Protein AF-0000000083866832 (afdb_homodimer)

Structure (mmCIF, N/CA/C/O backbone):
data_AF-0000000083866832-model_v1
#
loop_
_entity.id
_entity.type
_entity.pdbx_description
1 polymer Keratocan
#
loop_
_atom_site.group_PDB
_atom_site.id
_atom_site.type_symbol
_atom_site.label_atom_id
_atom_site.label_alt_id
_atom_site.label_comp_id
_atom_site.label_asym_id
_atom_site.label_entity_id
_atom_site.label_seq_id
_atom_site.pdbx_PDB_ins_code
_atom_site.Cartn_x
_atom_site.Cartn_y
_atom_site.Cartn_z
_atom_site.occupancy
_atom_site.B_iso_or_equiv
_atom_site.auth_seq_id
_atom_site.auth_comp_id
_atom_site.auth_asym_id
_atom_site.auth_atom_id
_atom_site.pdbx_PDB_model_num
ATOM 1 N N . MET A 1 1 ? -13.203 5.438 -8.859 1 21.67 1 MET A N 1
ATOM 2 C CA . MET A 1 1 ? -13.336 6.793 -8.336 1 21.67 1 MET A CA 1
ATOM 3 C C . MET A 1 1 ? -12.367 7.02 -7.176 1 21.67 1 MET A C 1
ATOM 5 O O . MET A 1 1 ? -12.406 8.062 -6.52 1 21.67 1 MET A O 1
ATOM 9 N N . ALA A 1 2 ? -11.938 5.871 -6.566 1 31.19 2 ALA A N 1
ATOM 10 C CA . ALA A 1 2 ? -10.938 5.914 -5.504 1 31.19 2 ALA A CA 1
ATOM 11 C C . ALA A 1 2 ? -9.672 6.629 -5.969 1 31.19 2 ALA A C 1
ATOM 13 O O . ALA A 1 2 ? -9.039 7.348 -5.191 1 31.19 2 ALA A O 1
ATOM 14 N N . LEU A 1 3 ? -9.43 6.246 -7.191 1 29.94 3 LEU A N 1
ATOM 15 C CA . LEU A 1 3 ? -8.234 6.836 -7.773 1 29.94 3 LEU A CA 1
ATOM 16 C C . LEU A 1 3 ? -8.367 8.352 -7.887 1 29.94 3 LEU A C 1
ATOM 18 O O . LEU A 1 3 ? -7.41 9.039 -8.234 1 29.94 3 LEU A O 1
ATOM 22 N N . LEU A 1 4 ? -9.758 8.703 -7.727 1 28.14 4 LEU A N 1
ATOM 23 C CA . LEU A 1 4 ? -9.922 10.086 -8.172 1 28.14 4 LEU A CA 1
ATOM 24 C C . LEU A 1 4 ? -9.328 11.055 -7.152 1 28.14 4 LEU A C 1
ATOM 26 O O . LEU A 1 4 ? -8.727 12.062 -7.527 1 28.14 4 LEU A O 1
ATOM 30 N N . LEU A 1 5 ? -9.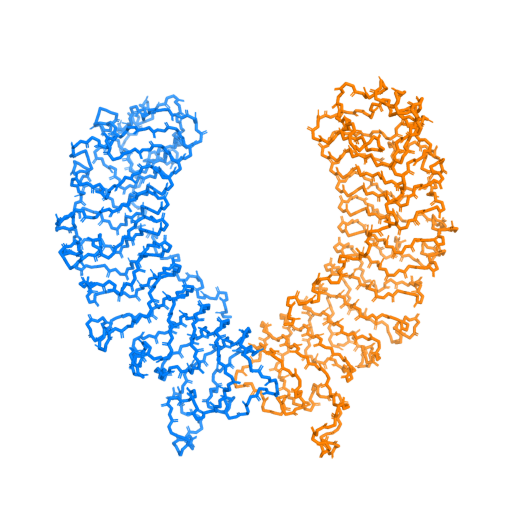703 10.695 -5.848 1 30.8 5 LEU A N 1
ATOM 31 C CA . LEU A 1 5 ? -9.57 11.883 -5.008 1 30.8 5 LEU A CA 1
ATOM 32 C C . LEU A 1 5 ? -8.102 12.211 -4.766 1 30.8 5 LEU A C 1
ATOM 34 O O . LEU A 1 5 ? -7.777 13.266 -4.223 1 30.8 5 LEU A O 1
ATOM 38 N N . SER A 1 6 ? -7.355 11.07 -4.719 1 33.66 6 SER A N 1
ATOM 39 C CA . SER A 1 6 ? -6.016 11.508 -4.348 1 33.66 6 SER A CA 1
ATOM 40 C C . SER A 1 6 ? -5.477 12.539 -5.34 1 33.66 6 SER A C 1
ATOM 42 O O . SER A 1 6 ? -4.328 12.977 -5.227 1 33.66 6 SER A O 1
ATOM 44 N N . PHE A 1 7 ? -6.348 12.57 -6.445 1 33.47 7 PHE A N 1
ATOM 45 C CA . PHE A 1 7 ? -5.852 13.43 -7.516 1 33.47 7 PHE A CA 1
ATOM 46 C C . PHE A 1 7 ? -5.852 14.891 -7.09 1 33.47 7 PHE A C 1
ATOM 48 O O . PHE A 1 7 ? -5.438 15.766 -7.852 1 33.47 7 PHE A O 1
ATOM 55 N N . LEU A 1 8 ? -6.648 15.141 -5.918 1 32.03 8 LEU A N 1
ATOM 56 C CA . LEU A 1 8 ? -6.875 16.578 -5.938 1 32.03 8 LEU A CA 1
ATOM 57 C C . LEU A 1 8 ? -5.559 17.344 -5.785 1 32.03 8 LEU A C 1
ATOM 59 O O . LEU A 1 8 ? -5.5 18.547 -6.027 1 32.03 8 LEU A O 1
ATOM 63 N N . TYR A 1 9 ? -4.699 16.766 -4.973 1 31.81 9 TYR A N 1
ATOM 64 C CA . TYR A 1 9 ? -3.801 17.844 -4.602 1 31.81 9 TYR A CA 1
ATOM 65 C C . TYR A 1 9 ? -3.012 18.344 -5.809 1 31.81 9 TYR A C 1
ATOM 67 O O . TYR A 1 9 ? -2.076 19.125 -5.668 1 31.81 9 TYR A O 1
ATOM 75 N N . ILE A 1 10 ? -2.961 17.422 -6.859 1 33.38 10 ILE A N 1
ATOM 76 C CA . ILE A 1 10 ? -1.991 18.031 -7.766 1 33.38 10 ILE A CA 1
ATOM 77 C C . ILE A 1 10 ? -2.533 19.359 -8.289 1 33.38 10 ILE A C 1
ATOM 79 O O . ILE A 1 10 ? -3.438 19.375 -9.125 1 33.38 10 ILE A O 1
ATOM 83 N N . LEU A 1 11 ? -3.045 20.266 -7.41 1 30.45 11 LEU A N 1
ATOM 84 C CA . LEU A 1 11 ? -3.328 21.625 -7.855 1 30.45 11 LEU A CA 1
ATOM 85 C C . LEU A 1 11 ? -2.439 22 -9.031 1 30.45 11 LEU A C 1
ATOM 87 O O . LEU A 1 11 ? -1.361 21.438 -9.219 1 30.45 11 LEU A O 1
ATOM 91 N N . SER A 1 12 ? -3.086 22.938 -9.898 1 34.59 12 SER A N 1
ATOM 92 C CA . SER A 1 12 ? -2.791 23.734 -11.086 1 34.59 12 SER A CA 1
ATOM 93 C C . SER A 1 12 ? -1.42 24.391 -10.984 1 34.59 12 SER A C 1
ATOM 95 O O . SER A 1 12 ? -1.322 25.594 -10.719 1 34.59 12 SER A O 1
ATOM 97 N N . LEU A 1 13 ? -0.603 23.875 -10.195 1 32.12 13 LEU A N 1
ATOM 98 C CA . LEU A 1 13 ? 0.519 24.812 -10.164 1 32.12 13 LEU A CA 1
ATOM 99 C C . LEU A 1 13 ? 1.026 25.094 -11.57 1 32.12 13 LEU A C 1
ATOM 101 O O . LEU A 1 13 ? 2.211 25.375 -11.766 1 32.12 13 LEU A O 1
ATOM 105 N N . VAL A 1 14 ? 0.228 24.578 -12.625 1 34.09 14 VAL A N 1
ATOM 106 C CA . VAL A 1 14 ? 0.884 25.109 -13.812 1 34.09 14 VAL A CA 1
ATOM 107 C C . VAL A 1 14 ? 0.804 26.641 -13.812 1 34.09 14 VAL A C 1
ATOM 109 O O . VAL A 1 14 ? -0.251 27.203 -14.094 1 34.09 14 VAL A O 1
ATOM 112 N N . GLY A 1 15 ? 1.207 27.328 -12.82 1 34.44 15 GLY A N 1
ATOM 113 C CA . GLY A 1 15 ? 1.363 28.766 -13 1 34.44 15 GLY A CA 1
ATOM 114 C C . GLY A 1 15 ? 1.803 29.141 -14.406 1 34.44 15 GLY A C 1
ATOM 115 O O . GLY A 1 15 ? 2.219 28.281 -15.18 1 34.44 15 GLY A O 1
ATOM 116 N N . PRO A 1 16 ? 1.277 30.281 -14.93 1 35.84 16 PRO A N 1
ATOM 117 C CA . PRO A 1 16 ? 1.791 30.734 -16.219 1 35.84 16 PRO A CA 1
ATOM 118 C C . PRO A 1 16 ? 3.236 30.312 -16.469 1 35.84 16 PRO A C 1
ATOM 120 O O . PRO A 1 16 ? 4.027 30.219 -15.523 1 35.84 16 PRO A O 1
ATOM 123 N N . VAL A 1 17 ? 3.443 29.422 -17.391 1 39.62 17 VAL A N 1
ATOM 124 C CA . VAL A 1 17 ? 4.805 29.359 -17.906 1 39.62 17 VAL A CA 1
ATOM 125 C C . VAL A 1 17 ? 5.418 30.75 -17.938 1 39.62 17 VAL A C 1
ATOM 127 O O . VAL A 1 17 ? 4.988 31.609 -18.703 1 39.62 17 VAL A O 1
ATOM 130 N N . LEU A 1 18 ? 5.641 31.375 -16.844 1 43.22 18 LEU A N 1
ATOM 131 C CA . LEU A 1 18 ? 6.473 32.562 -16.875 1 43.22 18 LEU A CA 1
ATOM 132 C C . LEU A 1 18 ? 7.391 32.562 -18.094 1 43.22 18 LEU A C 1
ATOM 134 O O . LEU A 1 18 ? 7.965 31.516 -18.438 1 43.22 18 LEU A O 1
ATOM 138 N N . ASN A 1 19 ? 6.965 33.219 -19.078 1 47.94 19 ASN A N 1
ATOM 139 C CA . ASN A 1 19 ? 7.824 33.5 -20.219 1 47.94 19 ASN A CA 1
ATOM 140 C C . ASN A 1 19 ? 9.297 33.344 -19.875 1 47.94 19 ASN A C 1
ATOM 142 O O . ASN A 1 19 ? 9.82 34.094 -19.047 1 47.94 19 ASN A O 1
ATOM 146 N N . GLN A 1 20 ? 9.797 32.125 -19.797 1 57.19 20 GLN A N 1
ATOM 147 C CA . GLN A 1 20 ? 11.195 31.719 -19.641 1 57.19 20 GLN A CA 1
ATOM 148 C C . GLN A 1 20 ? 12.125 32.594 -20.469 1 57.19 20 GLN A C 1
ATOM 150 O O . GLN A 1 20 ? 13.312 32.312 -20.594 1 57.19 20 GLN A O 1
ATOM 155 N N . ASP A 1 21 ? 11.508 33.562 -21.062 1 72 21 ASP A N 1
ATOM 156 C CA . ASP A 1 21 ? 12.43 34.219 -21.984 1 72 21 ASP A CA 1
ATOM 157 C C . ASP A 1 21 ? 13.406 35.125 -21.219 1 72 21 ASP A C 1
ATOM 159 O O . ASP A 1 21 ? 13.008 36.156 -20.688 1 72 21 ASP A O 1
ATOM 163 N N . MET A 1 22 ? 14.32 34.594 -20.734 1 82.56 22 MET A N 1
ATOM 164 C CA . MET A 1 22 ? 15.453 35.344 -20.172 1 82.56 22 MET A CA 1
ATOM 165 C C . MET A 1 22 ? 16.203 36.094 -21.25 1 82.56 22 MET A C 1
ATOM 167 O O . MET A 1 22 ? 16.562 35.531 -22.281 1 82.56 22 MET A O 1
ATOM 171 N N . PRO A 1 23 ? 16.219 37.438 -21.031 1 88.69 23 PRO A N 1
ATOM 172 C CA . PRO A 1 23 ? 17.062 38.188 -21.969 1 88.69 23 PRO A CA 1
ATOM 173 C C . PRO A 1 23 ? 18.438 37.562 -22.141 1 88.69 23 PRO A C 1
ATOM 175 O O . PRO A 1 23 ? 18.984 36.969 -21.203 1 88.69 23 PRO A O 1
ATOM 178 N N . TYR A 1 24 ? 18.969 37.781 -23.328 1 88.62 24 TYR A N 1
ATOM 179 C CA . TYR A 1 24 ? 20.219 37.125 -23.703 1 88.62 24 TYR A CA 1
ATOM 180 C C . TYR A 1 24 ? 21.328 37.469 -22.719 1 88.62 24 TYR A C 1
ATOM 182 O O . TYR A 1 24 ? 22.078 36.594 -22.297 1 88.62 24 TYR A O 1
ATOM 190 N N . GLU A 1 25 ? 21.422 38.625 -22.344 1 90.38 25 GLU A N 1
ATOM 191 C CA . GLU A 1 25 ? 22.484 39.062 -21.422 1 90.38 25 GLU A CA 1
ATOM 192 C C . GLU A 1 25 ? 22.344 38.375 -20.062 1 90.38 25 GLU A C 1
ATOM 194 O O . GLU A 1 25 ? 23.328 37.906 -19.5 1 90.38 25 GLU A O 1
ATOM 199 N N . GLU A 1 26 ? 21.156 38.344 -19.672 1 90.94 26 GLU A N 1
ATOM 200 C CA . GLU A 1 26 ? 20.891 37.688 -18.406 1 90.94 26 GLU A CA 1
ATOM 201 C C . GLU A 1 26 ? 21.141 36.188 -18.5 1 90.94 26 GLU A C 1
ATOM 203 O O . GLU A 1 26 ? 21.688 35.594 -17.562 1 90.94 26 GLU A O 1
ATOM 208 N N . TYR A 1 27 ? 20.703 35.688 -19.594 1 91.69 27 TYR A N 1
ATOM 209 C CA . TYR A 1 27 ? 20.891 34.25 -19.859 1 91.69 27 TYR A CA 1
ATOM 210 C C . TYR A 1 27 ? 22.359 33.875 -19.797 1 91.69 27 TYR A C 1
ATOM 212 O O . TYR A 1 27 ? 22.734 32.938 -19.094 1 91.69 27 TYR A O 1
ATOM 220 N N . MET A 1 28 ? 23.156 34.625 -20.469 1 91.62 28 MET A N 1
ATOM 221 C CA . MET A 1 28 ? 24.594 34.312 -20.484 1 91.62 28 MET A CA 1
ATOM 222 C C . MET A 1 28 ? 25.203 34.469 -19.094 1 91.62 28 MET A C 1
ATOM 224 O O . MET A 1 28 ? 26.016 33.656 -18.672 1 91.62 28 MET A O 1
ATOM 228 N N . ALA A 1 29 ? 24.75 35.406 -18.438 1 90.44 29 ALA A N 1
ATOM 229 C CA . ALA A 1 29 ? 25.234 35.625 -17.078 1 90.44 29 ALA A CA 1
ATOM 230 C C . ALA A 1 29 ? 24.859 34.469 -16.156 1 90.44 29 ALA A C 1
ATOM 232 O O . ALA A 1 29 ? 25.672 34.031 -15.336 1 90.44 29 ALA A O 1
ATOM 233 N N . GLN A 1 30 ? 23.656 34.031 -16.344 1 92.5 30 GLN A N 1
ATOM 234 C CA . GLN A 1 30 ? 23.125 32.938 -15.523 1 92.5 30 GLN A CA 1
ATOM 235 C C . GLN A 1 30 ? 23.922 31.672 -15.75 1 92.5 30 GLN A C 1
ATOM 237 O O . GLN A 1 30 ? 24.328 31.016 -14.789 1 92.5 30 GLN A O 1
ATOM 242 N N . ILE A 1 31 ? 24.203 31.406 -16.938 1 91.62 31 ILE A N 1
ATOM 243 C CA . ILE A 1 31 ? 24.906 30.172 -17.281 1 91.62 31 ILE A CA 1
ATOM 244 C C . ILE A 1 31 ? 26.359 30.25 -16.812 1 91.62 31 ILE A C 1
ATOM 246 O O . ILE A 1 31 ? 26.891 29.266 -16.297 1 91.62 31 ILE A O 1
ATOM 250 N N . GLN A 1 32 ? 26.875 31.344 -16.922 1 92.44 32 GLN A N 1
ATOM 251 C CA . GLN A 1 32 ? 28.281 31.531 -16.531 1 92.44 32 GLN A CA 1
ATOM 252 C C . GLN A 1 32 ? 28.438 31.484 -15.023 1 92.44 32 GLN A C 1
ATOM 254 O O . GLN A 1 32 ? 29.484 31.062 -14.516 1 92.44 32 GLN A O 1
ATOM 259 N N . ALA A 1 33 ? 27.422 31.797 -14.367 1 93.38 33 ALA A N 1
ATOM 260 C CA . ALA A 1 33 ? 27.5 31.922 -12.914 1 93.38 33 ALA A CA 1
ATOM 261 C C . ALA A 1 33 ? 27.109 30.625 -12.219 1 93.38 33 ALA A C 1
ATOM 263 O O . ALA A 1 33 ? 27.094 30.547 -10.992 1 93.38 33 ALA A O 1
ATOM 264 N N . CYS A 1 34 ? 26.812 29.641 -13.008 1 94.88 34 CYS A N 1
ATOM 265 C CA . CYS A 1 34 ? 26.391 28.375 -12.43 1 94.88 34 CYS A CA 1
ATOM 266 C C . CYS A 1 34 ? 27.516 27.781 -11.57 1 94.88 34 CYS A C 1
ATOM 268 O O . CYS A 1 34 ? 28.641 27.609 -12.039 1 94.88 34 CYS A O 1
ATOM 270 N N . PRO A 1 35 ? 27.094 27.484 -10.305 1 95.5 35 PRO A N 1
ATOM 271 C CA . PRO A 1 35 ? 28.141 26.891 -9.461 1 95.5 35 PRO A CA 1
ATOM 272 C C . PRO A 1 35 ? 28.625 25.547 -9.984 1 95.5 35 PRO A C 1
ATOM 274 O O . PRO A 1 35 ? 27.828 24.766 -10.531 1 95.5 35 PRO A O 1
ATOM 277 N N . GLN A 1 36 ? 29.875 25.203 -9.625 1 94.62 36 GLN A N 1
ATOM 278 C CA . GLN A 1 36 ? 30.5 24 -10.133 1 94.62 36 GLN A CA 1
ATOM 279 C C . GLN A 1 36 ? 29.844 22.75 -9.531 1 94.62 36 GLN A C 1
ATOM 281 O O . GLN A 1 36 ? 29.75 21.719 -10.195 1 94.62 36 GLN A O 1
ATOM 286 N N . GLU A 1 37 ? 29.328 22.938 -8.336 1 95.62 37 GLU A N 1
ATOM 287 C CA . GLU A 1 37 ? 28.75 21.797 -7.629 1 95.62 37 GLU A CA 1
ATOM 288 C C . GLU A 1 37 ? 27.344 21.5 -8.117 1 95.62 37 GLU A C 1
ATOM 290 O O . GLU A 1 37 ? 26.797 20.422 -7.863 1 95.62 37 GLU A O 1
ATOM 295 N N . CYS A 1 38 ? 26.797 22.391 -8.805 1 97.06 38 CYS A N 1
ATOM 296 C CA . CYS A 1 38 ? 25.391 22.297 -9.172 1 97.06 38 CYS A CA 1
ATOM 297 C C . CYS A 1 38 ? 25.234 22.062 -10.664 1 97.06 38 CYS A C 1
ATOM 299 O O . CYS A 1 38 ? 26.219 22.047 -11.406 1 97.06 38 CYS A O 1
ATOM 301 N N . ARG A 1 39 ? 23.984 21.766 -11.086 1 96.19 39 ARG A N 1
ATOM 302 C CA . ARG A 1 39 ? 23.594 21.609 -12.492 1 96.19 39 ARG A CA 1
ATOM 303 C C . ARG A 1 39 ? 22.625 22.703 -12.922 1 96.19 39 ARG A C 1
ATOM 305 O O . ARG A 1 39 ? 21.656 22.984 -12.227 1 96.19 39 ARG A O 1
ATOM 312 N N . CYS A 1 40 ? 23.016 23.359 -14.008 1 94.12 40 CYS A N 1
ATOM 313 C CA . CYS A 1 40 ? 22.156 24.359 -14.617 1 94.12 40 CYS A CA 1
ATOM 314 C C . CYS A 1 40 ? 21.797 23.984 -16.047 1 94.12 40 CYS A C 1
ATOM 316 O O . CYS A 1 40 ? 22.688 23.781 -16.875 1 94.12 40 CYS A O 1
ATOM 318 N N . LEU A 1 41 ? 20.578 23.812 -16.25 1 92.31 41 LEU A N 1
ATOM 319 C CA . LEU A 1 41 ? 20.141 23.375 -17.578 1 92.31 41 LEU A CA 1
ATOM 320 C C . LEU A 1 41 ? 19.859 24.578 -18.469 1 92.31 41 LEU A C 1
ATOM 322 O O . LEU A 1 41 ? 19.094 25.469 -18.094 1 92.31 41 LEU A O 1
ATOM 326 N N . PRO A 1 42 ? 20.469 24.578 -19.703 1 90.5 42 PRO A N 1
ATOM 327 C CA . PRO A 1 42 ? 20.266 25.703 -20.625 1 90.5 42 PRO A CA 1
ATOM 328 C C . PRO A 1 42 ? 18.797 25.922 -20.984 1 90.5 42 PRO A C 1
ATOM 330 O O . PRO A 1 42 ? 18.375 27.062 -21.203 1 90.5 42 PRO A O 1
ATOM 333 N N . ASN A 1 43 ? 18.062 24.812 -20.938 1 91.88 43 ASN A N 1
ATOM 334 C CA . ASN A 1 43 ? 16.672 24.906 -21.328 1 91.88 43 ASN A CA 1
ATOM 335 C C . ASN A 1 43 ? 15.797 25.375 -20.156 1 91.88 43 ASN A C 1
ATOM 337 O O . ASN A 1 43 ? 14.633 25.734 -20.359 1 91.88 43 ASN A O 1
ATOM 341 N N . PHE A 1 44 ? 16.297 25.406 -19.016 1 92.62 44 PHE A N 1
ATOM 342 C CA . PHE A 1 44 ? 15.625 25.891 -17.828 1 92.62 44 PHE A CA 1
ATOM 343 C C . PHE A 1 44 ? 16.547 26.781 -17 1 92.62 44 PHE A C 1
ATOM 345 O O . PHE A 1 44 ? 16.906 26.453 -15.875 1 92.62 44 PHE A O 1
ATOM 352 N N . PRO A 1 45 ? 16.844 27.953 -17.594 1 93.44 45 PRO A N 1
ATOM 353 C CA . PRO A 1 45 ? 17.938 28.75 -17.016 1 93.44 45 PRO A CA 1
ATOM 354 C C . PRO A 1 45 ? 17.578 29.328 -15.648 1 93.44 45 PRO A C 1
ATOM 356 O O . PRO A 1 45 ? 18.469 29.719 -14.898 1 93.44 45 PRO A O 1
ATOM 359 N N . HIS A 1 46 ? 16.297 29.312 -15.258 1 95.75 46 HIS A N 1
ATOM 360 C CA . HIS A 1 46 ? 15.898 29.875 -13.969 1 95.75 46 HIS A CA 1
ATOM 361 C C . HIS A 1 46 ? 16.047 28.844 -12.852 1 95.75 46 HIS A C 1
ATOM 363 O O . HIS A 1 46 ? 15.891 29.172 -11.672 1 95.75 46 HIS A O 1
ATOM 369 N N . ALA A 1 47 ? 16.375 27.656 -13.195 1 96.44 47 ALA A N 1
ATOM 370 C CA . ALA A 1 47 ? 16.484 26.594 -12.203 1 96.44 47 ALA A CA 1
ATOM 371 C C . ALA A 1 47 ? 17.938 26.234 -11.938 1 96.44 47 ALA A C 1
ATOM 373 O O . ALA A 1 47 ? 18.75 26.156 -12.867 1 96.44 47 ALA A O 1
ATOM 374 N N . VAL A 1 48 ? 18.312 26.109 -10.688 1 96.94 48 VAL A N 1
ATOM 375 C CA . VAL A 1 48 ? 19.625 25.656 -10.266 1 96.94 48 VAL A CA 1
ATOM 376 C C . VAL A 1 48 ? 19.5 24.391 -9.43 1 96.94 48 VAL A C 1
ATOM 378 O O . VAL A 1 48 ? 18.828 24.391 -8.391 1 96.94 48 VAL A O 1
ATOM 381 N N . TYR A 1 49 ? 20.062 23.297 -9.891 1 97.56 49 TYR A N 1
ATOM 382 C CA . TYR A 1 49 ? 19.969 21.984 -9.25 1 97.56 49 TYR A CA 1
ATOM 383 C C . TYR A 1 49 ? 21.234 21.672 -8.477 1 97.56 49 TYR A C 1
ATOM 385 O O . TYR A 1 49 ? 22.266 21.344 -9.07 1 97.56 49 TYR A O 1
ATOM 393 N N . CYS A 1 50 ? 21.141 21.703 -7.199 1 97.88 50 CYS A N 1
ATOM 394 C CA . CYS A 1 50 ? 22.266 21.406 -6.328 1 97.88 50 CYS A CA 1
ATOM 395 C C . CYS A 1 50 ? 21.953 20.219 -5.422 1 97.88 50 CYS A C 1
ATOM 397 O O . CYS A 1 50 ? 22.531 20.094 -4.34 1 97.88 50 CYS A O 1
ATOM 399 N N . ASP A 1 51 ? 21.016 19.406 -5.781 1 97.94 51 ASP A N 1
ATOM 400 C CA . ASP A 1 51 ? 20.547 18.328 -4.922 1 97.94 51 ASP A CA 1
ATOM 401 C C . ASP A 1 51 ? 21.484 17.125 -4.965 1 97.94 51 ASP A C 1
ATOM 403 O O . ASP A 1 51 ? 22.109 16.859 -5.996 1 97.94 51 ASP A O 1
ATOM 407 N N . ASN A 1 52 ? 21.641 16.438 -3.836 1 96.19 52 ASN A N 1
ATOM 408 C CA . ASN A 1 52 ? 22.359 15.164 -3.721 1 96.19 52 ASN A CA 1
ATOM 409 C C . ASN A 1 52 ? 23.828 15.32 -4.07 1 96.19 52 ASN A C 1
ATOM 411 O O . ASN A 1 52 ? 24.375 14.531 -4.84 1 96.19 52 ASN A O 1
ATOM 415 N N . LYS A 1 53 ? 24.5 16.328 -3.51 1 95.88 53 LYS A N 1
ATOM 416 C CA . LYS A 1 53 ? 25.891 16.625 -3.818 1 95.88 53 LYS A CA 1
ATOM 417 C C . LYS A 1 53 ? 26.766 16.531 -2.566 1 95.88 53 LYS A C 1
ATOM 419 O O . LYS A 1 53 ? 27.969 16.734 -2.633 1 95.88 53 LYS A O 1
ATOM 424 N N . GLY A 1 54 ? 26.078 16.219 -1.476 1 96.06 54 GLY A N 1
ATOM 425 C CA . GLY A 1 54 ? 26.812 16.172 -0.222 1 96.06 54 GLY A CA 1
ATOM 426 C C . GLY A 1 54 ? 27.312 17.531 0.231 1 96.06 54 GLY A C 1
ATOM 427 O O . GLY A 1 54 ? 28.312 17.625 0.941 1 96.06 54 GLY A O 1
ATOM 428 N N . LEU A 1 55 ? 26.656 18.594 -0.126 1 97.25 55 LEU A N 1
ATOM 429 C CA . LEU A 1 55 ? 27.078 19.969 0.171 1 97.25 55 LEU A CA 1
ATOM 430 C C . LEU A 1 55 ? 26.984 20.25 1.666 1 97.25 55 LEU A C 1
ATOM 432 O O . LEU A 1 55 ? 26.016 19.844 2.32 1 97.25 55 LEU A O 1
ATOM 436 N N . LYS A 1 56 ? 27.953 20.922 2.154 1 96.62 56 LYS A N 1
ATOM 437 C CA . LYS A 1 56 ? 27.938 21.344 3.553 1 96.62 56 LYS A CA 1
ATOM 438 C C . LYS A 1 56 ? 27.516 22.797 3.678 1 96.62 56 LYS A C 1
ATOM 440 O O . LYS A 1 56 ? 27.109 23.234 4.754 1 96.62 56 LYS A O 1
ATOM 445 N N . SER A 1 57 ? 27.719 23.469 2.555 1 96.06 57 SER A N 1
ATOM 446 C CA . SER A 1 57 ? 27.312 24.875 2.477 1 96.06 57 SER A CA 1
ATOM 447 C C . SER A 1 57 ? 26.672 25.188 1.134 1 96.06 57 SER A C 1
ATOM 449 O O . SER A 1 57 ? 26.859 24.453 0.159 1 96.06 57 SER A O 1
ATOM 451 N N . ILE A 1 58 ? 25.859 26.188 1.186 1 96.81 58 ILE A N 1
ATOM 452 C CA . ILE A 1 58 ? 25.203 26.625 -0.044 1 96.81 58 ILE A CA 1
ATOM 453 C C . ILE A 1 58 ? 26.203 27.359 -0.938 1 96.81 58 ILE A C 1
ATOM 455 O O . ILE A 1 58 ? 26.891 28.281 -0.491 1 96.81 58 ILE A O 1
ATOM 459 N N . PRO A 1 59 ? 26.312 26.953 -2.15 1 96.12 59 PRO A N 1
ATOM 460 C CA . PRO A 1 59 ? 27.188 27.688 -3.066 1 96.12 59 PRO A CA 1
ATOM 461 C C . PRO A 1 59 ? 26.609 29.031 -3.494 1 96.12 59 PRO A C 1
ATOM 463 O O . PRO A 1 59 ? 25.453 29.344 -3.16 1 96.12 59 PRO A O 1
ATOM 466 N N . LYS A 1 60 ? 27.469 29.859 -4.199 1 95 60 LYS A N 1
ATOM 467 C CA . LYS A 1 60 ? 26.984 31.141 -4.688 1 95 60 LYS A CA 1
ATOM 468 C C . LYS A 1 60 ? 25.938 30.953 -5.781 1 95 60 LYS A C 1
ATOM 470 O O . LYS A 1 60 ? 26.25 30.422 -6.855 1 95 60 LYS A O 1
ATOM 475 N N . ILE A 1 61 ? 24.75 31.344 -5.449 1 95.44 61 ILE A N 1
ATOM 476 C CA . ILE A 1 61 ? 23.625 31.094 -6.352 1 95.44 61 ILE A CA 1
ATOM 477 C C . ILE A 1 61 ? 23.516 32.25 -7.363 1 95.44 61 ILE A C 1
ATOM 479 O O . ILE A 1 61 ? 23.594 33.406 -6.996 1 95.44 61 ILE A O 1
ATOM 483 N N . PRO A 1 62 ? 23.281 31.938 -8.586 1 94 62 PRO A N 1
ATOM 484 C CA . PRO A 1 62 ? 23.172 32.969 -9.625 1 94 62 PRO A CA 1
ATOM 485 C C . PRO A 1 62 ? 21.984 33.906 -9.422 1 94 62 PRO A C 1
ATOM 487 O O . PRO A 1 62 ? 21 33.5 -8.797 1 94 62 PRO A O 1
ATOM 490 N N . PRO A 1 63 ? 22.031 35.125 -9.961 1 91.94 63 PRO A N 1
ATOM 491 C CA . PRO A 1 63 ? 21.062 36.188 -9.625 1 91.94 63 PRO A CA 1
ATOM 492 C C . PRO A 1 63 ? 19.688 35.938 -10.234 1 91.94 63 PRO A C 1
ATOM 494 O O . PRO A 1 63 ? 18.688 36.406 -9.695 1 91.94 63 PRO A O 1
ATOM 497 N N . TYR A 1 64 ? 19.578 35.219 -11.297 1 94.19 64 TYR A N 1
ATOM 498 C CA . TYR A 1 64 ? 18.297 35.094 -11.969 1 94.19 64 TYR A CA 1
ATOM 499 C C . TYR A 1 64 ? 17.656 33.75 -11.703 1 94.19 64 TYR A C 1
ATOM 501 O O . TYR A 1 64 ? 16.891 33.219 -12.531 1 94.19 64 TYR A O 1
ATOM 509 N N . THR A 1 65 ? 17.969 33.25 -10.5 1 95.62 65 THR A N 1
ATOM 510 C CA . THR A 1 65 ? 17.438 31.953 -10.094 1 95.62 65 THR A CA 1
ATOM 511 C C . THR A 1 65 ? 16.047 32.094 -9.5 1 95.62 65 THR A C 1
ATOM 513 O O . THR A 1 65 ? 15.828 32.906 -8.602 1 95.62 65 THR A O 1
ATOM 516 N N . TRP A 1 66 ? 15.109 31.281 -10.023 1 96.94 66 TRP A N 1
ATOM 517 C CA . TRP A 1 66 ? 13.758 31.203 -9.484 1 96.94 66 TRP A CA 1
ATOM 518 C C . TRP A 1 66 ? 13.57 29.938 -8.656 1 96.94 66 TRP A C 1
ATOM 520 O O . TRP A 1 66 ? 12.906 29.969 -7.613 1 96.94 66 TRP A O 1
ATOM 530 N N . TYR A 1 67 ? 14.094 28.891 -9.156 1 97.62 67 TYR A N 1
ATOM 531 C CA . TYR A 1 67 ? 13.953 27.562 -8.555 1 97.62 67 TYR A CA 1
ATOM 532 C C . TYR A 1 67 ? 15.297 27.031 -8.07 1 97.62 67 TYR A C 1
ATOM 534 O O . TYR A 1 67 ? 16.203 26.797 -8.875 1 97.62 67 TYR A O 1
ATOM 542 N N . LEU A 1 68 ? 15.438 26.875 -6.809 1 97.56 68 LEU A N 1
ATOM 543 C CA . LEU A 1 68 ? 16.688 26.406 -6.215 1 97.56 68 LEU A CA 1
ATOM 544 C C . LEU A 1 68 ? 16.484 25.062 -5.52 1 97.56 68 LEU A C 1
ATOM 546 O O . LEU A 1 68 ? 15.695 24.969 -4.574 1 97.56 68 LEU A O 1
ATOM 550 N N . TYR A 1 69 ? 17.141 24.031 -5.961 1 98.31 69 TYR A N 1
ATOM 551 C CA . TYR A 1 69 ? 17.031 22.688 -5.426 1 98.31 69 TYR A CA 1
ATOM 552 C C . TYR A 1 69 ? 18.266 22.328 -4.613 1 98.31 69 TYR A C 1
ATOM 554 O O . TYR A 1 69 ? 19.359 22.156 -5.172 1 98.31 69 TYR A O 1
ATOM 562 N N . LEU A 1 70 ? 18.078 22.219 -3.301 1 98.25 70 LEU A N 1
ATOM 563 C CA . LEU A 1 70 ? 19.203 21.969 -2.4 1 98.25 70 LEU A CA 1
ATOM 564 C C . LEU A 1 70 ? 18.953 20.719 -1.561 1 98.25 70 LEU A C 1
ATOM 566 O O . LEU A 1 70 ? 19.625 20.5 -0.559 1 98.25 70 LEU A O 1
ATOM 570 N N . GLN A 1 71 ? 17.969 19.922 -1.931 1 98.5 71 GLN A N 1
ATOM 571 C CA . GLN A 1 71 ? 17.562 18.812 -1.071 1 98.5 71 GLN A CA 1
ATOM 572 C C . GLN A 1 71 ? 18.625 17.719 -1.031 1 98.5 71 GLN A C 1
ATOM 574 O O . GLN A 1 71 ? 19.438 17.609 -1.95 1 98.5 71 GLN A O 1
ATOM 579 N N . ASN A 1 72 ? 18.641 16.938 0.026 1 97.88 72 ASN A N 1
ATOM 580 C CA . ASN A 1 72 ? 19.484 15.773 0.218 1 97.88 72 ASN A CA 1
ATOM 581 C C . ASN A 1 72 ? 20.969 16.156 0.227 1 97.88 72 ASN A C 1
ATOM 583 O O . ASN A 1 72 ? 21.766 15.562 -0.497 1 97.88 72 ASN A O 1
ATOM 587 N N . ASN A 1 73 ? 21.375 17.094 1.125 1 98.31 73 ASN A N 1
ATOM 588 C CA . ASN A 1 73 ? 22.75 17.5 1.391 1 98.31 73 ASN A CA 1
ATOM 589 C C . ASN A 1 73 ? 23.047 17.516 2.887 1 98.31 73 ASN A C 1
ATOM 591 O O . ASN A 1 73 ? 22.375 16.859 3.67 1 98.31 73 ASN A O 1
ATOM 595 N N . GLN A 1 74 ? 24.125 18.141 3.23 1 98.19 74 GLN A N 1
ATOM 596 C CA . GLN A 1 74 ? 24.531 18.25 4.625 1 98.19 74 GLN A CA 1
ATOM 597 C C . GLN A 1 74 ? 24.641 19.703 5.059 1 98.19 74 GLN A C 1
ATOM 599 O O . GLN A 1 74 ? 25.484 20.062 5.875 1 98.19 74 GLN A O 1
ATOM 604 N N . ILE A 1 75 ? 23.766 20.5 4.469 1 97.88 75 ILE A N 1
ATOM 605 C CA . ILE A 1 75 ? 23.812 21.938 4.703 1 97.88 75 ILE A CA 1
ATOM 606 C C . ILE A 1 75 ? 23.359 22.25 6.129 1 97.88 75 ILE A C 1
ATOM 608 O O . ILE A 1 75 ? 22.312 21.766 6.57 1 97.88 75 ILE A O 1
ATOM 612 N N . GLU A 1 76 ? 24.125 23.078 6.793 1 96.94 76 GLU A N 1
ATOM 613 C CA . GLU A 1 76 ? 23.812 23.375 8.188 1 96.94 76 GLU A CA 1
ATOM 614 C C . GLU A 1 76 ? 23.359 24.812 8.352 1 96.94 76 GLU A C 1
ATOM 616 O O . GLU A 1 76 ? 22.641 25.141 9.305 1 96.94 76 GLU A O 1
ATOM 621 N N . VAL A 1 77 ? 23.828 25.641 7.379 1 95.88 77 VAL A N 1
ATOM 622 C CA . VAL A 1 77 ? 23.609 27.062 7.555 1 95.88 77 VAL A CA 1
ATOM 623 C C . VAL A 1 77 ? 23 27.656 6.281 1 95.88 77 VAL A C 1
ATOM 625 O O . VAL A 1 77 ? 23.453 27.359 5.176 1 95.88 77 VAL A O 1
ATOM 628 N N . LEU A 1 78 ? 21.891 28.312 6.523 1 94.25 78 LEU A N 1
ATOM 629 C CA . LEU A 1 78 ? 21.359 29.172 5.469 1 94.25 78 LEU A CA 1
ATOM 630 C C . LEU A 1 78 ? 22.047 30.531 5.496 1 94.25 78 LEU A C 1
ATOM 632 O O . LEU A 1 78 ? 21.594 31.453 6.188 1 94.25 78 LEU A O 1
ATOM 636 N N . SER A 1 79 ? 23.047 30.672 4.68 1 89.62 79 SER A N 1
ATOM 637 C CA . SER A 1 79 ? 23.938 31.828 4.727 1 89.62 79 SER A CA 1
ATOM 638 C C . SER A 1 79 ? 23.438 32.938 3.828 1 89.62 79 SER A C 1
ATOM 640 O O . SER A 1 79 ? 23.062 32.719 2.68 1 89.62 79 SER A O 1
ATOM 642 N N . ALA A 1 80 ? 23.5 34.188 4.363 1 88.88 80 ALA A N 1
ATOM 643 C CA . ALA A 1 80 ? 23.109 35.375 3.592 1 88.88 80 ALA A CA 1
ATOM 644 C C . ALA A 1 80 ? 24.062 35.594 2.424 1 88.88 80 ALA A C 1
ATOM 646 O O . ALA A 1 80 ? 23.641 36 1.343 1 88.88 80 ALA A O 1
ATOM 647 N N . ASP A 1 81 ? 25.266 35.25 2.686 1 89.19 81 ASP A N 1
ATOM 648 C CA . ASP A 1 81 ? 26.281 35.469 1.671 1 89.19 81 ASP A CA 1
ATOM 649 C C . ASP A 1 81 ? 26.031 34.625 0.43 1 89.19 81 ASP A C 1
ATOM 651 O O . ASP A 1 81 ? 26.094 35.125 -0.696 1 89.19 81 ASP A O 1
ATOM 655 N N . ALA A 1 82 ? 25.688 33.469 0.618 1 88.06 82 ALA A N 1
ATOM 656 C CA . ALA A 1 82 ? 25.484 32.531 -0.49 1 88.06 82 ALA A CA 1
ATOM 657 C C . ALA A 1 82 ? 24.219 32.875 -1.277 1 88.06 82 ALA A C 1
ATOM 659 O O . ALA A 1 82 ? 24.156 32.625 -2.482 1 88.06 82 ALA A O 1
ATOM 660 N N . LEU A 1 83 ? 23.25 33.5 -0.589 1 89.94 83 LEU A N 1
ATOM 661 C CA . LEU A 1 83 ? 21.969 33.75 -1.225 1 89.94 83 LEU A CA 1
ATOM 662 C C . LEU A 1 83 ? 21.812 35.219 -1.553 1 89.94 83 LEU A C 1
ATOM 664 O O . LEU A 1 83 ? 20.734 35.688 -1.946 1 89.94 83 LEU A O 1
ATOM 668 N N . ARG A 1 84 ? 22.859 35.969 -1.507 1 88.38 84 ARG A N 1
ATOM 669 C CA . ARG A 1 84 ? 22.828 37.406 -1.651 1 88.38 84 ARG A CA 1
ATOM 670 C C . ARG A 1 84 ? 22.359 37.812 -3.045 1 88.38 84 ARG A C 1
ATOM 672 O O . ARG A 1 84 ? 21.594 38.781 -3.199 1 88.38 84 ARG A O 1
ATOM 679 N N . ASN A 1 85 ? 22.75 37.094 -4.023 1 86.69 85 ASN A N 1
ATOM 680 C CA . ASN A 1 85 ? 22.438 37.438 -5.406 1 86.69 85 ASN A CA 1
ATOM 681 C C . ASN A 1 85 ? 21.094 36.844 -5.832 1 86.69 85 ASN A C 1
ATOM 683 O O . ASN A 1 85 ? 20.516 37.281 -6.844 1 86.69 85 ASN A O 1
ATOM 687 N N . ALA A 1 86 ? 20.625 35.938 -5.066 1 88.19 86 ALA A N 1
ATOM 688 C CA . ALA A 1 86 ? 19.422 35.219 -5.469 1 88.19 86 ALA A CA 1
ATOM 689 C C . ALA A 1 86 ? 18.156 35.938 -5.012 1 88.19 86 ALA A C 1
ATOM 691 O O . ALA A 1 86 ? 17.344 35.375 -4.277 1 88.19 86 ALA A O 1
ATOM 692 N N . THR A 1 87 ? 17.938 37.062 -5.562 1 89.25 87 THR A N 1
ATOM 693 C CA . THR A 1 87 ? 16.875 37.938 -5.09 1 89.25 87 THR A CA 1
ATOM 694 C C . THR A 1 87 ? 15.547 37.625 -5.773 1 89.25 87 THR A C 1
ATOM 696 O O . THR A 1 87 ? 14.5 38.125 -5.375 1 89.25 87 THR A O 1
ATOM 699 N N . GLN A 1 88 ? 15.586 36.75 -6.691 1 93.56 88 GLN A N 1
ATOM 700 C CA . GLN A 1 88 ? 14.375 36.438 -7.457 1 93.56 88 GLN A CA 1
ATOM 701 C C . GLN A 1 88 ? 13.844 35.062 -7.121 1 93.56 88 GLN A C 1
ATOM 703 O O . GLN A 1 88 ? 12.969 34.531 -7.82 1 93.56 88 GLN A O 1
ATOM 708 N N . LEU A 1 89 ? 14.289 34.531 -6.047 1 96 89 LEU A N 1
ATOM 709 C CA . LEU A 1 89 ? 13.93 33.156 -5.672 1 96 89 LEU A CA 1
ATOM 710 C C . LEU A 1 89 ? 12.43 33.031 -5.418 1 96 89 LEU A C 1
ATOM 712 O O . LEU A 1 89 ? 11.852 33.875 -4.711 1 96 89 LEU A O 1
ATOM 716 N N . ARG A 1 90 ? 11.836 32.062 -6 1 97.94 90 ARG A N 1
ATOM 717 C CA . ARG A 1 90 ? 10.414 31.797 -5.832 1 97.94 90 ARG A CA 1
ATOM 718 C C . ARG A 1 90 ? 10.18 30.469 -5.121 1 97.94 90 ARG A C 1
ATOM 720 O O . ARG A 1 90 ? 9.195 30.312 -4.402 1 97.94 90 ARG A O 1
ATOM 727 N N . TRP A 1 91 ? 11.031 29.578 -5.414 1 98.06 91 TRP A N 1
ATOM 728 C CA . TRP A 1 91 ? 10.945 28.219 -4.871 1 98.06 91 TRP A CA 1
ATOM 729 C C . TRP A 1 91 ? 12.289 27.781 -4.309 1 98.06 91 TRP A C 1
ATOM 731 O O . TRP A 1 91 ? 13.312 27.859 -4.992 1 98.06 91 TRP A O 1
ATOM 741 N N . MET A 1 92 ? 12.305 27.344 -3.051 1 97.81 92 MET A N 1
ATOM 742 C CA . MET A 1 92 ? 13.523 26.844 -2.428 1 97.81 92 MET A CA 1
ATOM 743 C C . MET A 1 92 ? 13.266 25.531 -1.706 1 97.81 92 MET A C 1
ATOM 745 O O . MET A 1 92 ? 12.391 25.453 -0.842 1 97.81 92 MET A O 1
ATOM 749 N N . ASN A 1 93 ? 13.938 24.469 -2.092 1 98.56 93 ASN A N 1
ATOM 750 C CA . ASN A 1 93 ? 13.805 23.141 -1.494 1 98.56 93 ASN A CA 1
ATOM 751 C C . ASN A 1 93 ? 15.055 22.766 -0.71 1 98.56 93 ASN A C 1
ATOM 753 O O . ASN A 1 93 ? 16.109 22.484 -1.299 1 98.56 93 ASN A O 1
ATOM 757 N N . LEU A 1 94 ? 14.992 22.75 0.607 1 98.25 94 LEU A N 1
ATOM 758 C CA . LEU A 1 94 ? 16.094 22.422 1.5 1 98.25 94 LEU A CA 1
ATOM 759 C C . LEU A 1 94 ? 15.812 21.125 2.252 1 98.25 94 LEU A C 1
ATOM 761 O O . LEU A 1 94 ? 16.359 20.891 3.33 1 98.25 94 LEU A O 1
ATOM 765 N N . ASN A 1 95 ? 14.961 20.266 1.696 1 98.69 95 ASN A N 1
ATOM 766 C CA . ASN A 1 95 ? 14.594 19.031 2.375 1 98.69 95 ASN A CA 1
ATOM 767 C C . ASN A 1 95 ? 15.82 18.156 2.637 1 98.69 95 ASN A C 1
ATOM 769 O O . ASN A 1 95 ? 16.75 18.125 1.831 1 98.69 95 ASN A O 1
ATOM 773 N N . HIS A 1 96 ? 15.781 17.438 3.752 1 98.38 96 HIS A N 1
ATOM 774 C CA . HIS A 1 96 ? 16.797 16.438 4.098 1 98.38 96 HIS A CA 1
ATOM 775 C C . HIS A 1 96 ? 18.188 17.062 4.148 1 98.38 96 HIS A C 1
ATOM 777 O O . HIS A 1 96 ? 19.094 16.609 3.453 1 98.38 96 HIS A O 1
ATOM 783 N N . ASN A 1 97 ? 18.328 18.078 4.961 1 98.5 97 ASN A N 1
ATOM 784 C CA . ASN A 1 97 ? 19.609 18.688 5.324 1 98.5 97 ASN A CA 1
ATOM 785 C C . ASN A 1 97 ? 19.812 18.688 6.836 1 98.5 97 ASN A C 1
ATOM 787 O O . ASN A 1 97 ? 19.234 17.859 7.547 1 98.5 97 ASN A O 1
ATOM 791 N N . LYS A 1 98 ? 20.734 19.516 7.281 1 98.44 98 LYS A N 1
ATOM 792 C CA . LYS A 1 98 ? 21.031 19.594 8.711 1 98.44 98 LYS A CA 1
ATOM 793 C C . LYS A 1 98 ? 20.875 21.016 9.234 1 98.44 98 LYS A C 1
ATOM 795 O O . LYS A 1 98 ? 21.625 21.453 10.102 1 98.44 98 LYS A O 1
ATOM 800 N N . VAL A 1 99 ? 19.922 21.688 8.641 1 98 99 VAL A N 1
ATOM 801 C CA . VAL A 1 99 ? 19.75 23.094 8.992 1 98 99 VAL A CA 1
ATOM 802 C C . VAL A 1 99 ? 19.172 23.203 10.398 1 98 99 VAL A C 1
ATOM 804 O O . VAL A 1 99 ? 18.172 22.578 10.719 1 98 99 VAL A O 1
ATOM 807 N N . THR A 1 100 ? 19.828 23.969 11.25 1 97.12 100 THR A N 1
ATOM 808 C CA . THR A 1 100 ? 19.344 24.25 12.594 1 97.12 100 THR A CA 1
ATOM 809 C C . THR A 1 100 ? 18.719 25.656 12.648 1 97.12 100 THR A C 1
ATOM 811 O O . THR A 1 100 ? 18.875 26.438 11.719 1 97.12 100 THR A O 1
ATOM 814 N N . SER A 1 101 ? 17.938 25.922 13.742 1 96.19 101 SER A N 1
ATOM 815 C CA . SER A 1 101 ? 17.359 27.25 13.906 1 96.19 101 SER A CA 1
ATOM 816 C C . SER A 1 101 ? 18.453 28.312 13.992 1 96.19 101 SER A C 1
ATOM 818 O O . SER A 1 101 ? 18.281 29.422 13.477 1 96.19 101 SER A O 1
ATOM 820 N N . GLU A 1 102 ? 19.609 27.906 14.586 1 95 102 GLU A N 1
ATOM 821 C CA . GLU A 1 102 ? 20.75 28.812 14.68 1 95 102 GLU A CA 1
ATOM 822 C C . GLU A 1 102 ? 21.406 29 13.312 1 95 102 GLU A C 1
ATOM 824 O O . GLU A 1 102 ? 22.062 30.031 13.078 1 95 102 GLU A O 1
ATOM 829 N N . GLY A 1 103 ? 21.125 28.031 12.516 1 95 103 GLY A N 1
ATOM 830 C CA . GLY A 1 103 ? 21.75 28.062 11.203 1 95 103 GLY A CA 1
ATOM 831 C C . GLY A 1 103 ? 21.016 28.938 10.211 1 95 103 GLY A C 1
ATOM 832 O O . GLY A 1 103 ? 21.547 29.281 9.156 1 95 103 GLY A O 1
ATOM 833 N N . VAL A 1 104 ? 19.859 29.281 10.547 1 94.94 104 VAL A N 1
ATOM 834 C CA . VAL A 1 104 ? 19.125 30.25 9.719 1 94.94 104 VAL A CA 1
ATOM 835 C C . VAL A 1 104 ? 19.5 31.672 10.125 1 94.94 104 VAL A C 1
ATOM 837 O O . VAL A 1 104 ? 19.078 32.156 11.164 1 94.94 104 VAL A O 1
ATOM 840 N N . GLU A 1 105 ? 20.266 32.219 9.273 1 92.44 105 GLU A N 1
ATOM 841 C CA . GLU A 1 105 ? 20.734 33.562 9.594 1 92.44 105 GLU A CA 1
ATOM 842 C C . GLU A 1 105 ? 19.562 34.531 9.75 1 92.44 105 GLU A C 1
ATOM 844 O O . GLU A 1 105 ? 18.594 34.5 8.992 1 92.44 105 GLU A O 1
ATOM 849 N N . GLU A 1 106 ? 19.719 35.469 10.672 1 87.81 106 GLU A N 1
ATOM 850 C CA . GLU A 1 106 ? 18.625 36.375 11.039 1 87.81 106 GLU A CA 1
ATOM 851 C C . GLU A 1 106 ? 18.188 37.219 9.844 1 87.81 106 GLU A C 1
ATOM 853 O O . GLU A 1 106 ? 19.016 37.875 9.203 1 87.81 106 GLU A O 1
ATOM 858 N N . GLY A 1 107 ? 16.969 37.062 9.539 1 88.75 107 GLY A N 1
ATOM 859 C CA . GLY A 1 107 ? 16.375 37.969 8.562 1 88.75 107 GLY A CA 1
ATOM 860 C C . GLY A 1 107 ? 16.562 37.5 7.129 1 88.75 107 GLY A C 1
ATOM 861 O O . GLY A 1 107 ? 16.047 38.094 6.195 1 88.75 107 GLY A O 1
ATOM 862 N N . ILE A 1 108 ? 17.281 36.469 6.953 1 90.56 108 ILE A N 1
ATOM 863 C CA . ILE A 1 108 ? 17.641 36.062 5.602 1 90.56 108 ILE A CA 1
ATOM 864 C C . ILE A 1 108 ? 16.375 35.719 4.812 1 90.56 108 ILE A C 1
ATOM 866 O O . ILE A 1 108 ? 16.25 36.094 3.643 1 90.56 108 ILE A O 1
ATOM 870 N N . LEU A 1 109 ? 15.438 35.094 5.402 1 92.88 109 LEU A N 1
ATOM 871 C CA . LEU A 1 109 ? 14.227 34.656 4.707 1 92.88 109 LEU A CA 1
ATOM 872 C C . LEU A 1 109 ? 13.352 35.875 4.363 1 92.88 109 LEU A C 1
ATOM 874 O O . LEU A 1 109 ? 12.742 35.906 3.293 1 92.88 109 LEU A O 1
ATOM 878 N N . ASN A 1 110 ? 13.406 36.812 5.23 1 88.44 110 ASN A N 1
ATOM 879 C CA . ASN A 1 110 ? 12.602 38 5.023 1 88.44 110 ASN A CA 1
ATOM 880 C C . ASN A 1 110 ? 13.062 38.812 3.807 1 88.44 110 ASN A C 1
ATOM 882 O O . ASN A 1 110 ? 12.281 39.531 3.199 1 88.44 110 ASN A O 1
ATOM 886 N N . THR A 1 111 ? 14.328 38.656 3.473 1 89.25 111 THR A N 1
ATOM 887 C CA . THR A 1 111 ? 14.883 39.375 2.34 1 89.25 111 THR A CA 1
ATOM 888 C C . THR A 1 111 ? 14.453 38.75 1.021 1 89.25 111 THR A C 1
ATOM 890 O O . THR A 1 111 ? 14.578 39.344 -0.041 1 89.25 111 THR A O 1
ATOM 893 N N . MET A 1 112 ? 13.922 37.594 1.121 1 92.94 112 MET A N 1
ATOM 894 C CA . MET A 1 112 ? 13.492 36.906 -0.082 1 92.94 112 MET A CA 1
ATOM 895 C C . MET A 1 112 ? 12.047 37.25 -0.429 1 92.94 112 MET A C 1
ATOM 897 O O . MET A 1 112 ? 11.148 36.406 -0.277 1 92.94 112 MET A O 1
ATOM 901 N N . SER A 1 113 ? 11.898 38.344 -1.039 1 93.88 113 SER A N 1
ATOM 902 C CA . SER A 1 113 ? 10.602 39 -1.16 1 93.88 113 SER A CA 1
ATOM 903 C C . SER A 1 113 ? 9.727 38.312 -2.193 1 93.88 113 SER A C 1
ATOM 905 O O . SER A 1 113 ? 8.516 38.562 -2.256 1 93.88 113 SER A O 1
ATOM 907 N N . HIS A 1 114 ? 10.266 37.406 -2.936 1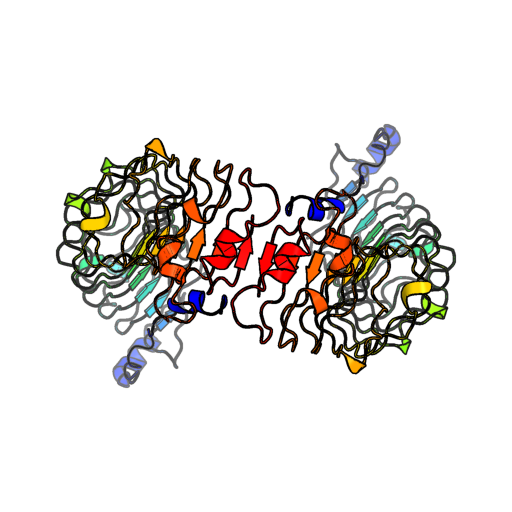 96.44 114 HIS A N 1
ATOM 908 C CA . HIS A 1 114 ? 9.484 36.719 -3.965 1 96.44 114 HIS A CA 1
ATOM 909 C C . HIS A 1 114 ? 9.305 35.25 -3.639 1 96.44 114 HIS A C 1
ATOM 911 O O . HIS A 1 114 ? 8.656 34.5 -4.391 1 96.44 114 HIS A O 1
ATOM 917 N N . LEU A 1 115 ? 9.781 34.875 -2.498 1 97.31 115 LEU A N 1
ATOM 918 C CA . LEU A 1 115 ? 9.766 33.438 -2.154 1 97.31 115 LEU A CA 1
ATOM 919 C C . LEU A 1 115 ? 8.344 32.969 -1.858 1 97.31 115 LEU A C 1
ATOM 921 O O . LEU A 1 115 ? 7.715 33.469 -0.91 1 97.31 115 LEU A O 1
ATOM 925 N N . ALA A 1 116 ? 7.883 32.062 -2.697 1 98.31 116 ALA A N 1
ATOM 926 C CA . ALA A 1 116 ? 6.508 31.578 -2.578 1 98.31 116 ALA A CA 1
ATOM 927 C C . ALA A 1 116 ? 6.465 30.203 -1.913 1 98.31 116 ALA A C 1
ATOM 929 O O . ALA A 1 116 ? 5.535 29.906 -1.162 1 98.31 116 ALA A O 1
ATOM 930 N N . HIS A 1 117 ? 7.406 29.375 -2.186 1 98.62 117 HIS A N 1
ATOM 931 C CA . HIS A 1 117 ? 7.449 28.016 -1.656 1 98.62 117 HIS A CA 1
ATOM 932 C C . HIS A 1 117 ? 8.766 27.75 -0.932 1 98.62 117 HIS A C 1
ATOM 934 O O . HIS A 1 117 ? 9.836 27.875 -1.522 1 98.62 117 HIS A O 1
ATOM 940 N N . LEU A 1 118 ? 8.664 27.453 0.331 1 98.44 118 LEU A N 1
ATOM 941 C CA . LEU A 1 118 ? 9.828 27.109 1.139 1 98.44 118 LEU A CA 1
ATOM 942 C C . LEU A 1 118 ? 9.664 25.719 1.754 1 98.44 118 LEU A C 1
ATOM 944 O O . LEU A 1 118 ? 8.766 25.5 2.572 1 98.44 118 LEU A O 1
ATOM 948 N N . TYR A 1 119 ? 10.492 24.719 1.372 1 98.75 119 TYR A N 1
ATOM 949 C CA . TYR A 1 119 ? 10.445 23.359 1.862 1 98.75 119 TYR A CA 1
ATOM 950 C C . TYR A 1 119 ? 11.68 23.031 2.689 1 98.75 119 TYR A C 1
ATOM 952 O O . TYR A 1 119 ? 12.805 23.062 2.176 1 98.75 119 TYR A O 1
ATOM 960 N N . MET A 1 120 ? 11.531 22.797 3.916 1 98.5 120 MET A N 1
ATOM 961 C CA . MET A 1 120 ? 12.625 22.469 4.824 1 98.5 120 MET A CA 1
ATOM 962 C C . MET A 1 120 ? 12.305 21.234 5.652 1 98.5 120 MET A C 1
ATOM 964 O O . MET A 1 120 ? 12.617 21.172 6.844 1 98.5 120 MET A O 1
ATOM 968 N N . ASP A 1 121 ? 11.656 20.25 5.066 1 98.69 121 ASP A N 1
ATOM 969 C CA . ASP A 1 121 ? 11.359 19 5.758 1 98.69 121 ASP A CA 1
ATOM 970 C C . ASP A 1 121 ? 12.641 18.266 6.125 1 98.69 121 ASP A C 1
ATOM 972 O O . ASP A 1 121 ? 13.648 18.375 5.43 1 98.69 121 ASP A O 1
ATOM 976 N N . ASP A 1 122 ? 12.602 17.5 7.168 1 98.62 122 ASP A N 1
ATOM 977 C CA . ASP A 1 122 ? 13.695 16.625 7.566 1 98.62 122 ASP A CA 1
ATOM 978 C C . ASP A 1 122 ? 14.977 17.422 7.793 1 98.62 122 ASP A C 1
ATOM 980 O O . ASP A 1 122 ? 16.016 17.109 7.195 1 98.62 122 ASP A O 1
ATOM 984 N N . ASN A 1 123 ? 14.922 18.391 8.633 1 98.69 123 ASN A N 1
ATOM 985 C CA . ASN A 1 123 ? 16.062 19.156 9.125 1 98.69 123 ASN A CA 1
ATOM 986 C C . ASN A 1 123 ? 16.141 19.125 10.648 1 98.69 123 ASN A C 1
ATOM 988 O O . ASN A 1 123 ? 15.695 18.156 11.273 1 98.69 123 ASN A O 1
ATOM 992 N N . LEU A 1 124 ? 16.891 20.141 11.203 1 98.44 124 LEU A N 1
ATOM 993 C CA . LEU A 1 124 ? 17.109 20.125 12.641 1 98.44 124 LEU A CA 1
ATOM 994 C C . LEU A 1 124 ? 16.594 21.422 13.273 1 98.44 124 LEU A C 1
ATOM 996 O O . LEU A 1 124 ? 17.188 21.922 14.234 1 98.44 124 LEU A O 1
ATOM 1000 N N . LEU A 1 125 ? 15.539 21.922 12.719 1 98.25 125 LEU A N 1
ATOM 1001 C CA . LEU A 1 125 ? 14.953 23.141 13.242 1 98.25 125 LEU A CA 1
ATOM 1002 C C . LEU A 1 125 ? 14.297 22.906 14.594 1 98.25 125 LEU A C 1
ATOM 1004 O O . LEU A 1 125 ? 13.641 21.875 14.789 1 98.25 125 LEU A O 1
ATOM 1008 N N . SER A 1 126 ? 14.469 23.828 15.539 1 97.75 126 SER A N 1
ATOM 1009 C CA . SER A 1 126 ? 13.844 23.719 16.859 1 97.75 126 SER A CA 1
ATOM 1010 C C . SER A 1 126 ? 12.672 24.703 16.984 1 97.75 126 SER A C 1
ATOM 1012 O O . SER A 1 126 ? 11.883 24.609 17.922 1 97.75 126 SER A O 1
ATOM 1014 N N . SER A 1 127 ? 12.586 25.609 16.047 1 96.81 127 SER A N 1
ATOM 1015 C CA . SER A 1 127 ? 11.508 26.594 16 1 96.81 127 SER A CA 1
ATOM 1016 C C . SER A 1 127 ? 11.172 26.984 14.562 1 96.81 127 SER A C 1
ATOM 1018 O O . SER A 1 127 ? 11.977 26.781 13.656 1 96.81 127 SER A O 1
ATOM 1020 N N . VAL A 1 128 ? 9.945 27.438 14.367 1 97.38 128 VAL A N 1
ATOM 1021 C CA . VAL A 1 128 ? 9.602 28 13.07 1 97.38 128 VAL A CA 1
ATOM 1022 C C . VAL A 1 128 ? 10.492 29.203 12.773 1 97.38 128 VAL A C 1
ATOM 1024 O O . VAL A 1 128 ? 10.656 30.094 13.625 1 97.38 128 VAL A O 1
ATOM 1027 N N . PRO A 1 129 ? 11.086 29.203 11.578 1 95.69 129 PRO A N 1
ATOM 1028 C CA . PRO A 1 129 ? 11.945 30.328 11.242 1 95.69 129 PRO A CA 1
ATOM 1029 C C . PRO A 1 129 ? 11.195 31.656 11.242 1 95.69 129 PRO A C 1
ATOM 1031 O O . PRO A 1 129 ? 10.031 31.719 10.852 1 95.69 129 PRO A O 1
ATOM 1034 N N . SER A 1 130 ? 11.875 32.719 11.711 1 92.94 130 SER A N 1
ATOM 1035 C CA . SER A 1 130 ? 11.305 34.062 11.812 1 92.94 130 SER A CA 1
ATOM 1036 C C . SER A 1 130 ? 12.367 35.125 11.57 1 92.94 130 SER A C 1
ATOM 1038 O O . SER A 1 130 ? 13.508 35 12.023 1 92.94 130 SER A O 1
ATOM 1040 N N . PRO A 1 131 ? 12.039 36.188 10.797 1 94.06 131 PRO A N 1
ATOM 1041 C CA . PRO A 1 131 ? 10.797 36.5 10.07 1 94.06 131 PRO A CA 1
ATOM 1042 C C . PRO A 1 131 ? 10.703 35.75 8.734 1 94.06 131 PRO A C 1
ATOM 1044 O O . PRO A 1 131 ? 11.734 35.344 8.18 1 94.06 131 PRO A O 1
ATOM 1047 N N . LEU A 1 132 ? 9.523 35.5 8.281 1 95.56 132 LEU A N 1
ATOM 1048 C CA . LEU A 1 132 ? 9.242 34.844 7 1 95.56 132 LEU A CA 1
ATOM 1049 C C . LEU A 1 132 ? 8.805 35.906 5.969 1 95.56 132 LEU A C 1
ATOM 1051 O O . LEU A 1 132 ? 8.289 36.938 6.324 1 95.56 132 LEU A O 1
ATOM 1055 N N . PRO A 1 133 ? 9.086 35.625 4.73 1 95.25 133 PRO A N 1
ATOM 1056 C CA . PRO A 1 133 ? 8.695 36.594 3.701 1 95.25 133 PRO A CA 1
ATOM 1057 C C . PRO A 1 133 ? 7.184 36.594 3.449 1 95.25 133 PRO A C 1
ATOM 1059 O O . PRO A 1 133 ? 6.543 35.562 3.484 1 95.25 133 PRO A O 1
ATOM 1062 N N . ALA A 1 134 ? 6.621 37.781 3.141 1 95.31 134 ALA A N 1
ATOM 1063 C CA . ALA A 1 134 ? 5.184 37.969 2.963 1 95.31 134 ALA A CA 1
ATOM 1064 C C . ALA A 1 134 ? 4.684 37.25 1.711 1 95.31 134 ALA A C 1
ATOM 1066 O O . ALA A 1 134 ? 3.484 37.031 1.563 1 95.31 134 ALA A O 1
ATOM 1067 N N . SER A 1 135 ? 5.586 36.906 0.859 1 97.25 135 SER A N 1
ATOM 1068 C CA . SER A 1 135 ? 5.219 36.312 -0.415 1 97.25 135 SER A CA 1
ATOM 1069 C C . SER A 1 135 ? 4.949 34.812 -0.257 1 97.25 135 SER A C 1
ATOM 1071 O O . SER A 1 135 ? 4.438 34.188 -1.176 1 97.25 135 SER A O 1
ATOM 1073 N N . LEU A 1 136 ? 5.156 34.312 0.887 1 97.56 136 LEU A N 1
ATOM 1074 C CA . LEU A 1 136 ? 5.141 32.875 1.115 1 97.56 136 LEU A CA 1
ATOM 1075 C C . LEU A 1 136 ? 3.734 32.312 0.935 1 97.56 136 LEU A C 1
ATOM 1077 O O . LEU A 1 136 ? 2.77 32.844 1.474 1 97.56 136 LEU A O 1
ATOM 1081 N N . GLU A 1 137 ? 3.625 31.25 0.16 1 98.62 137 GLU A N 1
ATOM 1082 C CA . GLU A 1 137 ? 2.363 30.562 -0.087 1 98.62 137 GLU A CA 1
ATOM 1083 C C . GLU A 1 137 ? 2.361 29.172 0.547 1 98.62 137 GLU A C 1
ATOM 1085 O O . GLU A 1 137 ? 1.337 28.719 1.064 1 98.62 137 GLU A O 1
ATOM 1090 N N . HIS A 1 138 ? 3.461 28.516 0.478 1 98.69 138 HIS A N 1
ATOM 1091 C CA . HIS A 1 138 ? 3.633 27.172 1.048 1 98.69 138 HIS A CA 1
ATOM 1092 C C . HIS A 1 138 ? 4.844 27.125 1.975 1 98.69 138 HIS A C 1
ATOM 1094 O O . HIS A 1 138 ? 5.945 27.516 1.586 1 98.69 138 HIS A O 1
ATOM 1100 N N . LEU A 1 139 ? 4.613 26.688 3.158 1 98.62 139 LEU A N 1
ATOM 1101 C CA . LEU A 1 139 ? 5.684 26.469 4.129 1 98.62 139 LEU A CA 1
ATOM 1102 C C . LEU A 1 139 ? 5.66 25.047 4.664 1 98.62 139 LEU A C 1
ATOM 1104 O O . LEU A 1 139 ? 4.715 24.656 5.352 1 98.62 139 LEU A O 1
ATOM 1108 N N . ARG A 1 140 ? 6.645 24.234 4.344 1 98.81 140 ARG A N 1
ATOM 1109 C CA . ARG A 1 140 ? 6.734 22.859 4.793 1 98.81 140 ARG A CA 1
ATOM 1110 C C . ARG A 1 140 ? 7.918 22.656 5.738 1 98.81 140 ARG A C 1
ATOM 1112 O O . ARG A 1 140 ? 9.07 22.844 5.344 1 98.81 140 ARG A O 1
ATOM 1119 N N . LEU A 1 141 ? 7.621 22.344 6.941 1 98.75 141 LEU A N 1
ATOM 1120 C CA . LEU A 1 141 ? 8.625 22.188 7.988 1 98.75 141 LEU A CA 1
ATOM 1121 C C . LEU A 1 141 ? 8.461 20.844 8.695 1 98.75 141 LEU A C 1
ATOM 1123 O O . LEU A 1 141 ? 8.727 20.734 9.898 1 98.75 141 LEU A O 1
ATOM 1127 N N . SER A 1 142 ? 8.031 19.828 7.988 1 98.75 142 SER A N 1
ATOM 1128 C CA . SER A 1 142 ? 7.758 18.531 8.602 1 98.75 142 SER A CA 1
ATOM 1129 C C . SER A 1 142 ? 9.047 17.844 9.031 1 98.75 142 SER A C 1
ATOM 1131 O O . SER A 1 142 ? 10.117 18.094 8.469 1 98.75 142 SER A O 1
ATOM 1133 N N . ARG A 1 143 ? 8.984 16.984 10.055 1 98.69 143 ARG A N 1
ATOM 1134 C CA . ARG A 1 143 ? 10.055 16.125 10.547 1 98.69 143 ARG A CA 1
ATOM 1135 C C . ARG A 1 143 ? 11.289 16.938 10.922 1 98.69 143 ARG A C 1
ATOM 1137 O O . ARG A 1 143 ? 12.375 16.688 10.414 1 98.69 143 ARG A O 1
ATOM 1144 N N . ASN A 1 144 ? 11.055 17.875 11.727 1 98.62 144 ASN A N 1
ATOM 1145 C CA . ASN A 1 144 ? 12.07 18.625 12.453 1 98.62 144 ASN A CA 1
ATOM 1146 C C . ASN A 1 144 ? 11.953 18.406 13.961 1 98.62 144 ASN A C 1
ATOM 1148 O O . ASN A 1 144 ? 11.492 17.359 14.406 1 98.62 144 ASN A O 1
ATOM 1152 N N . ARG A 1 145 ? 12.5 19.359 14.727 1 98.38 145 ARG A N 1
ATOM 1153 C CA . ARG A 1 145 ? 12.406 19.297 16.188 1 98.38 145 ARG A CA 1
ATOM 1154 C C . ARG A 1 145 ? 11.719 20.547 16.734 1 98.38 145 ARG A C 1
ATOM 1156 O O . ARG A 1 145 ? 12.117 21.078 17.766 1 98.38 145 ARG A O 1
ATOM 1163 N N . ILE A 1 146 ? 10.773 20.953 15.992 1 98.5 146 ILE A N 1
ATOM 1164 C CA . ILE A 1 146 ? 10.141 22.219 16.328 1 98.5 146 ILE A CA 1
ATOM 1165 C C . ILE A 1 146 ? 9.242 22.047 17.547 1 98.5 146 ILE A C 1
ATOM 1167 O O . ILE A 1 146 ? 8.344 21.203 17.547 1 98.5 146 ILE A O 1
ATOM 1171 N N . SER A 1 147 ? 9.508 22.797 18.562 1 97.25 147 SER A N 1
ATOM 1172 C CA . SER A 1 147 ? 8.727 22.719 19.797 1 97.25 147 SER A CA 1
ATOM 1173 C C . SER A 1 147 ? 7.98 24.031 20.047 1 97.25 147 SER A C 1
ATOM 1175 O O . SER A 1 147 ? 7.129 24.094 20.938 1 97.25 147 SER A O 1
ATOM 1177 N N . LYS A 1 148 ? 8.32 25.031 19.172 1 92.12 148 LYS A N 1
ATOM 1178 C CA . LYS A 1 148 ? 7.727 26.344 19.438 1 92.12 148 LYS A CA 1
ATOM 1179 C C . LYS A 1 148 ? 7.41 27.078 18.125 1 92.12 148 LYS A C 1
ATOM 1181 O O . LYS A 1 148 ? 8.188 27.016 17.172 1 92.12 148 LYS A O 1
ATOM 1186 N N . ILE A 1 149 ? 6.27 27.75 18.172 1 96 149 ILE A N 1
ATOM 1187 C CA . ILE A 1 149 ? 5.922 28.719 17.141 1 96 149 ILE A CA 1
ATOM 1188 C C . ILE A 1 149 ? 5.941 30.141 17.719 1 96 149 ILE A C 1
ATOM 1190 O O . ILE A 1 149 ? 5.043 30.5 18.484 1 96 149 ILE A O 1
ATOM 1194 N N . PRO A 1 150 ? 6.926 30.875 17.281 1 94 150 PRO A N 1
ATOM 1195 C CA . PRO A 1 150 ? 7.008 32.219 17.859 1 94 150 PRO A CA 1
ATOM 1196 C C . PRO A 1 150 ? 5.75 33.031 17.609 1 94 150 PRO A C 1
ATOM 1198 O O . PRO A 1 150 ? 5.145 32.938 16.531 1 94 150 PRO A O 1
ATOM 1201 N N . ALA A 1 151 ? 5.438 33.906 18.594 1 92.25 151 ALA A N 1
ATOM 1202 C CA . ALA A 1 151 ? 4.254 34.75 18.469 1 92.25 151 ALA A CA 1
ATOM 1203 C C . ALA A 1 151 ? 4.387 35.719 17.297 1 92.25 151 ALA A C 1
ATOM 1205 O O . ALA A 1 151 ? 5.422 36.375 17.109 1 92.25 151 ALA A O 1
ATOM 1206 N N . GLY A 1 152 ? 3.479 35.719 16.469 1 91.44 152 GLY A N 1
ATOM 1207 C CA . GLY A 1 152 ? 3.408 36.688 15.398 1 91.44 152 GLY A CA 1
ATOM 1208 C C . GLY A 1 152 ? 4.207 36.281 14.172 1 91.44 152 GLY A C 1
ATOM 1209 O O . GLY A 1 152 ? 4.34 37.062 13.234 1 91.44 152 GLY A O 1
ATOM 1210 N N . VAL A 1 153 ? 4.723 35.156 14.133 1 94.38 153 VAL A N 1
ATOM 1211 C CA . VAL A 1 153 ? 5.609 34.75 13.047 1 94.38 153 VAL A CA 1
ATOM 1212 C C . VAL A 1 153 ? 4.844 34.75 11.727 1 94.38 153 VAL A C 1
ATOM 1214 O O . VAL A 1 153 ? 5.434 34.938 10.664 1 94.38 153 VAL A O 1
ATOM 1217 N N . PHE A 1 154 ? 3.533 34.625 11.836 1 95.81 154 PHE A N 1
ATOM 1218 C CA . PHE A 1 154 ? 2.752 34.5 10.609 1 95.81 154 PHE A CA 1
ATOM 1219 C C . PHE A 1 154 ? 2.053 35.812 10.281 1 95.81 154 PHE A C 1
ATOM 1221 O O . PHE A 1 154 ? 1.274 35.906 9.336 1 95.81 154 PHE A O 1
ATOM 1228 N N . LYS A 1 155 ? 2.34 36.844 11.078 1 92.62 155 LYS A N 1
ATOM 1229 C CA . LYS A 1 155 ? 1.755 38.156 10.797 1 92.62 155 LYS A CA 1
ATOM 1230 C C . LYS A 1 155 ? 2.191 38.656 9.43 1 92.62 155 LYS A C 1
ATOM 1232 O O . LYS A 1 155 ? 3.381 38.656 9.102 1 92.62 155 LYS A O 1
ATOM 1237 N N . GLY A 1 156 ? 1.227 39.031 8.648 1 92.25 156 GLY A N 1
ATOM 1238 C CA . GLY A 1 156 ? 1.52 39.625 7.34 1 92.25 156 GLY A CA 1
ATOM 1239 C C . GLY A 1 156 ? 1.619 38.562 6.242 1 92.25 156 GLY A C 1
ATOM 1240 O O . GLY A 1 156 ? 1.769 38.906 5.066 1 92.25 156 GLY A O 1
ATOM 1241 N N . LEU A 1 157 ? 1.552 37.312 6.574 1 95 157 LEU A N 1
ATOM 1242 C CA . LEU A 1 157 ? 1.631 36.25 5.574 1 95 157 LEU A CA 1
ATOM 1243 C C . LEU A 1 157 ? 0.263 36 4.953 1 95 157 LEU A C 1
ATOM 1245 O O . LEU A 1 157 ? -0.293 34.906 5.105 1 95 157 LEU A O 1
ATOM 1249 N N . ASN A 1 158 ? -0.167 36.875 4.137 1 94.44 158 ASN A N 1
ATOM 1250 C CA . ASN A 1 158 ? -1.529 36.875 3.611 1 94.44 158 ASN A CA 1
ATOM 1251 C C . ASN A 1 158 ? -1.678 35.906 2.447 1 94.44 158 ASN A C 1
ATOM 1253 O O . ASN A 1 158 ? -2.795 35.625 2.008 1 94.44 158 ASN A O 1
ATOM 1257 N N . LYS A 1 159 ? -0.604 35.344 2.088 1 96.88 159 LYS A N 1
ATOM 1258 C CA . LYS A 1 159 ? -0.683 34.438 0.945 1 96.88 159 LYS A CA 1
ATOM 1259 C C . LYS A 1 159 ? -0.469 33 1.375 1 96.88 159 LYS A C 1
ATOM 1261 O O . LYS A 1 159 ? -0.642 32.062 0.576 1 96.88 159 LYS A O 1
ATOM 1266 N N . LEU A 1 160 ? -0.193 32.812 2.605 1 97.94 160 LEU A N 1
ATOM 1267 C CA . LEU A 1 160 ? 0.131 31.469 3.072 1 97.94 160 LEU A CA 1
ATOM 1268 C C . LEU A 1 160 ? -1.107 30.578 3.064 1 97.94 160 LEU A C 1
ATOM 1270 O O . LEU A 1 160 ? -2.068 30.844 3.793 1 97.94 160 LEU A O 1
ATOM 1274 N N . SER A 1 161 ? -1.061 29.547 2.246 1 98.5 161 SER A N 1
ATOM 1275 C CA . SER A 1 161 ? -2.219 28.672 2.098 1 98.5 161 SER A CA 1
ATOM 1276 C C . SER A 1 161 ? -1.937 27.281 2.658 1 98.5 161 SER A C 1
ATOM 1278 O O . SER A 1 161 ? -2.863 26.547 2.992 1 98.5 161 SER A O 1
ATOM 1280 N N . LEU A 1 162 ? -0.724 26.938 2.752 1 98.69 162 LEU A N 1
ATOM 1281 C CA . LEU A 1 162 ? -0.353 25.609 3.229 1 98.69 162 LEU A CA 1
ATOM 1282 C C . LEU A 1 162 ? 0.749 25.703 4.281 1 98.69 162 LEU A C 1
ATOM 1284 O O . LEU A 1 162 ? 1.805 26.297 4.031 1 98.69 162 LEU A O 1
ATOM 1288 N N . LEU A 1 163 ? 0.505 25.156 5.434 1 98.56 163 LEU A N 1
ATOM 1289 C CA . LEU A 1 163 ? 1.463 25.078 6.531 1 98.56 163 LEU A CA 1
ATOM 1290 C C . LEU A 1 163 ? 1.607 23.641 7.016 1 98.56 163 LEU A C 1
ATOM 1292 O O . LEU A 1 163 ? 0.655 23.062 7.543 1 98.56 163 LEU A O 1
ATOM 1296 N N . ASP A 1 164 ? 2.732 23.047 6.852 1 98.81 164 ASP A N 1
ATOM 1297 C CA . ASP A 1 164 ? 2.971 21.656 7.234 1 98.81 164 ASP A CA 1
ATOM 1298 C C . ASP A 1 164 ? 3.98 21.578 8.375 1 98.81 164 ASP A C 1
ATOM 1300 O O . ASP A 1 164 ? 5.156 21.906 8.203 1 98.81 164 ASP A O 1
ATOM 1304 N N . LEU A 1 165 ? 3.566 21.156 9.508 1 98.69 165 LEU A N 1
ATOM 1305 C CA . LEU A 1 165 ? 4.398 21.031 10.703 1 98.69 165 LEU A CA 1
ATOM 1306 C C . LEU A 1 165 ? 4.34 19.609 11.25 1 98.69 165 LEU A C 1
ATOM 1308 O O . LEU A 1 165 ? 4.527 19.391 12.453 1 98.69 165 LEU A O 1
ATOM 1312 N N . GLN A 1 166 ? 4.082 18.641 10.414 1 98.69 166 GLN A N 1
ATOM 1313 C CA . GLN A 1 166 ? 3.947 17.25 10.82 1 98.69 166 GLN A CA 1
ATOM 1314 C C . GLN A 1 166 ? 5.266 16.703 11.359 1 98.69 166 GLN A C 1
ATOM 1316 O O . GLN A 1 166 ? 6.336 17.016 10.836 1 98.69 166 GLN A O 1
ATOM 1321 N N . GLY A 1 167 ? 5.164 15.82 12.289 1 98.69 167 GLY A N 1
ATOM 1322 C CA . GLY A 1 167 ? 6.336 15.117 12.773 1 98.69 167 GLY A CA 1
ATOM 1323 C C . GLY A 1 167 ? 7.301 16.016 13.523 1 98.69 167 GLY A C 1
ATOM 1324 O O . GLY A 1 167 ? 8.516 15.93 13.328 1 98.69 167 GLY A O 1
ATOM 1325 N N . ASN A 1 168 ? 6.828 16.906 14.344 1 98.75 168 ASN A N 1
ATOM 1326 C CA . ASN A 1 168 ? 7.633 17.766 15.195 1 98.75 168 ASN A CA 1
ATOM 1327 C C . ASN A 1 168 ? 7.379 17.5 16.672 1 98.75 168 ASN A C 1
ATOM 1329 O O . ASN A 1 168 ? 7.004 16.391 17.047 1 98.75 168 ASN A O 1
ATOM 1333 N N . LYS A 1 169 ? 7.809 18.469 17.531 1 98.56 169 LYS A N 1
ATOM 1334 C CA . LYS A 1 169 ? 7.68 18.281 18.984 1 98.56 169 LYS A CA 1
ATOM 1335 C C . LYS A 1 169 ? 6.723 19.312 19.578 1 98.56 169 LYS A C 1
ATOM 1337 O O . LYS A 1 169 ? 6.949 19.797 20.688 1 98.56 169 LYS A O 1
ATOM 1342 N N . LEU A 1 170 ? 5.734 19.594 18.844 1 98.38 170 LEU A N 1
ATOM 1343 C CA . LEU A 1 170 ? 4.801 20.641 19.281 1 98.38 170 LEU A CA 1
ATOM 1344 C C . LEU A 1 170 ? 3.865 20.094 20.359 1 98.38 170 LEU A C 1
ATOM 1346 O O . LEU A 1 170 ? 3.332 19 20.234 1 98.38 170 LEU A O 1
ATOM 1350 N N . MET A 1 171 ? 3.727 20.828 21.438 1 97.94 171 MET A N 1
ATOM 1351 C CA . MET A 1 171 ? 2.746 20.594 22.484 1 97.94 171 MET A CA 1
ATOM 1352 C C . MET A 1 171 ? 1.681 21.688 22.484 1 97.94 171 MET A C 1
ATOM 1354 O O . MET A 1 171 ? 1.704 22.578 21.641 1 97.94 171 MET A O 1
ATOM 1358 N N . ASP A 1 172 ? 0.763 21.625 23.391 1 97.06 172 ASP A N 1
ATOM 1359 C CA . ASP A 1 172 ? -0.364 22.562 23.406 1 97.06 172 ASP A CA 1
ATOM 1360 C C . ASP A 1 172 ? 0.113 24 23.562 1 97.06 172 ASP A C 1
ATOM 1362 O O . ASP A 1 172 ? -0.488 24.922 23 1 97.06 172 ASP A O 1
ATOM 1366 N N . ASP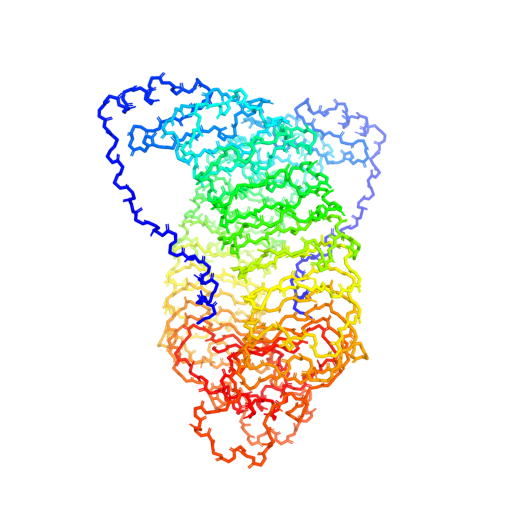 A 1 173 ? 1.208 24.172 24.266 1 94.69 173 ASP A N 1
ATOM 1367 C CA . ASP A 1 173 ? 1.715 25.516 24.516 1 94.69 173 ASP A CA 1
ATOM 1368 C C . ASP A 1 173 ? 2.469 26.047 23.297 1 94.69 173 ASP A C 1
ATOM 1370 O O . ASP A 1 173 ? 2.748 27.25 23.203 1 94.69 173 ASP A O 1
ATOM 1374 N N . GLY A 1 174 ? 2.77 25.125 22.391 1 93 174 GLY A N 1
ATOM 1375 C CA . GLY A 1 174 ? 3.457 25.531 21.172 1 93 174 GLY A CA 1
ATOM 1376 C C . GLY A 1 174 ? 2.51 25.938 20.062 1 93 174 GLY A C 1
ATOM 1377 O O . GLY A 1 174 ? 2.916 26.594 19.109 1 93 174 GLY A O 1
ATOM 1378 N N . VAL A 1 175 ? 1.301 25.516 20.156 1 94 175 VAL A N 1
ATOM 1379 C CA . VAL A 1 175 ? 0.275 25.844 19.172 1 94 175 VAL A CA 1
ATOM 1380 C C . VAL A 1 175 ? -0.878 26.578 19.859 1 94 175 VAL A C 1
ATOM 1382 O O . VAL A 1 175 ? -1.777 25.938 20.406 1 94 175 VAL A O 1
ATOM 1385 N N . THR A 1 176 ? -0.857 27.922 19.828 1 93.44 176 THR A N 1
ATOM 1386 C CA . THR A 1 176 ? -1.836 28.75 20.516 1 93.44 176 THR A CA 1
ATOM 1387 C C . THR A 1 176 ? -2.51 29.719 19.547 1 93.44 176 THR A C 1
ATOM 1389 O O . THR A 1 176 ? -2.102 29.828 18.391 1 93.44 176 THR A O 1
ATOM 1392 N N . GLU A 1 177 ? -3.537 30.359 20.062 1 92.81 177 GLU A N 1
ATOM 1393 C CA . GLU A 1 177 ? -4.223 31.375 19.266 1 92.81 177 GLU A CA 1
ATOM 1394 C C . GLU A 1 177 ? -3.266 32.469 18.828 1 92.81 177 GLU A C 1
ATOM 1396 O O . GLU A 1 177 ? -3.35 32.969 17.703 1 92.81 177 GLU A O 1
ATOM 1401 N N . VAL A 1 178 ? -2.369 32.75 19.688 1 92.19 178 VAL A N 1
ATOM 1402 C CA . VAL A 1 178 ? -1.408 33.812 19.438 1 92.19 178 VAL A CA 1
ATOM 1403 C C . VAL A 1 178 ? -0.402 33.375 18.391 1 92.19 178 VAL A C 1
ATOM 1405 O O . VAL A 1 178 ? -0.031 34.156 17.5 1 92.19 178 VAL A O 1
ATOM 1408 N N . SER A 1 179 ? -0.038 32.125 18.422 1 91.25 179 SER A N 1
ATOM 1409 C CA . SER A 1 179 ? 0.974 31.625 17.5 1 91.25 179 SER A CA 1
ATOM 1410 C C . SER A 1 179 ? 0.42 31.484 16.078 1 91.25 179 SER A C 1
ATOM 1412 O O . SER A 1 179 ? 1.167 31.578 15.109 1 91.25 179 SER A O 1
ATOM 1414 N N . LEU A 1 180 ? -0.886 31.344 15.961 1 92.31 180 LEU A N 1
ATOM 1415 C CA . LEU A 1 180 ? -1.473 31.109 14.648 1 92.31 180 LEU A CA 1
ATOM 1416 C C . LEU A 1 180 ? -2.09 32.375 14.094 1 92.31 180 LEU A C 1
ATOM 1418 O O . LEU A 1 180 ? -2.635 32.406 12.992 1 92.31 180 LEU A O 1
ATOM 1422 N N . LYS A 1 181 ? -1.889 33.469 14.82 1 91.44 181 LYS A N 1
ATOM 1423 C CA . LYS A 1 181 ? -2.451 34.75 14.391 1 91.44 181 LYS A CA 1
ATOM 1424 C C . LYS A 1 181 ? -1.817 35.219 13.086 1 91.44 181 LYS A C 1
ATOM 1426 O O . LYS A 1 181 ? -0.604 35.094 12.906 1 91.44 181 LYS A O 1
ATOM 1431 N N . GLY A 1 182 ? -2.645 35.688 12.148 1 90.75 182 GLY A N 1
ATOM 1432 C CA . GLY A 1 182 ? -2.131 36.219 10.906 1 90.75 182 GLY A CA 1
ATOM 1433 C C . GLY A 1 182 ? -2.355 35.312 9.719 1 90.75 182 GLY A C 1
ATOM 1434 O O . GLY A 1 182 ? -2.23 35.75 8.562 1 90.75 182 GLY A O 1
ATOM 1435 N N . LEU A 1 183 ? -2.699 34.094 9.906 1 92.44 183 LEU A N 1
ATOM 1436 C CA . LEU A 1 183 ? -2.951 33.156 8.836 1 92.44 183 LEU A CA 1
ATOM 1437 C C . LEU A 1 183 ? -4.352 33.312 8.258 1 92.44 183 LEU A C 1
ATOM 1439 O O . LEU A 1 183 ? -5.203 32.438 8.398 1 92.44 183 LEU A O 1
ATOM 1443 N N . ASN A 1 184 ? -4.547 34.281 7.449 1 92.06 184 ASN A N 1
ATOM 1444 C CA . ASN A 1 184 ? -5.887 34.656 7.016 1 92.06 184 ASN A CA 1
ATOM 1445 C C . ASN A 1 184 ? -6.316 33.875 5.773 1 92.06 184 ASN A C 1
ATOM 1447 O O . ASN A 1 184 ? -7.5 33.844 5.441 1 92.06 184 ASN A O 1
ATOM 1451 N N . ASN A 1 185 ? -5.398 33.25 5.141 1 95.69 185 ASN A N 1
ATOM 1452 C CA . ASN A 1 185 ? -5.738 32.562 3.896 1 95.69 185 ASN A CA 1
ATOM 1453 C C . ASN A 1 185 ? -5.328 31.094 3.934 1 95.69 185 ASN A C 1
ATOM 1455 O O . ASN A 1 185 ? -5.227 30.453 2.891 1 95.69 185 ASN A O 1
ATOM 1459 N N . LEU A 1 186 ? -5.156 30.688 5.105 1 97.25 186 LEU A N 1
ATOM 1460 C CA . LEU A 1 186 ? -4.691 29.312 5.27 1 97.25 186 LEU A CA 1
ATOM 1461 C C . LEU A 1 186 ? -5.758 28.312 4.82 1 97.25 186 LEU A C 1
ATOM 1463 O O . LEU A 1 186 ? -6.922 28.438 5.203 1 97.25 186 LEU A O 1
ATOM 1467 N N . VAL A 1 187 ? -5.328 27.375 3.982 1 98.5 187 VAL A N 1
ATOM 1468 C CA . VAL A 1 187 ? -6.234 26.375 3.453 1 98.5 187 VAL A CA 1
ATOM 1469 C C . VAL A 1 187 ? -5.953 25.031 4.121 1 98.5 187 VAL A C 1
ATOM 1471 O O . VAL A 1 187 ? -6.879 24.312 4.516 1 98.5 187 VAL A O 1
ATOM 1474 N N . GLN A 1 188 ? -4.75 24.719 4.285 1 98.75 188 GLN A N 1
ATOM 1475 C CA . GLN A 1 188 ? -4.355 23.438 4.855 1 98.75 188 GLN A CA 1
ATOM 1476 C C . GLN A 1 188 ? -3.35 23.625 5.988 1 98.75 188 GLN A C 1
ATOM 1478 O O . GLN A 1 188 ? -2.375 24.375 5.844 1 98.75 188 GLN A O 1
ATOM 1483 N N . ILE A 1 189 ? -3.549 22.953 7.059 1 98.5 189 ILE A N 1
ATOM 1484 C CA . ILE A 1 189 ? -2.592 22.891 8.156 1 98.5 189 ILE A CA 1
ATOM 1485 C C . ILE A 1 189 ? -2.398 21.438 8.594 1 98.5 189 ILE A C 1
ATOM 1487 O O . ILE A 1 189 ? -3.373 20.703 8.773 1 98.5 189 ILE A O 1
ATOM 1491 N N . ASN A 1 190 ? -1.219 21 8.664 1 98.88 190 ASN A N 1
ATOM 1492 C CA . ASN A 1 190 ? -0.859 19.641 9.078 1 98.88 190 ASN A CA 1
ATOM 1493 C C . ASN A 1 190 ? -0.061 19.656 10.383 1 98.88 190 ASN A C 1
ATOM 1495 O O . ASN A 1 190 ? 1.088 20.094 10.406 1 98.88 190 ASN A O 1
ATOM 1499 N N . LEU A 1 191 ? -0.641 19.234 11.414 1 98.69 191 LEU A N 1
ATOM 1500 C CA . LEU A 1 191 ? -0.023 19.156 12.734 1 98.69 191 LEU A CA 1
ATOM 1501 C C . LEU A 1 191 ? 0.076 17.719 13.211 1 98.69 191 LEU A C 1
ATOM 1503 O O . LEU A 1 191 ? 0.11 17.453 14.414 1 98.69 191 LEU A O 1
ATOM 1507 N N . ALA A 1 192 ? 0.06 16.828 12.289 1 98.88 192 ALA A N 1
ATOM 1508 C CA . ALA A 1 192 ? 0.094 15.406 12.625 1 98.88 192 ALA A CA 1
ATOM 1509 C C . ALA A 1 192 ? 1.416 15.023 13.289 1 98.88 192 ALA A C 1
ATOM 1511 O O . ALA A 1 192 ? 2.428 15.711 13.102 1 98.88 192 ALA A O 1
ATOM 1512 N N . LYS A 1 193 ? 1.415 13.945 14.047 1 98.75 193 LYS A N 1
ATOM 1513 C CA . LYS A 1 193 ? 2.584 13.344 14.68 1 98.75 193 LYS A CA 1
ATOM 1514 C C . LYS A 1 193 ? 3.338 14.359 15.531 1 98.75 193 LYS A C 1
ATOM 1516 O O . LYS A 1 193 ? 4.559 14.5 15.406 1 98.75 193 LYS A O 1
ATOM 1521 N N . ASN A 1 194 ? 2.656 15.109 16.266 1 98.69 194 ASN A N 1
ATOM 1522 C CA . ASN A 1 194 ? 3.164 15.945 17.359 1 98.69 194 ASN A CA 1
ATOM 1523 C C . ASN A 1 194 ? 2.715 15.422 18.719 1 98.69 194 ASN A C 1
ATOM 1525 O O . ASN A 1 194 ? 2.475 14.227 18.875 1 98.69 194 ASN A O 1
ATOM 1529 N N . GLN A 1 195 ? 2.762 16.312 19.734 1 98.5 195 GLN A N 1
ATOM 1530 C CA . GLN A 1 195 ? 2.404 15.883 21.078 1 98.5 195 GLN A CA 1
ATOM 1531 C C . GLN A 1 195 ? 1.226 16.688 21.609 1 98.5 195 GLN A C 1
ATOM 1533 O O . GLN A 1 195 ? 1.19 17.031 22.797 1 98.5 195 GLN A O 1
ATOM 1538 N N . LEU A 1 196 ? 0.322 16.969 20.766 1 98.5 196 LEU A N 1
ATOM 1539 C CA . LEU A 1 196 ? -0.85 17.719 21.172 1 98.5 196 LEU A CA 1
ATOM 1540 C C . LEU A 1 196 ? -1.791 16.859 22.016 1 98.5 196 LEU A C 1
ATOM 1542 O O . LEU A 1 196 ? -2.004 15.688 21.688 1 98.5 196 LEU A O 1
ATOM 1546 N N . THR A 1 197 ? -2.301 17.438 23.062 1 98.31 197 THR A N 1
ATOM 1547 C CA . THR A 1 197 ? -3.268 16.734 23.906 1 98.31 197 THR A CA 1
ATOM 1548 C C . THR A 1 197 ? -4.652 17.359 23.766 1 98.31 197 THR A C 1
ATOM 1550 O O . THR A 1 197 ? -5.645 16.781 24.219 1 98.31 197 THR A O 1
ATOM 1553 N N . SER A 1 198 ? -4.629 18.547 23.156 1 97.62 198 SER A N 1
ATOM 1554 C CA . SER A 1 198 ? -5.875 19.266 22.922 1 97.62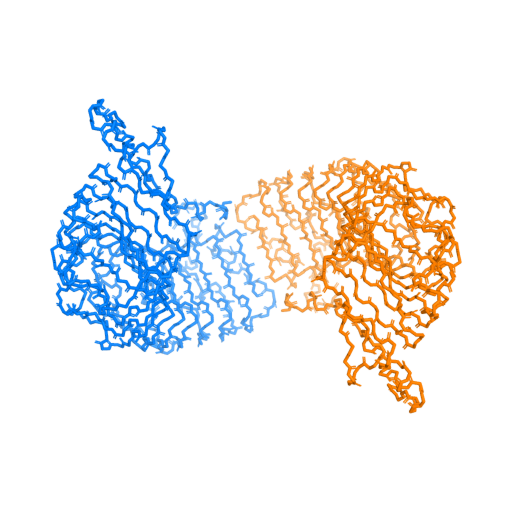 198 SER A CA 1
ATOM 1555 C C . SER A 1 198 ? -5.98 19.75 21.484 1 97.62 198 SER A C 1
ATOM 1557 O O . SER A 1 198 ? -4.973 19.844 20.781 1 97.62 198 SER A O 1
ATOM 1559 N N . MET A 1 199 ? -7.234 19.984 21.078 1 97.62 199 MET A N 1
ATOM 1560 C CA . MET A 1 199 ? -7.449 20.578 19.766 1 97.62 199 MET A CA 1
ATOM 1561 C C . MET A 1 199 ? -6.824 21.969 19.688 1 97.62 199 MET A C 1
ATOM 1563 O O . MET A 1 199 ? -6.918 22.75 20.641 1 97.62 199 MET A O 1
ATOM 1567 N N . PRO A 1 200 ? -6.117 22.234 18.578 1 96 200 PRO A N 1
ATOM 1568 C CA . PRO A 1 200 ? -5.531 23.578 18.438 1 96 200 PRO A CA 1
ATOM 1569 C C . PRO A 1 200 ? -6.586 24.672 18.359 1 96 200 PRO A C 1
ATOM 1571 O O . PRO A 1 200 ? -7.617 24.5 17.703 1 96 200 PRO A O 1
ATOM 1574 N N . LEU A 1 201 ? -6.289 25.797 19.031 1 92.44 201 LEU A N 1
ATOM 1575 C CA . LEU A 1 201 ? -7.203 26.938 19.016 1 92.44 201 LEU A CA 1
ATOM 1576 C C . LEU A 1 201 ? -6.715 28.016 18.062 1 92.44 201 LEU A C 1
ATOM 1578 O O . LEU A 1 201 ? -5.52 28.109 17.781 1 92.44 201 LEU A O 1
ATOM 1582 N N . GLY A 1 202 ? -7.617 28.766 17.547 1 91.25 202 GLY A N 1
ATOM 1583 C CA . GLY A 1 202 ? -7.254 29.938 16.766 1 91.25 202 GLY A CA 1
ATOM 1584 C C . GLY A 1 202 ? -6.992 29.625 15.297 1 91.25 202 GLY A C 1
ATOM 1585 O O . GLY A 1 202 ? -6.336 30.406 14.602 1 91.25 202 GLY A O 1
ATOM 1586 N N . LEU A 1 203 ? -7.445 28.484 14.82 1 94.75 203 LEU A N 1
ATOM 1587 C CA . LEU A 1 203 ? -7.32 28.172 13.398 1 94.75 203 LEU A CA 1
ATOM 1588 C C . LEU A 1 203 ? -8.148 29.125 12.555 1 94.75 203 LEU A C 1
ATOM 1590 O O . LEU A 1 203 ? -9.258 29.516 12.945 1 94.75 203 LEU A O 1
ATOM 1594 N N . PRO A 1 204 ? -7.625 29.547 11.438 1 94.75 204 PRO A N 1
ATOM 1595 C CA . PRO A 1 204 ? -8.359 30.484 10.586 1 94.75 204 PRO A CA 1
ATOM 1596 C C . PRO A 1 204 ? -9.609 29.859 9.961 1 94.75 204 PRO A C 1
ATOM 1598 O O . PRO A 1 204 ? -9.609 28.672 9.633 1 94.75 204 PRO A O 1
ATOM 1601 N N . PRO A 1 205 ? -10.703 30.672 9.766 1 95.94 205 PRO A N 1
ATOM 1602 C CA . PRO A 1 205 ? -11.961 30.172 9.203 1 95.94 205 PRO A CA 1
ATOM 1603 C C . PRO A 1 205 ? -11.797 29.641 7.777 1 95.94 205 PRO A C 1
ATOM 1605 O O . PRO A 1 205 ? -12.688 28.953 7.262 1 95.94 205 PRO A O 1
ATOM 1608 N N . THR A 1 206 ? -10.664 29.938 7.16 1 97.38 206 THR A N 1
ATOM 1609 C CA . THR A 1 206 ? -10.438 29.516 5.785 1 97.38 206 THR A CA 1
ATOM 1610 C C . THR A 1 206 ? -9.906 28.094 5.738 1 97.38 206 THR A C 1
ATOM 1612 O O . THR A 1 206 ? -9.797 27.484 4.664 1 97.38 206 THR A O 1
ATOM 1615 N N . THR A 1 207 ? -9.656 27.5 6.875 1 97.88 207 THR A N 1
ATOM 1616 C CA . THR A 1 207 ? -9.07 26.172 6.941 1 97.88 207 THR A CA 1
ATOM 1617 C C . THR A 1 207 ? -10.008 25.141 6.309 1 97.88 207 THR A C 1
ATOM 1619 O O . THR A 1 207 ? -11.148 24.969 6.746 1 97.88 207 THR A O 1
ATOM 1622 N N . THR A 1 208 ? -9.508 24.5 5.309 1 98.62 208 THR A N 1
ATOM 1623 C CA . THR A 1 208 ? -10.281 23.5 4.59 1 98.62 208 THR A CA 1
ATOM 1624 C C . THR A 1 208 ? -9.805 22.094 4.922 1 98.62 208 THR A C 1
ATOM 1626 O O . THR A 1 208 ? -10.594 21.156 4.965 1 98.62 208 THR A O 1
ATOM 1629 N N . GLN A 1 209 ? -8.562 22 5.133 1 98.81 209 GLN A N 1
ATOM 1630 C CA . GLN A 1 209 ? -7.941 20.719 5.465 1 98.81 209 GLN A CA 1
ATOM 1631 C C . GLN A 1 209 ? -7.199 20.797 6.793 1 98.81 209 GLN A C 1
ATOM 1633 O O . GLN A 1 209 ? -6.293 21.609 6.957 1 98.81 209 GLN A O 1
ATOM 1638 N N . LEU A 1 210 ? -7.574 19.953 7.703 1 98.69 210 LEU A N 1
ATOM 1639 C CA . LEU A 1 210 ? -6.984 19.906 9.039 1 98.69 210 LEU A CA 1
ATOM 1640 C C . LEU A 1 210 ? -6.496 18.516 9.375 1 98.69 210 LEU A C 1
ATOM 1642 O O . LEU A 1 210 ? -7.297 17.578 9.5 1 98.69 210 LEU A O 1
ATOM 1646 N N . TYR A 1 211 ? -5.215 18.297 9.555 1 98.88 211 TYR A N 1
ATOM 1647 C CA . TYR A 1 211 ? -4.625 16.984 9.836 1 98.88 211 TYR A CA 1
ATOM 1648 C C . TYR A 1 211 ? -3.998 16.953 11.219 1 98.88 211 TYR A C 1
ATOM 1650 O O . TYR A 1 211 ? -3.053 17.703 11.5 1 98.88 211 TYR A O 1
ATOM 1658 N N . LEU A 1 212 ? -4.508 16.125 12.031 1 98.81 212 LEU A N 1
ATOM 1659 C CA . LEU A 1 212 ? -4.074 16.031 13.422 1 98.81 212 LEU A CA 1
ATOM 1660 C C . LEU A 1 212 ? -3.762 14.594 13.797 1 98.81 212 LEU A C 1
ATOM 1662 O O . LEU A 1 212 ? -3.783 14.234 14.984 1 98.81 212 LEU A O 1
ATOM 1666 N N . ASP A 1 213 ? -3.402 13.781 12.828 1 98.81 213 ASP A N 1
ATOM 1667 C CA . ASP A 1 213 ? -3.121 12.375 13.078 1 98.81 213 ASP A CA 1
ATOM 1668 C C . ASP A 1 213 ? -1.969 12.211 14.07 1 98.81 213 ASP A C 1
ATOM 1670 O O . ASP A 1 213 ? -1.027 13.008 14.07 1 98.81 213 ASP A O 1
ATOM 1674 N N . GLY A 1 214 ? -2.01 11.141 14.742 1 98.75 214 GLY A N 1
ATOM 1675 C CA . GLY A 1 214 ? -0.858 10.727 15.523 1 98.75 214 GLY A CA 1
ATOM 1676 C C . GLY A 1 214 ? -0.515 11.695 16.641 1 98.75 214 GLY A C 1
ATOM 1677 O O . GLY A 1 214 ? 0.656 12.023 16.844 1 98.75 214 GLY A O 1
ATOM 1678 N N . ASN A 1 215 ? -1.439 12.273 17.281 1 98.75 215 ASN A N 1
ATOM 1679 C CA . ASN A 1 215 ? -1.289 13.055 18.516 1 98.75 215 ASN A CA 1
ATOM 1680 C C . ASN A 1 215 ? -1.893 12.336 19.719 1 98.75 215 ASN A C 1
ATOM 1682 O O . ASN A 1 215 ? -2.006 11.109 19.719 1 98.75 215 ASN A O 1
ATOM 1686 N N . ASN A 1 216 ? -2.119 13.102 20.844 1 98.69 216 ASN A N 1
ATOM 1687 C CA . ASN A 1 216 ? -2.695 12.523 22.047 1 98.69 216 ASN A CA 1
ATOM 1688 C C . ASN A 1 216 ? -3.996 13.219 22.438 1 98.69 216 ASN A C 1
ATOM 1690 O O . ASN A 1 216 ? -4.262 13.43 23.625 1 98.69 216 ASN A O 1
ATOM 1694 N N . ILE A 1 217 ? -4.691 13.562 21.453 1 98.62 217 ILE A N 1
ATOM 1695 C CA . ILE A 1 217 ? -5.926 14.305 21.703 1 98.62 217 ILE A CA 1
ATOM 1696 C C . ILE A 1 217 ? -7 13.359 22.219 1 98.62 217 ILE A C 1
ATOM 1698 O O . ILE A 1 217 ? -7.246 12.297 21.641 1 98.62 217 ILE A O 1
ATOM 1702 N N . ASP A 1 218 ? -7.641 13.711 23.312 1 98.06 218 ASP A N 1
ATOM 1703 C CA . ASP A 1 218 ? -8.586 12.789 23.938 1 98.06 218 ASP A CA 1
ATOM 1704 C C . ASP A 1 218 ? -9.992 13.383 23.969 1 98.06 218 ASP A C 1
ATOM 1706 O O . ASP A 1 218 ? -10.961 12.672 24.25 1 98.06 218 ASP A O 1
ATOM 1710 N N . LYS A 1 219 ? -10.07 14.75 23.688 1 97.44 219 LYS A N 1
ATOM 1711 C CA . LYS A 1 219 ? -11.383 15.406 23.719 1 97.44 219 LYS A CA 1
ATOM 1712 C C . LYS A 1 219 ? -11.469 16.5 22.656 1 97.44 219 LYS A C 1
ATOM 1714 O O . LYS A 1 219 ? -10.461 17.094 22.281 1 97.44 219 LYS A O 1
ATOM 1719 N N . ILE A 1 220 ? -12.688 16.734 22.188 1 97.81 220 ILE A N 1
ATOM 1720 C CA . ILE A 1 220 ? -12.992 17.844 21.281 1 97.81 220 ILE A CA 1
ATOM 1721 C C . ILE A 1 220 ? -14.039 18.75 21.922 1 97.81 220 ILE A C 1
ATOM 1723 O O . ILE A 1 220 ? -15.117 18.297 22.312 1 97.81 220 ILE A O 1
ATOM 1727 N N . PRO A 1 221 ? -13.711 20.016 22.047 1 95.56 221 PRO A N 1
ATOM 1728 C CA . PRO A 1 221 ? -14.68 20.938 22.641 1 95.56 221 PRO A CA 1
ATOM 1729 C C . PRO A 1 221 ? -15.961 21.047 21.828 1 95.56 221 PRO A C 1
ATOM 1731 O O . PRO A 1 221 ? -15.93 20.953 20.594 1 95.56 221 PRO A O 1
ATOM 1734 N N . ALA A 1 222 ? -17.031 21.328 22.562 1 94.31 222 ALA A N 1
ATOM 1735 C CA . ALA A 1 222 ? -18.312 21.562 21.891 1 94.31 222 ALA A CA 1
ATOM 1736 C C . ALA A 1 222 ? -18.219 22.781 20.969 1 94.31 222 ALA A C 1
ATOM 1738 O O . ALA A 1 222 ? -17.672 23.812 21.344 1 94.31 222 ALA A O 1
ATOM 1739 N N . GLY A 1 223 ? -18.656 22.641 19.844 1 93.25 223 GLY A N 1
ATOM 1740 C CA . GLY A 1 223 ? -18.734 23.75 18.891 1 93.25 223 GLY A CA 1
ATOM 1741 C C . GLY A 1 223 ? -17.391 24.078 18.281 1 93.25 223 GLY A C 1
ATOM 1742 O O . GLY A 1 223 ? -17.219 25.141 17.672 1 93.25 223 GLY A O 1
ATOM 1743 N N . TYR A 1 224 ? -16.469 23.25 18.422 1 95.94 224 TYR A N 1
ATOM 1744 C CA . TYR A 1 224 ? -15.109 23.516 17.953 1 95.94 224 TYR A CA 1
ATOM 1745 C C . TYR A 1 224 ? -15.117 23.922 16.484 1 95.94 224 TYR A C 1
ATOM 1747 O O . TYR A 1 224 ? -14.422 24.859 16.094 1 95.94 224 TYR A O 1
ATOM 1755 N N . PHE A 1 225 ? -15.938 23.281 15.695 1 96.31 225 PHE A N 1
ATOM 1756 C CA . PHE A 1 225 ? -15.859 23.469 14.258 1 96.31 225 PHE A CA 1
ATOM 1757 C C . PHE A 1 225 ? -16.812 24.562 13.797 1 96.31 225 PHE A C 1
ATOM 1759 O O . PHE A 1 225 ? -16.922 24.844 12.602 1 96.31 225 PHE A O 1
ATOM 1766 N N . LYS A 1 226 ? -17.516 25.203 14.711 1 91.44 226 LYS A N 1
ATOM 1767 C CA . LYS A 1 226 ? -18.359 26.328 14.359 1 91.44 226 LYS A CA 1
ATOM 1768 C C . LYS A 1 226 ? -17.547 27.469 13.773 1 91.44 226 LYS A C 1
ATOM 1770 O O . LYS A 1 226 ? -18.016 28.172 12.867 1 91.44 226 LYS A O 1
ATOM 1775 N N . GLY A 1 227 ? -16.344 27.594 14.289 1 91.94 227 GLY A N 1
ATOM 1776 C CA . GLY A 1 227 ? -15.461 28.625 13.797 1 91.94 227 GLY A CA 1
ATOM 1777 C C . GLY A 1 227 ? -14.688 28.234 12.555 1 91.94 227 GLY A C 1
ATOM 1778 O O . GLY A 1 227 ? -13.914 29.016 12.016 1 91.94 227 GLY A O 1
ATOM 1779 N N . LEU A 1 228 ? -14.906 27.031 12.055 1 96 228 LEU A N 1
ATOM 1780 C CA . LEU A 1 228 ? -14.234 26.5 10.883 1 96 228 LEU A CA 1
ATOM 1781 C C . LEU A 1 228 ? -15.242 26.031 9.844 1 96 228 LEU A C 1
ATOM 1783 O O . LEU A 1 228 ? -15.312 24.844 9.523 1 96 228 LEU A O 1
ATOM 1787 N N . PRO A 1 229 ? -15.914 26.969 9.25 1 95.38 229 PRO A N 1
ATOM 1788 C CA . PRO A 1 229 ? -17.047 26.625 8.391 1 95.38 229 PRO A CA 1
ATOM 1789 C C . PRO A 1 229 ? -16.625 25.984 7.074 1 95.38 229 PRO A C 1
ATOM 1791 O O . PRO A 1 229 ? -17.453 25.375 6.379 1 95.38 229 PRO A O 1
ATOM 1794 N N . LYS A 1 230 ? -15.336 26.016 6.77 1 97.44 230 LYS A N 1
ATOM 1795 C CA . LYS A 1 230 ? -14.898 25.531 5.465 1 97.44 230 LYS A CA 1
ATOM 1796 C C . LYS A 1 230 ? -14.18 24.188 5.594 1 97.44 230 LYS A C 1
ATOM 1798 O O . LYS A 1 230 ? -13.742 23.609 4.598 1 97.44 230 LYS A O 1
ATOM 1803 N N . VAL A 1 231 ? -14.125 23.641 6.746 1 98.19 231 VAL A N 1
ATOM 1804 C CA . VAL A 1 231 ? -13.367 22.406 6.965 1 98.19 231 VAL A CA 1
ATOM 1805 C C . VAL A 1 231 ? -14.039 21.25 6.227 1 98.19 231 VAL A C 1
ATOM 1807 O O . VAL A 1 231 ? -15.203 20.938 6.477 1 98.19 231 VAL A O 1
ATOM 1810 N N . ALA A 1 232 ? -13.289 20.703 5.312 1 98.56 232 ALA A N 1
ATOM 1811 C CA . ALA A 1 232 ? -13.844 19.641 4.465 1 98.56 232 ALA A CA 1
ATOM 1812 C C . ALA A 1 232 ? -13.141 18.312 4.715 1 98.56 232 ALA A C 1
ATOM 1814 O O . ALA A 1 232 ? -13.758 17.25 4.633 1 98.56 232 ALA A O 1
ATOM 1815 N N . PHE A 1 233 ? -11.906 18.391 4.957 1 98.75 233 PHE A N 1
ATOM 1816 C CA . PHE A 1 233 ? -11.094 17.203 5.199 1 98.75 233 PHE A CA 1
ATOM 1817 C C . PHE A 1 233 ? -10.516 17.234 6.609 1 98.75 233 PHE A C 1
ATOM 1819 O O . PHE A 1 233 ? -9.68 18.078 6.93 1 98.75 233 PHE A O 1
ATOM 1826 N N . LEU A 1 234 ? -10.93 16.297 7.391 1 98.62 234 LEU A N 1
ATOM 1827 C CA . LEU A 1 234 ? -10.531 16.25 8.797 1 98.62 234 LEU A CA 1
ATOM 1828 C C . LEU A 1 234 ? -9.93 14.898 9.148 1 98.62 234 LEU A C 1
ATOM 1830 O O . LEU A 1 234 ? -10.578 13.867 8.984 1 98.62 234 LEU A O 1
ATOM 1834 N N . ARG A 1 235 ? -8.695 14.859 9.609 1 98.81 235 ARG A N 1
ATOM 1835 C CA . ARG A 1 235 ? -8.031 13.625 10.016 1 98.81 235 ARG A CA 1
ATOM 1836 C C . ARG A 1 235 ? -7.633 13.68 11.484 1 98.81 235 ARG A C 1
ATOM 1838 O O . ARG A 1 235 ? -6.902 14.578 11.906 1 98.81 235 ARG A O 1
ATOM 1845 N N . LEU A 1 236 ? -8.102 12.797 12.227 1 98.75 236 LEU A N 1
ATOM 1846 C CA . LEU A 1 236 ? -7.805 12.672 13.648 1 98.75 236 LEU A CA 1
ATOM 1847 C C . LEU A 1 236 ? -7.434 11.234 14 1 98.75 236 LEU A C 1
ATOM 1849 O O . LEU A 1 236 ? -7.684 10.789 15.125 1 98.75 236 LEU A O 1
ATOM 1853 N N . ASN A 1 237 ? -6.848 10.547 13.055 1 98.81 237 ASN A N 1
ATOM 1854 C CA . ASN A 1 237 ? -6.457 9.164 13.312 1 98.81 237 ASN A CA 1
ATOM 1855 C C . ASN A 1 237 ? -5.391 9.07 14.398 1 98.81 237 ASN A C 1
ATOM 1857 O O . ASN A 1 237 ? -4.605 10 14.578 1 98.81 237 ASN A O 1
ATOM 1861 N N . HIS A 1 238 ? -5.32 7.906 15.039 1 98.69 238 HIS A N 1
ATOM 1862 C CA . HIS A 1 238 ? -4.281 7.598 16.016 1 98.69 238 HIS A CA 1
ATOM 1863 C C . HIS A 1 238 ? -4.211 8.664 17.109 1 98.69 238 HIS A C 1
ATOM 1865 O O . HIS A 1 238 ? -3.137 9.203 17.391 1 98.69 238 HIS A O 1
ATOM 1871 N N . ASN A 1 239 ? -5.305 8.953 17.656 1 98.75 239 ASN A N 1
ATOM 1872 C CA . ASN A 1 239 ? -5.414 9.781 18.859 1 98.75 239 ASN A CA 1
ATOM 1873 C C . ASN A 1 239 ? -6.023 9 20.016 1 98.75 239 ASN A C 1
ATOM 1875 O O . ASN A 1 239 ? -5.93 7.773 20.062 1 98.75 239 ASN A O 1
ATOM 1879 N N . LYS A 1 240 ? -6.5 9.695 21.047 1 98.56 240 LYS A N 1
ATOM 1880 C CA . LYS A 1 240 ? -7.082 9.047 22.219 1 98.56 240 LYS A CA 1
ATOM 1881 C C . LYS A 1 240 ? -8.547 9.438 22.391 1 98.56 240 LYS A C 1
ATOM 1883 O O . LYS A 1 240 ? -9.031 9.57 23.516 1 98.56 240 LYS A O 1
ATOM 1888 N N . LEU A 1 241 ? -9.164 9.625 21.266 1 98.25 241 LEU A N 1
ATOM 1889 C CA . LEU A 1 241 ? -10.547 10.086 21.281 1 98.25 241 LEU A CA 1
ATOM 1890 C C . LEU A 1 241 ? -11.484 8.961 21.703 1 98.25 241 LEU A C 1
ATOM 1892 O O . LEU A 1 241 ? -11.461 7.875 21.125 1 98.25 241 LEU A O 1
ATOM 1896 N N . GLY A 1 242 ? -12.242 9.188 22.719 1 97 242 GLY A N 1
ATOM 1897 C CA . GLY A 1 242 ? -13.352 8.328 23.125 1 97 242 GLY A CA 1
ATOM 1898 C C . GLY A 1 242 ? -14.711 8.969 22.891 1 97 242 GLY A C 1
ATOM 1899 O O . GLY A 1 242 ? -14.805 10.18 22.703 1 97 242 GLY A O 1
ATOM 1900 N N . SER A 1 243 ? -15.797 8.164 22.984 1 95.31 243 SER A N 1
ATOM 1901 C CA . SER A 1 243 ? -17.141 8.672 22.719 1 95.31 243 SER A CA 1
ATOM 1902 C C . SER A 1 243 ? -17.562 9.68 23.781 1 95.31 243 SER A C 1
ATOM 1904 O O . SER A 1 243 ? -18.328 10.609 23.5 1 95.31 243 SER A O 1
ATOM 1906 N N . SER A 1 244 ? -16.984 9.578 24.938 1 94.5 244 SER A N 1
ATOM 1907 C CA . SER A 1 244 ? -17.312 10.508 26.016 1 94.5 244 SER A CA 1
ATOM 1908 C C . SER A 1 244 ? -16.641 11.859 25.797 1 94.5 244 SER A C 1
ATOM 1910 O O . SER A 1 244 ? -17.062 12.867 26.344 1 94.5 244 SER A O 1
ATOM 1912 N N . GLY A 1 245 ? -15.547 11.82 25 1 93.81 245 GLY A N 1
ATOM 1913 C CA . GLY A 1 245 ? -14.781 13.039 24.766 1 93.81 245 GLY A CA 1
ATOM 1914 C C . GLY A 1 245 ? -15.219 13.789 23.531 1 93.81 245 GLY A C 1
ATOM 1915 O O . GLY A 1 245 ? -14.688 14.859 23.219 1 93.81 245 GLY A O 1
ATOM 1916 N N . ILE A 1 246 ? -16.203 13.258 22.812 1 94.06 246 ILE A N 1
ATOM 1917 C CA . ILE A 1 246 ? -16.656 13.852 21.562 1 94.06 246 ILE A CA 1
ATOM 1918 C C . ILE A 1 246 ? -18.125 14.242 21.688 1 94.06 246 ILE A C 1
ATOM 1920 O O . ILE A 1 246 ? -19 13.383 21.828 1 94.06 246 ILE A O 1
ATOM 1924 N N . PRO A 1 247 ? -18.375 15.516 21.703 1 94.5 247 PRO A N 1
ATOM 1925 C CA . PRO A 1 247 ? -19.781 15.898 21.672 1 94.5 247 PRO A CA 1
ATOM 1926 C C . PRO A 1 247 ? -20.531 15.273 20.484 1 94.5 247 PRO A C 1
ATOM 1928 O O . PRO A 1 247 ? -19.969 15.141 19.406 1 94.5 247 PRO A O 1
ATOM 1931 N N . LYS A 1 248 ? -21.75 14.906 20.594 1 85.5 248 LYS A N 1
ATOM 1932 C CA . LYS A 1 248 ? -22.531 14.094 19.672 1 85.5 248 LYS A CA 1
ATOM 1933 C C . LYS A 1 248 ? -22.578 14.727 18.297 1 85.5 248 LYS A C 1
ATOM 1935 O O . LYS A 1 248 ? -22.469 14.023 17.281 1 85.5 248 LYS A O 1
ATOM 1940 N N . ASN A 1 249 ? -22.641 16.078 18.25 1 91.62 249 ASN A N 1
ATOM 1941 C CA . ASN A 1 249 ? -22.859 16.734 16.969 1 91.62 249 ASN A CA 1
ATOM 1942 C C . ASN A 1 249 ? -21.625 17.484 16.5 1 91.62 249 ASN A C 1
ATOM 1944 O O . ASN A 1 249 ? -21.688 18.281 15.57 1 91.62 249 ASN A O 1
ATOM 1948 N N . VAL A 1 250 ? -20.516 17.203 17.031 1 95.12 250 VAL A N 1
ATOM 1949 C CA . VAL A 1 250 ? -19.344 18.031 16.797 1 95.12 250 VAL A CA 1
ATOM 1950 C C . VAL A 1 250 ? -18.922 17.906 15.328 1 95.12 250 VAL A C 1
ATOM 1952 O O . VAL A 1 250 ? -18.391 18.859 14.742 1 95.12 250 VAL A O 1
ATOM 1955 N N . PHE A 1 251 ? -19.203 16.719 14.703 1 95.38 251 PHE A N 1
ATOM 1956 C CA . PHE A 1 251 ? -18.781 16.5 13.328 1 95.38 251 PHE A CA 1
ATOM 1957 C C . PHE A 1 251 ? -19.922 16.734 12.359 1 95.38 251 PHE A C 1
ATOM 1959 O O . PHE A 1 251 ? -19.766 16.609 11.148 1 95.38 251 PHE A O 1
ATOM 1966 N N . ASN A 1 252 ? -21.109 17.031 12.883 1 92 252 ASN A N 1
ATOM 1967 C CA . ASN A 1 252 ? -22.281 17.234 12.039 1 92 252 ASN A CA 1
ATOM 1968 C C . ASN A 1 252 ? -22.266 18.609 11.391 1 92 252 ASN A C 1
ATOM 1970 O O . ASN A 1 252 ? -23.156 19.438 11.664 1 92 252 ASN A O 1
ATOM 1974 N N . ILE A 1 253 ? -21.25 18.828 10.602 1 93.12 253 ILE A N 1
ATOM 1975 C CA . ILE A 1 253 ? -21.016 20.062 9.867 1 93.12 253 ILE A CA 1
ATOM 1976 C C . ILE A 1 253 ? -21.078 19.781 8.367 1 93.12 253 ILE A C 1
ATOM 1978 O O . ILE A 1 253 ? -20.406 18.875 7.871 1 93.12 253 ILE A O 1
ATOM 1982 N N . SER A 1 254 ? -21.859 20.578 7.621 1 93.38 254 SER A N 1
ATOM 1983 C CA . SER A 1 254 ? -22.188 20.281 6.23 1 93.38 254 SER A CA 1
ATOM 1984 C C . SER A 1 254 ? -20.953 20.344 5.34 1 93.38 254 SER A C 1
ATOM 1986 O O . SER A 1 254 ? -20.906 19.734 4.273 1 93.38 254 SER A O 1
ATOM 1988 N N . SER A 1 255 ? -19.906 21.094 5.836 1 96.75 255 SER A N 1
ATOM 1989 C CA . SER A 1 255 ? -18.734 21.281 4.984 1 96.75 255 SER A CA 1
ATOM 1990 C C . SER A 1 255 ? -17.859 20.031 4.988 1 96.75 255 SER A C 1
ATOM 1992 O O . SER A 1 255 ? -17.031 19.844 4.082 1 96.75 255 SER A O 1
ATOM 1994 N N . ILE A 1 256 ? -18 19.141 5.922 1 97.5 256 ILE A N 1
ATOM 1995 C CA . ILE A 1 256 ? -17.109 17.984 6.074 1 97.5 256 ILE A CA 1
ATOM 1996 C C . ILE A 1 256 ? -17.453 16.922 5.047 1 97.5 256 ILE A C 1
ATOM 1998 O O . ILE A 1 256 ? -18.594 16.422 5.02 1 97.5 256 ILE A O 1
ATOM 2002 N N . LEU A 1 257 ? -16.469 16.609 4.246 1 98.25 257 LEU A N 1
ATOM 2003 C CA . LEU A 1 257 ? -16.656 15.633 3.184 1 98.25 257 LEU A CA 1
ATOM 2004 C C . LEU A 1 257 ? -15.898 14.344 3.498 1 98.25 257 LEU A C 1
ATOM 2006 O O . LEU A 1 257 ? -16.297 13.266 3.045 1 98.25 257 LEU A O 1
ATOM 2010 N N . ASP A 1 258 ? -14.922 14.523 4.176 1 98.5 258 ASP A N 1
ATOM 2011 C CA . ASP A 1 258 ? -14.047 13.406 4.543 1 98.5 258 ASP A CA 1
ATOM 2012 C C . ASP A 1 258 ? -13.664 13.477 6.016 1 98.5 258 ASP A C 1
ATOM 2014 O O . ASP A 1 258 ? -13.07 14.461 6.469 1 98.5 258 ASP A O 1
ATOM 2018 N N . LEU A 1 259 ? -14.016 12.391 6.746 1 98.56 259 LEU A N 1
ATOM 2019 C CA . LEU A 1 259 ? -13.766 12.336 8.18 1 98.56 259 LEU A CA 1
ATOM 2020 C C . LEU A 1 259 ? -13.016 11.055 8.555 1 98.56 259 LEU A C 1
ATOM 2022 O O . LEU A 1 259 ? -13.531 9.953 8.359 1 98.56 259 LEU A O 1
ATOM 2026 N N . GLN A 1 260 ? -11.805 11.148 9.094 1 98.81 260 GLN A N 1
ATOM 2027 C CA . GLN A 1 260 ? -10.992 10 9.461 1 98.81 260 GLN A CA 1
ATOM 2028 C C . GLN A 1 260 ? -10.75 9.953 10.969 1 98.81 260 GLN A C 1
ATOM 2030 O O . GLN A 1 260 ? -10.094 10.836 11.523 1 98.81 260 GLN A O 1
ATOM 2035 N N . LEU A 1 261 ? -11.25 8.977 11.586 1 98.62 261 LEU A N 1
ATOM 2036 C CA . LEU A 1 261 ? -11.164 8.797 13.031 1 98.62 261 LEU A CA 1
ATOM 2037 C C . LEU A 1 261 ? -10.625 7.406 13.375 1 98.62 261 LEU A C 1
ATOM 2039 O O . LEU A 1 261 ? -11 6.828 14.398 1 98.62 261 LEU A O 1
ATOM 2043 N N . SER A 1 262 ? -9.812 6.895 12.555 1 98.69 262 SER A N 1
ATOM 2044 C CA . SER A 1 262 ? -9.266 5.555 12.75 1 98.69 262 SER A CA 1
ATOM 2045 C C . SER A 1 262 ? -8.344 5.512 13.961 1 98.69 262 SER A C 1
ATOM 2047 O O . SER A 1 262 ? -7.699 6.508 14.297 1 98.69 262 SER A O 1
ATOM 2049 N N . HIS A 1 263 ? -8.219 4.332 14.594 1 98.56 263 HIS A N 1
ATOM 2050 C CA . HIS A 1 263 ? -7.293 4.066 15.688 1 98.56 263 HIS A CA 1
ATOM 2051 C C . HIS A 1 263 ? -7.5 5.051 16.844 1 98.56 263 HIS A C 1
ATOM 2053 O O . HIS A 1 263 ? -6.559 5.719 17.266 1 98.56 263 HIS A O 1
ATOM 2059 N N . ASN A 1 264 ? -8.695 5.125 17.266 1 98.62 264 ASN A N 1
ATOM 2060 C CA . ASN A 1 264 ? -9.094 5.824 18.484 1 98.62 264 ASN A CA 1
ATOM 2061 C C . ASN A 1 264 ? -9.82 4.898 19.453 1 98.62 264 ASN A C 1
ATOM 2063 O O . ASN A 1 264 ? -9.547 3.697 19.5 1 98.62 264 ASN A O 1
ATOM 2067 N N . GLN A 1 265 ? -10.609 5.461 20.406 1 98.19 265 GLN A N 1
ATOM 2068 C CA . GLN A 1 265 ? -11.289 4.656 21.406 1 98.19 265 GLN A CA 1
ATOM 2069 C C . GLN A 1 265 ? -12.805 4.879 21.359 1 98.19 265 GLN A C 1
ATOM 2071 O O . GLN A 1 265 ? -13.461 4.91 22.406 1 98.19 265 GLN A O 1
ATOM 2076 N N . LEU A 1 266 ? -13.281 5.059 20.172 1 97.12 266 LEU A N 1
ATOM 2077 C CA . LEU A 1 266 ? -14.703 5.336 20.016 1 97.12 266 LEU A CA 1
ATOM 2078 C C . LEU A 1 266 ? -15.531 4.066 20.234 1 97.12 266 LEU A C 1
ATOM 2080 O O . LEU A 1 266 ? -15.203 3.016 19.672 1 97.12 266 LEU A O 1
ATOM 2084 N N . SER A 1 267 ? -16.531 4.152 21.047 1 95.88 267 SER A N 1
ATOM 2085 C CA . SER A 1 267 ? -17.438 3.027 21.266 1 95.88 267 SER A CA 1
ATOM 2086 C C . SER A 1 267 ? -18.719 3.182 20.469 1 95.88 267 SER A C 1
ATOM 2088 O O . SER A 1 267 ? -19.484 2.225 20.328 1 95.88 267 SER A O 1
ATOM 2090 N N . GLU A 1 268 ? -18.969 4.414 20 1 93.12 268 GLU A N 1
ATOM 2091 C CA . GLU A 1 268 ? -20.156 4.727 19.219 1 93.12 268 GLU A CA 1
ATOM 2092 C C . GLU A 1 268 ? -19.797 5.551 17.984 1 93.12 268 GLU A C 1
ATOM 2094 O O . GLU A 1 268 ? -18.75 6.211 17.953 1 93.12 268 GLU A O 1
ATOM 2099 N N . ILE A 1 269 ? -20.625 5.441 16.969 1 93.38 269 ILE A N 1
ATOM 2100 C CA . ILE A 1 269 ? -20.453 6.254 15.766 1 93.38 269 ILE A CA 1
ATOM 2101 C C . ILE A 1 269 ? -21 7.66 16.016 1 93.38 269 ILE A C 1
ATOM 2103 O O . ILE A 1 269 ? -22.141 7.824 16.438 1 93.38 269 ILE A O 1
ATOM 2107 N N . PRO A 1 270 ? -20.156 8.672 15.852 1 93 270 PRO A N 1
ATOM 2108 C CA . PRO A 1 270 ? -20.656 10.039 16 1 93 270 PRO A CA 1
ATOM 2109 C C . PRO A 1 270 ? -21.656 10.414 14.922 1 93 270 PRO A C 1
ATOM 2111 O O . PRO A 1 270 ? -21.719 9.773 13.867 1 93 270 PRO A O 1
ATOM 2114 N N . LEU A 1 271 ? -22.484 11.43 15.227 1 93.31 271 LEU A N 1
ATOM 2115 C CA . LEU A 1 271 ? -23.406 11.93 14.211 1 93.31 271 LEU A CA 1
ATOM 2116 C C . LEU A 1 271 ? -22.656 12.586 13.062 1 93.31 271 LEU A C 1
ATOM 2118 O O . LEU A 1 271 ? -21.719 13.352 13.289 1 93.31 271 LEU A O 1
ATOM 2122 N N . ILE A 1 272 ? -23.016 12.227 11.82 1 93.88 272 ILE A N 1
ATOM 2123 C CA . ILE A 1 272 ? -22.312 12.719 10.641 1 93.88 272 ILE A CA 1
ATOM 2124 C C . ILE A 1 272 ? -23.266 13.531 9.773 1 93.88 272 ILE A C 1
ATOM 2126 O O . ILE A 1 272 ? -24.484 13.352 9.844 1 93.88 272 ILE A O 1
ATOM 2130 N N . PRO A 1 273 ? -22.719 14.422 9.047 1 93.62 273 PRO A N 1
ATOM 2131 C CA . PRO A 1 273 ? -23.578 15.18 8.125 1 93.62 273 PRO A CA 1
ATOM 2132 C C . PRO A 1 273 ? -24 14.359 6.91 1 93.62 273 PRO A C 1
ATOM 2134 O O . PRO A 1 273 ? -23.312 13.406 6.531 1 93.62 273 PRO A O 1
ATOM 2137 N N . SER A 1 274 ? -25.156 14.695 6.293 1 92.69 274 SER A N 1
ATOM 2138 C CA . SER A 1 274 ? -25.688 13.969 5.145 1 92.69 274 SER A CA 1
ATOM 2139 C C . SER A 1 274 ? -24.766 14.07 3.939 1 92.69 274 SER A C 1
ATOM 2141 O O . SER A 1 274 ? -24.766 13.195 3.074 1 92.69 274 SER A O 1
ATOM 2143 N N . GLY A 1 275 ? -23.984 15.125 3.969 1 94.44 275 GLY A N 1
ATOM 2144 C CA . GLY A 1 275 ? -23.125 15.359 2.82 1 94.44 275 GLY A CA 1
ATOM 2145 C C . GLY A 1 275 ? -21.781 14.641 2.918 1 94.44 275 GLY A C 1
ATOM 2146 O O . GLY A 1 275 ? -21 14.648 1.969 1 94.44 275 GLY A O 1
ATOM 2147 N N . LEU A 1 276 ? -21.484 13.93 4.008 1 96.75 276 LEU A N 1
ATOM 2148 C CA . LEU A 1 276 ? -20.219 13.219 4.191 1 96.75 276 LEU A CA 1
ATOM 2149 C C . LEU A 1 276 ? -20.047 12.141 3.131 1 96.75 276 LEU A C 1
ATOM 2151 O O . LEU A 1 276 ? -21 11.406 2.822 1 96.75 276 LEU A O 1
ATOM 2155 N N . GLU A 1 277 ? -18.844 12.047 2.637 1 97.81 277 GLU A N 1
ATOM 2156 C CA . GLU A 1 277 ? -18.609 11.094 1.56 1 97.81 277 GLU A CA 1
ATOM 2157 C C . GLU A 1 277 ? -17.75 9.922 2.037 1 97.81 277 GLU A C 1
ATOM 2159 O O . GLU A 1 277 ? -17.953 8.781 1.624 1 97.81 277 GLU A O 1
ATOM 2164 N N . HIS A 1 278 ? -16.828 10.203 2.879 1 98.44 278 HIS A N 1
ATOM 2165 C CA . HIS A 1 278 ? -15.914 9.18 3.369 1 98.44 278 HIS A CA 1
ATOM 2166 C C . HIS A 1 278 ? -15.836 9.195 4.895 1 98.44 278 HIS A C 1
ATOM 2168 O O . HIS A 1 278 ? -15.633 10.242 5.5 1 98.44 278 HIS A O 1
ATOM 2174 N N . LEU A 1 279 ? -15.992 8.008 5.445 1 98.06 279 LEU A N 1
ATOM 2175 C CA . LEU A 1 279 ? -15.922 7.875 6.895 1 98.06 279 LEU A CA 1
ATOM 2176 C C . LEU A 1 279 ? -15.016 6.715 7.293 1 98.06 279 LEU A C 1
ATOM 2178 O O . LEU A 1 279 ? -15.266 5.57 6.902 1 98.06 279 LEU A O 1
ATOM 2182 N N . HIS A 1 280 ? -13.953 6.973 7.992 1 98.62 280 HIS A N 1
ATOM 2183 C CA . HIS A 1 280 ? -13.047 5.957 8.508 1 98.62 280 HIS A CA 1
ATOM 2184 C C . HIS A 1 280 ? -13.188 5.812 10.023 1 98.62 280 HIS A C 1
ATOM 2186 O O . HIS A 1 280 ? -12.93 6.762 10.766 1 98.62 280 HIS A O 1
ATOM 2192 N N . LEU A 1 281 ? -13.594 4.73 10.438 1 97.94 281 LEU A N 1
ATOM 2193 C CA . LEU A 1 281 ? -13.797 4.465 11.859 1 97.94 281 LEU A CA 1
ATOM 2194 C C . LEU A 1 281 ? -13.133 3.158 12.266 1 97.94 281 LEU A C 1
ATOM 2196 O O . LEU A 1 281 ? -13.445 2.594 13.32 1 97.94 281 LEU A O 1
ATOM 2200 N N . ASP A 1 282 ? -12.266 2.701 11.445 1 98.12 282 ASP A N 1
ATOM 2201 C CA . ASP A 1 282 ? -11.633 1.413 11.711 1 98.12 282 ASP A CA 1
ATOM 2202 C C . ASP A 1 282 ? -10.758 1.474 12.961 1 98.12 282 ASP A C 1
ATOM 2204 O O . ASP A 1 282 ? -10.266 2.541 13.328 1 98.12 282 ASP A O 1
ATOM 2208 N N . HIS A 1 283 ? -10.547 0.309 13.641 1 98.38 283 HIS A N 1
ATOM 2209 C CA . HIS A 1 283 ? -9.695 0.125 14.805 1 98.38 283 HIS A CA 1
ATOM 2210 C C . HIS A 1 283 ? -10.102 1.052 15.945 1 98.38 283 HIS A C 1
ATOM 2212 O O . HIS A 1 283 ? -9.273 1.779 16.484 1 98.38 283 HIS A O 1
ATOM 2218 N N . ASN A 1 284 ? -11.344 1.018 16.234 1 98.25 284 ASN A N 1
ATOM 2219 C CA . ASN A 1 284 ? -11.945 1.601 17.422 1 98.25 284 ASN A CA 1
ATOM 2220 C C . ASN A 1 284 ? -12.562 0.531 18.312 1 98.25 284 ASN A C 1
ATOM 2222 O O . ASN A 1 284 ? -12.078 -0.6 18.375 1 98.25 284 ASN A O 1
ATOM 2226 N N . LYS A 1 285 ? -13.539 0.923 19.203 1 97.69 285 LYS A N 1
ATOM 2227 C CA . LYS A 1 285 ? -14.18 -0.02 20.109 1 97.69 285 LYS A CA 1
ATOM 2228 C C . LYS A 1 285 ? -15.688 -0.085 19.859 1 97.69 285 LYS A C 1
ATOM 2230 O O . LYS A 1 285 ? -16.469 -0.201 20.797 1 97.69 285 LYS A O 1
ATOM 2235 N N . ILE A 1 286 ? -16 0.026 18.578 1 96.44 286 ILE A N 1
ATOM 2236 C CA . ILE A 1 286 ? -17.406 0.038 18.219 1 96.44 286 ILE A CA 1
ATOM 2237 C C . ILE A 1 286 ? -17.953 -1.391 18.203 1 96.44 286 ILE A C 1
ATOM 2239 O O . ILE A 1 286 ? -17.375 -2.273 17.562 1 96.44 286 ILE A O 1
ATOM 2243 N N . LYS A 1 287 ? -19.016 -1.64 18.859 1 92.81 287 LYS A N 1
ATOM 2244 C CA . LYS A 1 287 ? -19.531 -3 19.016 1 92.81 287 LYS A CA 1
ATOM 2245 C C . LYS A 1 287 ? -20.625 -3.297 18 1 92.81 287 LYS A C 1
ATOM 2247 O O . LYS A 1 287 ? -20.734 -4.426 17.516 1 92.81 287 LYS A O 1
ATOM 2252 N N . ASN A 1 288 ? -21.438 -2.252 17.766 1 89.94 288 ASN A N 1
ATOM 2253 C CA . ASN A 1 288 ? -22.562 -2.465 16.859 1 89.94 288 ASN A CA 1
ATOM 2254 C C . ASN A 1 288 ? -22.766 -1.275 15.922 1 89.94 288 ASN A C 1
ATOM 2256 O O . ASN A 1 288 ? -22.422 -0.145 16.266 1 89.94 288 ASN A O 1
ATOM 2260 N N . VAL A 1 289 ? -23.219 -1.667 14.758 1 90.25 289 VAL A N 1
ATOM 2261 C CA . VAL A 1 289 ? -23.562 -0.646 13.773 1 90.25 289 VAL A CA 1
ATOM 2262 C C . VAL A 1 289 ? -24.953 -0.933 13.203 1 90.25 289 VAL A C 1
ATOM 2264 O O . VAL A 1 289 ? -25.297 -2.086 12.922 1 90.25 289 VAL A O 1
ATOM 2267 N N . SER A 1 290 ? -25.828 0.052 13.258 1 88 290 SER A N 1
ATOM 2268 C CA . SER A 1 290 ? -27.156 -0.037 12.656 1 88 290 SER A CA 1
ATOM 2269 C C . SER A 1 290 ? -27.5 1.233 11.891 1 88 290 SER A C 1
ATOM 2271 O O . SER A 1 290 ? -26.828 2.254 12.031 1 88 290 SER A O 1
ATOM 2273 N N . GLY A 1 291 ? -28.5 1.128 10.992 1 84.06 291 GLY A N 1
ATOM 2274 C CA . GLY A 1 291 ? -28.969 2.314 10.305 1 84.06 291 GLY A CA 1
ATOM 2275 C C . GLY A 1 291 ? -29.391 3.432 11.242 1 84.06 291 GLY A C 1
ATOM 2276 O O . GLY A 1 291 ? -29.094 4.602 10.992 1 84.06 291 GLY A O 1
ATOM 2277 N N . SER A 1 292 ? -29.891 3.088 12.336 1 81.06 292 SER A N 1
ATOM 2278 C CA . SER A 1 292 ? -30.344 4.074 13.312 1 81.06 292 SER A CA 1
ATOM 2279 C C . SER A 1 292 ? -29.172 4.801 13.953 1 81.06 292 SER A C 1
ATOM 2281 O O . SER A 1 292 ? -29.281 5.973 14.32 1 81.06 292 SER A O 1
ATOM 2283 N N . SER A 1 293 ? -28.078 4.094 13.992 1 81.69 293 SER A N 1
ATOM 2284 C CA . SER A 1 293 ? -26.906 4.668 14.656 1 81.69 293 SER A CA 1
ATOM 2285 C C . SER A 1 293 ? -26.078 5.52 13.703 1 81.69 293 SER A C 1
ATOM 2287 O O . SER A 1 293 ? -25.391 6.449 14.125 1 81.69 293 SER A O 1
ATOM 2289 N N . VAL A 1 294 ? -26.188 5.227 12.414 1 85.62 294 VAL A N 1
ATOM 2290 C CA . VAL A 1 294 ? -25.203 5.859 11.523 1 85.62 294 VAL A CA 1
ATOM 2291 C C . VAL A 1 294 ? -25.938 6.754 10.516 1 85.62 294 VAL A C 1
ATOM 2293 O O . VAL A 1 294 ? -25.359 7.73 10.023 1 85.62 294 VAL A O 1
ATOM 2296 N N . CYS A 1 295 ? -27.172 6.551 10.273 1 89.69 295 CYS A N 1
ATOM 2297 C CA . CYS A 1 295 ? -27.891 7.273 9.227 1 89.69 295 CYS A CA 1
ATOM 2298 C C . CYS A 1 295 ? -28.234 8.688 9.672 1 89.69 295 CYS A C 1
ATOM 2300 O O . CYS A 1 295 ? -28.906 8.867 10.688 1 89.69 295 CYS A O 1
ATOM 2302 N N . PRO A 1 296 ? -27.812 9.68 8.984 1 87.31 296 PRO A N 1
ATOM 2303 C CA . PRO A 1 296 ? -28.062 11.062 9.406 1 87.31 296 PRO A CA 1
ATOM 2304 C C . PRO A 1 296 ? -29.484 11.516 9.133 1 87.31 296 PRO A C 1
ATOM 2306 O O . PRO A 1 296 ? -29.891 12.609 9.539 1 87.31 296 PRO A O 1
ATOM 2309 N N . VAL A 1 297 ? -30.375 10.781 8.375 1 79.56 297 VAL A N 1
ATOM 2310 C CA . VAL A 1 297 ? -31.75 11.18 8.078 1 79.56 297 VAL A CA 1
ATOM 2311 C C . VAL A 1 297 ? -32.719 10.227 8.766 1 79.56 297 VAL A C 1
ATOM 2313 O O . VAL A 1 297 ? -32.375 9.078 9.055 1 79.56 297 VAL A O 1
ATOM 2316 N N . SER A 1 298 ? -33.875 10.625 9.359 1 62.62 298 SER A N 1
ATOM 2317 C CA . SER A 1 298 ? -34.875 9.773 9.984 1 62.62 298 SER A CA 1
ATOM 2318 C C . SER A 1 298 ? -35.5 8.812 8.969 1 62.62 298 SER A C 1
ATOM 2320 O O . SER A 1 298 ? -35.562 9.125 7.777 1 62.62 298 SER A O 1
ATOM 2322 N N . ALA A 1 299 ? -35.562 7.535 9.25 1 53.38 299 ALA A N 1
ATOM 2323 C CA . ALA A 1 299 ? -36.062 6.418 8.461 1 53.38 299 ALA A CA 1
ATOM 2324 C C . ALA A 1 299 ? -37.312 6.824 7.688 1 53.38 299 ALA A C 1
ATOM 2326 O O . ALA A 1 299 ? -37.562 6.34 6.574 1 53.38 299 ALA A O 1
ATOM 2327 N N . ASP A 1 300 ? -38.25 7.531 8.281 1 52.38 300 ASP A N 1
ATOM 2328 C CA . ASP A 1 300 ? -39.531 7.879 7.691 1 52.38 300 ASP A CA 1
ATOM 2329 C C . ASP A 1 300 ? -39.344 8.719 6.43 1 52.38 300 ASP A C 1
ATOM 2331 O O . ASP A 1 300 ? -40.25 8.812 5.602 1 52.38 300 ASP A O 1
ATOM 2335 N N . GLY A 1 301 ? -38.344 9.43 6.469 1 49.06 301 GLY A N 1
ATOM 2336 C CA . GLY A 1 301 ? -38.156 10.328 5.34 1 49.06 301 GLY A CA 1
ATOM 2337 C C . GLY A 1 301 ? -37.531 9.656 4.129 1 49.06 301 GLY A C 1
ATOM 2338 O O . GLY A 1 301 ? -37.156 10.328 3.172 1 49.06 301 GLY A O 1
ATOM 2339 N N . VAL A 1 302 ? -37.25 8.453 4.312 1 50.28 302 VAL A N 1
ATOM 2340 C CA . VAL A 1 302 ? -36.562 7.695 3.268 1 50.28 302 VAL A CA 1
ATOM 2341 C C . VAL A 1 302 ? -37.5 7.473 2.094 1 50.28 302 VAL A C 1
ATOM 2343 O O . VAL A 1 302 ? -37.125 6.867 1.088 1 50.28 302 VAL A O 1
ATOM 2346 N N . ASP A 1 303 ? -38.781 7.621 2.332 1 48.19 303 ASP A N 1
ATOM 2347 C CA . ASP A 1 303 ? -39.656 7.297 1.207 1 48.19 303 ASP A CA 1
ATOM 2348 C C . ASP A 1 303 ? -39.156 7.945 -0.082 1 48.19 303 ASP A C 1
ATOM 2350 O O . ASP A 1 303 ? -39.688 7.656 -1.167 1 48.19 303 ASP A O 1
ATOM 2354 N N . ASP A 1 304 ? -38.688 9.227 0.05 1 47.47 304 ASP A N 1
ATOM 2355 C CA . ASP A 1 304 ? -38.406 9.75 -1.288 1 47.47 304 ASP A CA 1
ATOM 2356 C C . ASP A 1 304 ? -37.125 9.18 -1.853 1 47.47 304 ASP A C 1
ATOM 235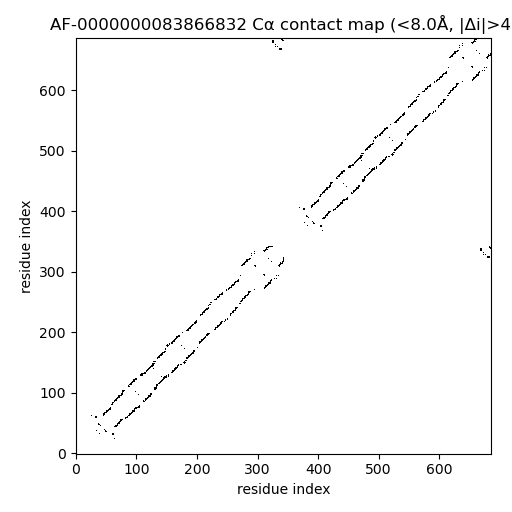8 O O . ASP A 1 304 ? -36.031 9.656 -1.519 1 47.47 304 ASP A O 1
ATOM 2362 N N . TYR A 1 305 ? -37.094 7.875 -2.197 1 46.72 305 TYR A N 1
ATOM 2363 C CA . TYR A 1 305 ? -36.156 6.887 -2.717 1 46.72 305 TYR A CA 1
ATOM 2364 C C . TYR A 1 305 ? -35.031 7.562 -3.451 1 46.72 305 TYR A C 1
ATOM 2366 O O . TYR A 1 305 ? -33.875 7.148 -3.322 1 46.72 305 TYR A O 1
ATOM 2374 N N . PHE A 1 306 ? -35.406 8.188 -4.598 1 48.19 306 PHE A N 1
ATOM 2375 C CA . PHE A 1 306 ? -34.562 8.641 -5.691 1 48.19 306 PHE A CA 1
ATOM 2376 C C . PHE A 1 306 ? -34.031 10.031 -5.414 1 48.19 306 PHE A C 1
ATOM 2378 O O . PHE A 1 306 ? -33.5 10.695 -6.312 1 48.19 306 PHE A O 1
ATOM 2385 N N . ASP A 1 307 ? -34.281 10.531 -4.188 1 53.47 307 ASP A N 1
ATOM 2386 C CA . ASP A 1 307 ? -33.969 11.961 -4.18 1 53.47 307 ASP A CA 1
ATOM 2387 C C . ASP A 1 307 ? -32.5 12.211 -3.996 1 53.47 307 ASP A C 1
ATOM 2389 O O . ASP A 1 307 ? -31.828 11.484 -3.248 1 53.47 307 ASP A O 1
ATOM 2393 N N . GLU A 1 308 ? -31.859 12.742 -5 1 62.41 308 GLU A N 1
ATOM 2394 C CA . GLU A 1 308 ? -30.531 13.352 -5.047 1 62.41 308 GLU A CA 1
ATOM 2395 C C . GLU A 1 308 ? -30.156 13.945 -3.697 1 62.41 308 GLU A C 1
ATOM 2397 O O . GLU A 1 308 ? -28.984 14.273 -3.461 1 62.41 308 GLU A O 1
ATOM 2402 N N . SER A 1 309 ? -31.094 13.859 -2.727 1 69.38 309 SER A N 1
ATOM 2403 C CA . SER A 1 309 ? -30.828 14.617 -1.51 1 69.38 309 SER A CA 1
ATOM 2404 C C . SER A 1 309 ? -30.469 13.695 -0.35 1 69.38 309 SER A C 1
ATOM 2406 O O . SER A 1 309 ? -30.281 14.148 0.78 1 69.38 309 SER A O 1
ATOM 2408 N N . GLY A 1 310 ? -30.312 12.375 -0.588 1 82 310 GLY A N 1
ATOM 2409 C CA . GLY A 1 310 ? -30 11.453 0.494 1 82 310 GLY A CA 1
ATOM 2410 C C . GLY A 1 310 ? -28.547 11.516 0.928 1 82 310 GLY A C 1
ATOM 2411 O O . GLY A 1 310 ? -27.75 12.281 0.369 1 82 310 GLY A O 1
ATOM 2412 N N . PRO A 1 311 ? -28.25 10.711 2.07 1 92.06 311 PRO A N 1
ATOM 2413 C CA . PRO A 1 311 ? -26.859 10.672 2.549 1 92.06 311 PRO A CA 1
ATOM 2414 C C . PRO A 1 311 ? -25.875 10.258 1.46 1 92.06 311 PRO A C 1
ATOM 2416 O O . PRO A 1 311 ? -26.156 9.359 0.667 1 92.06 311 PRO A O 1
ATOM 2419 N N . ARG A 1 312 ? -24.75 10.945 1.442 1 94.19 312 ARG A N 1
ATOM 2420 C CA . ARG A 1 312 ? -23.859 10.844 0.295 1 94.19 312 ARG A CA 1
ATOM 2421 C C . ARG A 1 312 ? -22.688 9.922 0.596 1 94.19 312 ARG A C 1
ATOM 2423 O O . ARG A 1 312 ? -21.781 9.781 -0.223 1 94.19 312 ARG A O 1
ATOM 2430 N N . LEU A 1 313 ? -22.734 9.273 1.688 1 95.56 313 LEU A N 1
ATOM 2431 C CA . LEU A 1 313 ? -21.625 8.422 2.09 1 95.56 313 LEU A CA 1
ATOM 2432 C C . LEU A 1 313 ? -21.328 7.379 1.021 1 95.56 313 LEU A C 1
ATOM 2434 O O . LEU A 1 313 ? -22.219 6.637 0.605 1 95.56 313 LEU A O 1
ATOM 2438 N N . SER A 1 314 ? -20.094 7.383 0.546 1 96.81 314 SER A N 1
ATOM 2439 C CA . SER A 1 314 ? -19.688 6.441 -0.493 1 96.81 314 SER A CA 1
ATOM 2440 C C . SER A 1 314 ? -18.703 5.406 0.047 1 96.81 314 SER A C 1
ATOM 2442 O O . SER A 1 314 ? -18.531 4.34 -0.545 1 96.81 314 SER A O 1
ATOM 2444 N N . TYR A 1 315 ? -18.094 5.746 1.078 1 97.5 315 TYR A N 1
ATOM 2445 C CA . TYR A 1 315 ? -17.094 4.879 1.677 1 97.5 315 TYR A CA 1
ATOM 2446 C C . TYR A 1 315 ? -17.234 4.836 3.193 1 97.5 315 TYR A C 1
ATOM 2448 O O . TYR A 1 315 ? -17.219 5.875 3.854 1 97.5 315 TYR A O 1
ATOM 2456 N N . LEU A 1 316 ? -17.344 3.607 3.73 1 97.19 316 LEU A N 1
ATOM 2457 C CA . LEU A 1 316 ? -17.484 3.404 5.168 1 97.19 316 LEU A CA 1
ATOM 2458 C C . LEU A 1 316 ? -16.547 2.293 5.648 1 97.19 316 LEU A C 1
ATOM 2460 O O . LEU A 1 316 ? -16.734 1.125 5.301 1 97.19 316 LEU A O 1
ATOM 2464 N N . ARG A 1 317 ? -15.586 2.611 6.426 1 98 317 ARG A N 1
ATOM 2465 C CA . ARG A 1 317 ? -14.625 1.635 6.934 1 98 317 ARG A CA 1
ATOM 2466 C C . ARG A 1 317 ? -14.797 1.428 8.438 1 98 317 ARG A C 1
ATOM 2468 O O . ARG A 1 317 ? -14.672 2.373 9.219 1 98 317 ARG A O 1
ATOM 2475 N N . LEU A 1 318 ? -15.016 0.187 8.859 1 97.31 318 LEU A N 1
ATOM 2476 C CA . LEU A 1 318 ? -15.32 -0.115 10.25 1 97.31 318 LEU A CA 1
ATOM 2477 C C . LEU A 1 318 ? -14.508 -1.311 10.742 1 97.31 318 LEU A C 1
ATOM 2479 O O . LEU A 1 318 ? -14.672 -1.753 11.883 1 97.31 318 LEU A O 1
ATOM 2483 N N . ASP A 1 319 ? -13.672 -1.791 9.93 1 96.69 319 ASP A N 1
ATOM 2484 C CA . ASP A 1 319 ? -12.93 -2.994 10.289 1 96.69 319 ASP A CA 1
ATOM 2485 C C . ASP A 1 319 ? -12.055 -2.748 11.516 1 96.69 319 ASP A C 1
ATOM 2487 O O . ASP A 1 319 ? -11.719 -1.603 11.836 1 96.69 319 ASP A O 1
ATOM 2491 N N . GLY A 1 320 ? -11.656 -3.805 12.211 1 96.38 320 GLY A N 1
ATOM 2492 C CA . GLY A 1 320 ? -10.852 -3.678 13.422 1 96.38 320 GLY A CA 1
ATOM 2493 C C . GLY A 1 320 ? -11.672 -3.314 14.648 1 96.38 320 GLY A C 1
ATOM 2494 O O . GLY A 1 320 ? -11.117 -3.041 15.711 1 96.38 320 GLY A O 1
ATOM 2495 N N . ASN A 1 321 ? -12.93 -3.201 14.508 1 96.81 321 ASN A N 1
ATOM 2496 C CA . ASN A 1 321 ? -13.867 -3.041 15.609 1 96.81 321 ASN A CA 1
ATOM 2497 C C . ASN A 1 321 ? -14.43 -4.383 16.062 1 96.81 321 ASN A C 1
ATOM 2499 O O . ASN A 1 321 ? -13.859 -5.434 15.773 1 96.81 321 ASN A O 1
ATOM 2503 N N . GLU A 1 322 ? -15.43 -4.371 16.891 1 94.44 322 GLU A N 1
ATOM 2504 C CA . GLU A 1 322 ? -16.031 -5.602 17.391 1 94.44 322 GLU A CA 1
ATOM 2505 C C . GLU A 1 322 ? -17.344 -5.906 16.672 1 94.44 322 GLU A C 1
ATOM 2507 O O . GLU A 1 322 ? -18.25 -6.488 17.25 1 94.44 322 GLU A O 1
ATOM 2512 N N . ILE A 1 323 ? -17.391 -5.477 15.484 1 93.5 323 ILE A N 1
ATOM 2513 C CA . ILE A 1 323 ? -18.609 -5.645 14.688 1 93.5 323 ILE A CA 1
ATOM 2514 C C . ILE A 1 323 ? -18.562 -6.996 13.977 1 93.5 323 ILE A C 1
ATOM 2516 O O . ILE A 1 323 ? -17.609 -7.305 13.258 1 93.5 323 ILE A O 1
ATOM 2520 N N . GLN A 1 324 ? -19.5 -7.789 14.195 1 91.56 324 GLN A N 1
ATOM 2521 C CA . GLN A 1 324 ? -19.594 -9.102 13.555 1 91.56 324 GLN A CA 1
ATOM 2522 C C . GLN A 1 324 ? -20.5 -9.055 12.336 1 91.56 324 GLN A C 1
ATOM 2524 O O . GLN A 1 324 ? -21.453 -8.266 12.289 1 91.56 324 GLN A O 1
ATOM 2529 N N . PRO A 1 325 ? -20.266 -9.883 11.414 1 89.94 325 PRO A N 1
ATOM 2530 C CA . PRO A 1 325 ? -21.219 -10.008 10.312 1 89.94 325 PRO A CA 1
ATOM 2531 C C . PRO A 1 325 ? -22.594 -10.469 10.781 1 89.94 325 PRO A C 1
ATOM 2533 O O . PRO A 1 325 ? -22.734 -11.047 11.859 1 89.94 325 PRO A O 1
ATOM 2536 N N . PRO A 1 326 ? -23.609 -10.203 10 1 90.94 326 PRO A N 1
ATOM 2537 C CA . PRO A 1 326 ? -23.656 -9.641 8.648 1 90.94 326 PRO A CA 1
ATOM 2538 C C . PRO A 1 326 ? -23.609 -8.109 8.641 1 90.94 326 PRO A C 1
ATOM 2540 O O . PRO A 1 326 ? -23.828 -7.48 9.672 1 90.94 326 PRO A O 1
ATOM 2543 N N . ILE A 1 327 ? -23.281 -7.594 7.484 1 91.06 327 ILE A N 1
ATOM 2544 C CA . ILE A 1 327 ? -23.453 -6.164 7.25 1 91.06 327 ILE A CA 1
ATOM 2545 C C . ILE A 1 327 ? -24.922 -5.789 7.43 1 91.06 327 ILE A C 1
ATOM 2547 O O . ILE A 1 327 ? -25.812 -6.391 6.816 1 91.06 327 ILE A O 1
ATOM 2551 N N . PRO A 1 328 ? -25.141 -4.816 8.281 1 90.5 328 PRO A N 1
ATOM 2552 C CA . PRO A 1 328 ? -26.547 -4.484 8.539 1 90.5 328 PRO A CA 1
ATOM 2553 C C . PRO A 1 328 ? -27.266 -3.955 7.305 1 90.5 328 PRO A C 1
ATOM 2555 O O . PRO A 1 328 ? -26.797 -3.012 6.664 1 90.5 328 PRO A O 1
ATOM 2558 N N . HIS A 1 329 ? -28.391 -4.465 7.105 1 88.62 329 HIS A N 1
ATOM 2559 C CA . HIS A 1 329 ? -29.172 -4.109 5.934 1 88.62 329 HIS A CA 1
ATOM 2560 C C . HIS A 1 329 ? -29.609 -2.646 5.977 1 88.62 329 HIS A C 1
ATOM 2562 O O . HIS A 1 329 ? -29.641 -1.974 4.945 1 88.62 329 HIS A O 1
ATOM 2568 N N . ASP A 1 330 ? -29.922 -2.223 7.129 1 90.19 330 ASP A N 1
ATOM 2569 C CA . ASP A 1 330 ? -30.438 -0.862 7.285 1 90.19 330 ASP A CA 1
ATOM 2570 C C . ASP A 1 330 ? -29.359 0.167 6.938 1 90.19 330 ASP A C 1
ATOM 2572 O O . ASP A 1 330 ? -29.672 1.272 6.496 1 90.19 330 ASP A O 1
ATOM 2576 N N . VAL A 1 331 ? -28.078 -0.215 7.145 1 91.12 331 VAL A N 1
ATOM 2577 C CA . VAL A 1 331 ? -26.984 0.676 6.777 1 91.12 331 VAL A CA 1
ATOM 2578 C C . VAL A 1 331 ? -26.938 0.834 5.258 1 91.12 331 VAL A C 1
ATOM 2580 O O . VAL A 1 331 ? -26.812 1.949 4.75 1 91.12 331 VAL A O 1
ATOM 2583 N N . ILE A 1 332 ? -27.156 -0.3 4.605 1 90.31 332 ILE A N 1
ATOM 2584 C CA . ILE A 1 332 ? -27.125 -0.306 3.145 1 90.31 332 ILE A CA 1
ATOM 2585 C C . ILE A 1 332 ? -28.328 0.466 2.598 1 90.31 332 ILE A C 1
ATOM 2587 O O . ILE A 1 332 ? -28.203 1.182 1.601 1 90.31 332 ILE A O 1
ATOM 2591 N N . GLN A 1 333 ? -29.406 0.363 3.262 1 88.31 333 GLN A N 1
ATOM 2592 C CA . GLN A 1 333 ? -30.609 1.062 2.844 1 88.31 333 GLN A CA 1
ATOM 2593 C C . GLN A 1 333 ? -30.469 2.568 3.039 1 88.31 333 GLN A C 1
ATOM 2595 O O . GLN A 1 333 ? -30.984 3.354 2.232 1 88.31 333 GLN A O 1
ATOM 2600 N N . CYS A 1 334 ? -29.812 2.908 4.047 1 90.75 334 CYS A N 1
ATOM 2601 C CA . CYS A 1 334 ? -29.641 4.316 4.375 1 90.75 334 CYS A CA 1
ATOM 2602 C C . CYS A 1 334 ? -28.703 4.992 3.373 1 90.75 334 CYS A C 1
ATOM 2604 O O . CYS A 1 334 ? -28.984 6.09 2.893 1 90.75 334 CYS A O 1
ATOM 2606 N N . PHE A 1 335 ? -27.578 4.32 3.125 1 92.56 335 PHE A N 1
ATOM 2607 C CA . PHE A 1 335 ? -26.547 4.918 2.287 1 92.56 335 PHE A CA 1
ATOM 2608 C C . PHE A 1 335 ? -26.594 4.355 0.873 1 92.56 335 PHE A C 1
ATOM 2610 O O . PHE A 1 335 ? -25.812 3.473 0.519 1 92.56 335 PHE A O 1
ATOM 2617 N N . ARG A 1 336 ? -27.344 4.922 0.05 1 91.19 336 ARG A N 1
ATOM 2618 C CA . ARG A 1 336 ? -27.625 4.422 -1.292 1 91.19 336 ARG A CA 1
ATOM 2619 C C . ARG A 1 336 ? -26.453 4.688 -2.23 1 91.19 336 ARG A C 1
ATOM 2621 O O . ARG A 1 336 ? -26.359 4.102 -3.312 1 91.19 336 ARG A O 1
ATOM 2628 N N . PHE A 1 337 ? -25.625 5.609 -1.795 1 93.75 337 PHE A N 1
ATOM 2629 C CA . PHE A 1 337 ? -24.469 5.93 -2.631 1 93.75 337 PHE A CA 1
ATOM 2630 C C . PHE A 1 337 ? -23.234 5.172 -2.166 1 93.75 337 PHE A C 1
ATOM 2632 O O . PHE A 1 337 ? -22.141 5.348 -2.719 1 93.75 337 PHE A O 1
ATOM 2639 N N . LEU A 1 338 ? -23.375 4.297 -1.225 1 94.56 338 LEU A N 1
ATOM 2640 C CA . LEU A 1 338 ? -22.266 3.543 -0.656 1 94.56 338 LEU A CA 1
ATOM 2641 C C . LEU A 1 338 ? -21.625 2.633 -1.703 1 94.56 338 LEU A C 1
ATOM 2643 O O . LEU A 1 338 ? -22.328 1.855 -2.359 1 94.56 338 LEU A O 1
ATOM 2647 N N . ARG A 1 339 ? -20.344 2.729 -1.856 1 95.88 339 ARG A N 1
ATOM 2648 C CA . ARG A 1 339 ? -19.609 1.909 -2.811 1 95.88 339 ARG A CA 1
ATOM 2649 C C . ARG A 1 339 ? -18.734 0.886 -2.092 1 95.88 339 ARG A C 1
ATOM 2651 O O . ARG A 1 339 ? -18.375 -0.142 -2.666 1 95.88 339 ARG A O 1
ATOM 2658 N N . SER A 1 340 ? -18.391 1.288 -0.928 1 96.38 340 SER A N 1
ATOM 2659 C CA . SER A 1 340 ? -17.5 0.412 -0.18 1 96.38 340 SER A CA 1
ATOM 2660 C C . SER A 1 340 ? -17.828 0.419 1.308 1 96.38 340 SER A C 1
ATOM 2662 O O . SER A 1 340 ? -18 1.484 1.908 1 96.38 340 SER A O 1
ATOM 2664 N N . ILE A 1 341 ? -17.984 -0.751 1.826 1 95.69 341 ILE A N 1
ATOM 2665 C CA . ILE A 1 341 ? -18.156 -0.909 3.266 1 95.69 341 ILE A CA 1
ATOM 2666 C C . ILE A 1 341 ? -17.297 -2.068 3.768 1 95.69 341 ILE A C 1
ATOM 2668 O O . ILE A 1 341 ? -17.219 -3.113 3.119 1 95.69 341 ILE A O 1
ATOM 2672 N N . VAL A 1 342 ? -16.625 -1.879 4.785 1 95.75 342 VAL A N 1
ATOM 2673 C CA . VAL A 1 342 ? -15.781 -2.889 5.418 1 95.75 342 VAL A CA 1
ATOM 2674 C C . VAL A 1 342 ? -16.078 -2.949 6.914 1 95.75 342 VAL A C 1
ATOM 2676 O O . VAL A 1 342 ? -16 -1.934 7.609 1 95.75 342 VAL A O 1
ATOM 2679 N N . ILE A 1 343 ? -16.438 -4.133 7.422 1 94.31 343 ILE A N 1
ATOM 2680 C CA . ILE A 1 343 ? -16.719 -4.242 8.844 1 94.31 343 ILE A CA 1
ATOM 2681 C C . ILE A 1 343 ? -15.742 -5.223 9.492 1 94.31 343 ILE A C 1
ATOM 2683 O O . ILE A 1 343 ? -15.211 -6.109 8.828 1 94.31 343 ILE A O 1
ATOM 2687 N N . MET B 1 1 ? -9.391 -10.078 10.578 1 21.2 1 MET B N 1
ATOM 2688 C CA . MET B 1 1 ? -9.148 -11.414 10.047 1 21.2 1 MET B CA 1
ATOM 2689 C C . MET B 1 1 ? -8.391 -11.344 8.719 1 21.2 1 MET B C 1
ATOM 2691 O O . MET B 1 1 ? -8.195 -12.359 8.055 1 21.2 1 MET B O 1
ATOM 2695 N N . ALA B 1 2 ? -8.484 -10.164 8.094 1 30.92 2 ALA B N 1
ATOM 2696 C CA . ALA B 1 2 ? -7.75 -9.93 6.855 1 30.92 2 ALA B CA 1
ATOM 2697 C C . ALA B 1 2 ? -6.25 -10.133 7.062 1 30.92 2 ALA B C 1
ATOM 2699 O O . ALA B 1 2 ? -5.551 -10.594 6.156 1 30.92 2 ALA B O 1
ATOM 2700 N N . LEU B 1 3 ? -5.922 -9.609 8.211 1 29.73 3 LEU B N 1
ATOM 2701 C CA . LEU B 1 3 ? -4.5 -9.711 8.523 1 29.73 3 LEU B CA 1
ATOM 2702 C C . LEU B 1 3 ? -4.07 -11.172 8.617 1 29.73 3 LEU B C 1
ATOM 2704 O O . LEU B 1 3 ? -2.877 -11.469 8.711 1 29.73 3 LEU B O 1
ATOM 2708 N N . LEU B 1 4 ? -5.242 -12.016 8.727 1 27.58 4 LEU B N 1
ATOM 2709 C CA . LEU B 1 4 ? -4.809 -13.336 9.188 1 27.58 4 LEU B CA 1
ATOM 2710 C C . LEU B 1 4 ? -4.113 -14.102 8.07 1 27.58 4 LEU B C 1
ATOM 2712 O O . LEU B 1 4 ? -3.127 -14.805 8.305 1 27.58 4 LEU B O 1
ATOM 2716 N N . LEU B 1 5 ? -4.855 -14 6.859 1 30.3 5 LEU B N 1
ATOM 2717 C CA . LEU B 1 5 ? -4.469 -15.133 6.023 1 30.3 5 LEU B CA 1
ATOM 2718 C C . LEU B 1 5 ? -3.066 -14.945 5.457 1 30.3 5 LEU B C 1
ATOM 2720 O O . LEU B 1 5 ? -2.514 -15.852 4.836 1 30.3 5 LEU B O 1
ATOM 2724 N N . SER B 1 6 ? -2.797 -13.625 5.266 1 33.41 6 SER B N 1
ATOM 2725 C CA . SER B 1 6 ? -1.499 -13.617 4.598 1 33.41 6 SER B CA 1
ATOM 2726 C C . SER B 1 6 ? -0.447 -14.344 5.426 1 33.41 6 SER B C 1
ATOM 2728 O O . SER B 1 6 ? 0.725 -14.391 5.047 1 33.41 6 SER B O 1
ATOM 2730 N N . PHE B 1 7 ? -0.993 -14.609 6.695 1 33.16 7 PHE B N 1
ATOM 2731 C CA . PHE B 1 7 ? -0.025 -15.195 7.617 1 33.16 7 PHE B CA 1
ATOM 2732 C C . PHE B 1 7 ? 0.369 -16.594 7.172 1 33.16 7 PHE B C 1
ATOM 2734 O O . PHE B 1 7 ? 1.204 -17.234 7.805 1 33.16 7 PHE B O 1
ATOM 2741 N N . LEU B 1 8 ? -0.542 -17.141 6.188 1 32.31 8 LEU B N 1
ATOM 2742 C CA . LEU B 1 8 ? -0.28 -18.578 6.246 1 32.31 8 LEU B CA 1
ATOM 2743 C C . LEU B 1 8 ? 1.133 -18.891 5.766 1 32.31 8 LEU B C 1
ATOM 2745 O O . LEU B 1 8 ? 1.609 -20.016 5.918 1 32.31 8 LEU B O 1
ATOM 2749 N N . TYR B 1 9 ? 1.574 -18.094 4.828 1 32.16 9 TYR B N 1
ATOM 2750 C CA . TYR B 1 9 ? 2.682 -18.844 4.246 1 32.16 9 TYR B CA 1
ATOM 2751 C C . TYR B 1 9 ? 3.803 -19.031 5.258 1 32.16 9 TYR B C 1
ATOM 2753 O O . TYR B 1 9 ? 4.898 -19.484 4.906 1 32.16 9 TYR B O 1
ATOM 2761 N N . ILE B 1 10 ? 3.752 -18.156 6.328 1 33.34 10 ILE B N 1
ATOM 2762 C CA . ILE B 1 10 ? 5.016 -18.406 7.012 1 33.34 10 ILE B CA 1
ATOM 2763 C C . ILE B 1 10 ? 5.062 -19.844 7.504 1 33.34 10 ILE B C 1
ATOM 2765 O O . ILE B 1 10 ? 4.375 -20.203 8.469 1 33.34 10 ILE B O 1
ATOM 2769 N N . LEU B 1 11 ? 4.777 -20.844 6.652 1 30.83 11 LEU B N 1
ATOM 2770 C CA . LEU B 1 11 ? 5.07 -22.234 7.016 1 30.83 11 LEU B CA 1
ATOM 2771 C C . LEU B 1 11 ? 6.219 -22.297 8.016 1 30.83 11 LEU B C 1
ATOM 2773 O O . LEU B 1 11 ? 7.051 -21.391 8.07 1 30.83 11 LEU B O 1
ATOM 2777 N N . SER B 1 12 ? 6.035 -23.344 8.938 1 34.47 12 SER B N 1
ATOM 2778 C CA . SER B 1 12 ? 6.809 -23.969 10.008 1 34.47 12 SER B CA 1
ATOM 2779 C C . SER B 1 12 ? 8.258 -24.188 9.594 1 34.47 12 SER B C 1
ATOM 2781 O O . SER B 1 12 ? 8.609 -25.234 9.047 1 34.47 12 SER B O 1
ATOM 2783 N N . LEU B 1 13 ? 8.727 -23.328 8.805 1 33.53 13 LEU B N 1
ATOM 2784 C CA . LEU B 1 13 ? 10.094 -23.734 8.508 1 33.53 13 LEU B CA 1
ATOM 2785 C C . LEU B 1 13 ? 10.875 -24 9.797 1 33.53 13 LEU B C 1
ATOM 2787 O O . LEU B 1 13 ? 12.109 -24 9.781 1 33.53 13 LEU B O 1
ATOM 2791 N N . VAL B 1 14 ? 10.125 -23.844 11 1 34.44 14 VAL B N 1
ATOM 2792 C CA . VAL B 1 14 ? 11.086 -24.172 12.047 1 34.44 14 VAL B CA 1
ATOM 2793 C C . VAL B 1 14 ? 11.453 -25.656 11.961 1 34.44 14 VAL B C 1
ATOM 2795 O O . VAL B 1 14 ? 10.672 -26.516 12.367 1 34.44 14 VAL B O 1
ATOM 2798 N N . GLY B 1 15 ? 11.867 -26.172 10.852 1 35.34 15 GLY B N 1
ATOM 2799 C CA . GLY B 1 15 ? 12.492 -27.484 10.969 1 35.34 15 GLY B CA 1
ATOM 2800 C C . GLY B 1 15 ? 13.266 -27.672 12.258 1 35.34 15 GLY B C 1
ATOM 2801 O O . GLY B 1 15 ? 13.508 -26.703 12.984 1 35.34 15 GLY B O 1
ATOM 2802 N N . PRO B 1 16 ? 13.234 -28.906 12.844 1 36.12 16 PRO B N 1
ATOM 2803 C CA . PRO B 1 16 ? 14.086 -29.141 14.016 1 36.12 16 PRO B CA 1
ATOM 2804 C C . PRO B 1 16 ? 15.352 -28.281 14.008 1 36.12 16 PRO B C 1
ATOM 2806 O O . PRO B 1 16 ? 15.898 -28 12.938 1 36.12 16 PRO B O 1
ATOM 2809 N N . VAL B 1 17 ? 15.453 -27.344 14.883 1 39.25 17 VAL B N 1
ATOM 2810 C CA . VAL B 1 17 ? 16.797 -26.859 15.156 1 39.25 17 VAL B CA 1
ATOM 2811 C C . VAL B 1 17 ? 17.797 -28 15.055 1 39.25 17 VAL B C 1
ATOM 2813 O O . VAL B 1 17 ? 17.781 -28.922 15.875 1 39.25 17 VAL B O 1
ATOM 2816 N N . LEU B 1 18 ? 18 -28.562 13.906 1 43.53 18 LEU B N 1
ATOM 2817 C CA . LEU B 1 18 ? 19.156 -29.453 13.781 1 43.53 18 LEU B CA 1
ATOM 2818 C C . LEU B 1 18 ? 20.219 -29.109 14.812 1 43.53 18 LEU B C 1
ATOM 2820 O O . LEU B 1 18 ? 20.484 -27.938 15.07 1 43.53 18 LEU B O 1
ATOM 2824 N N . ASN B 1 19 ?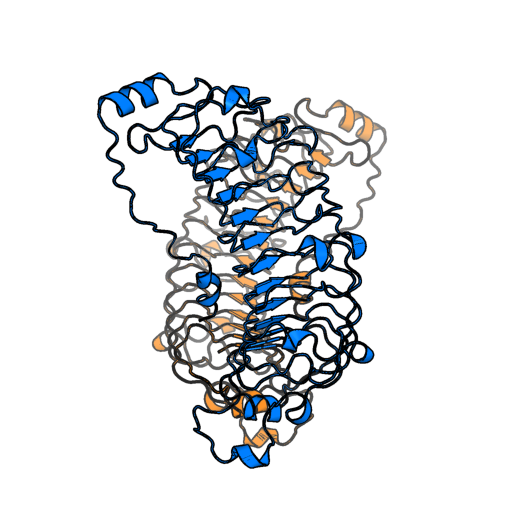 20.219 -29.875 15.828 1 48.03 19 ASN B N 1
ATOM 2825 C CA . ASN B 1 19 ? 21.312 -29.844 16.812 1 48.03 19 ASN B CA 1
ATOM 2826 C C . ASN B 1 19 ? 22.578 -29.234 16.219 1 48.03 19 ASN B C 1
ATOM 2828 O O . ASN B 1 19 ? 23.156 -29.781 15.281 1 48.03 19 ASN B O 1
ATOM 2832 N N . GLN B 1 20 ? 22.656 -27.922 16.109 1 57.25 20 GLN B N 1
ATOM 2833 C CA . GLN B 1 20 ? 23.797 -27.094 15.734 1 57.25 20 GLN B CA 1
ATOM 2834 C C . GLN B 1 20 ? 25.094 -27.625 16.359 1 57.25 20 GLN B C 1
ATOM 2836 O O . GLN B 1 20 ? 26.125 -26.969 16.297 1 57.25 20 GLN B O 1
ATOM 2841 N N . ASP B 1 21 ? 24.922 -28.703 17.031 1 71.94 21 ASP B N 1
ATOM 2842 C CA . ASP B 1 21 ? 26.156 -29.031 17.734 1 71.94 21 ASP B CA 1
ATOM 2843 C C . ASP B 1 21 ? 27.203 -29.609 16.781 1 71.94 21 ASP B C 1
ATOM 2845 O O . ASP B 1 21 ? 27.062 -30.734 16.312 1 71.94 21 ASP B O 1
ATOM 2849 N N . MET B 1 22 ? 27.812 -28.844 16.156 1 82.88 22 MET B N 1
ATOM 2850 C CA . MET B 1 22 ? 28.969 -29.203 15.359 1 82.88 22 MET B CA 1
ATOM 2851 C C . MET B 1 22 ? 30.109 -29.688 16.25 1 82.88 22 MET B C 1
ATOM 2853 O O . MET B 1 22 ? 30.469 -29.016 17.219 1 82.88 22 MET B O 1
ATOM 2857 N N . PRO B 1 23 ? 30.484 -30.953 15.984 1 88.75 23 PRO B N 1
ATOM 2858 C CA . PRO B 1 23 ? 31.656 -31.375 16.734 1 88.75 23 PRO B CA 1
ATOM 2859 C C . PRO B 1 23 ? 32.812 -30.375 16.672 1 88.75 23 PRO B C 1
ATOM 2861 O O . PRO B 1 23 ? 32.969 -29.656 15.672 1 88.75 23 PRO B O 1
ATOM 2864 N N . TYR B 1 24 ? 33.594 -30.406 17.719 1 88.69 24 TYR B N 1
ATOM 2865 C CA . TYR B 1 24 ? 34.625 -29.391 17.891 1 88.69 24 TYR B CA 1
ATOM 2866 C C . TYR B 1 24 ? 35.594 -29.391 16.703 1 88.69 24 TYR B C 1
ATOM 2868 O O . TYR B 1 24 ? 35.938 -28.328 16.172 1 88.69 24 TYR B O 1
ATOM 2876 N N . GLU B 1 25 ? 35.969 -30.5 16.281 1 90.44 25 GLU B N 1
ATOM 2877 C CA . GLU B 1 25 ? 36.906 -30.594 15.18 1 90.44 25 GLU B CA 1
ATOM 2878 C C . GLU B 1 25 ? 36.312 -30.031 13.891 1 90.44 25 GLU B C 1
ATOM 2880 O O . GLU B 1 25 ? 37 -29.297 13.172 1 90.44 25 GLU B O 1
ATOM 2885 N N . GLU B 1 26 ? 35.156 -30.359 13.711 1 91.06 26 GLU B N 1
ATOM 2886 C CA . GLU B 1 26 ? 34.438 -29.844 12.531 1 91.06 26 GLU B CA 1
ATOM 2887 C C . GLU B 1 26 ? 34.25 -28.328 12.633 1 91.06 26 GLU B C 1
ATOM 2889 O O . GLU B 1 26 ? 34.406 -27.609 11.641 1 91.06 26 GLU B O 1
ATOM 2894 N N . TYR B 1 27 ? 33.875 -27.969 13.82 1 91.69 27 TYR B N 1
ATOM 2895 C CA . TYR B 1 27 ? 33.656 -26.547 14.094 1 91.69 27 TYR B CA 1
ATOM 2896 C C . TYR B 1 27 ? 34.906 -25.734 13.773 1 91.69 27 TYR B C 1
ATOM 2898 O O . TYR B 1 27 ? 34.844 -24.734 13.047 1 91.69 27 TYR B O 1
ATOM 2906 N N . MET B 1 28 ? 36.031 -26.156 14.25 1 91.62 28 MET B N 1
ATOM 2907 C CA . MET B 1 28 ? 37.281 -25.453 14.016 1 91.62 28 MET B CA 1
ATOM 2908 C C . MET B 1 28 ? 37.625 -25.453 12.531 1 91.62 28 MET B C 1
ATOM 2910 O O . MET B 1 28 ? 38.062 -24.438 11.992 1 91.62 28 MET B O 1
ATOM 2914 N N . ALA B 1 29 ? 37.375 -26.484 11.945 1 90.38 29 ALA B N 1
ATOM 2915 C CA . ALA B 1 29 ? 37.656 -26.594 10.508 1 90.38 29 ALA B CA 1
ATOM 2916 C C . ALA B 1 29 ? 36.781 -25.625 9.719 1 90.38 29 ALA B C 1
ATOM 2918 O O . ALA B 1 29 ? 37.25 -24.984 8.773 1 90.38 29 ALA B O 1
ATOM 2919 N N . GLN B 1 30 ? 35.531 -25.578 10.133 1 92.56 30 GLN B N 1
ATOM 2920 C CA . GLN B 1 30 ? 34.562 -24.719 9.461 1 92.56 30 GLN B CA 1
ATOM 2921 C C . GLN B 1 30 ? 34.969 -23.25 9.578 1 92.56 30 GLN B C 1
ATOM 2923 O O . GLN B 1 30 ? 34.969 -22.516 8.586 1 92.56 30 GLN B O 1
ATOM 2928 N N . ILE B 1 31 ? 35.375 -22.891 10.695 1 91.62 31 ILE B N 1
ATOM 2929 C CA . ILE B 1 31 ? 35.719 -21.5 10.961 1 91.62 31 ILE B CA 1
ATOM 2930 C C . ILE B 1 31 ? 37 -21.141 10.227 1 91.62 31 ILE B C 1
ATOM 2932 O O . ILE B 1 31 ? 37.125 -20.047 9.648 1 91.62 31 ILE B O 1
ATOM 2936 N N . GLN B 1 32 ? 37.844 -22.016 10.195 1 92.44 32 GLN B N 1
ATOM 2937 C CA . GLN B 1 32 ? 39.156 -21.766 9.555 1 92.44 32 GLN B CA 1
ATOM 2938 C C . GLN B 1 32 ? 39 -21.719 8.039 1 92.44 32 GLN B C 1
ATOM 2940 O O . GLN B 1 32 ? 39.75 -21.016 7.363 1 92.44 32 GLN B O 1
ATOM 2945 N N . ALA B 1 33 ? 38.031 -22.328 7.57 1 93.38 33 ALA B N 1
ATOM 2946 C CA . ALA B 1 33 ? 37.875 -22.469 6.125 1 93.38 33 ALA B CA 1
ATOM 2947 C C . ALA B 1 33 ? 36.969 -21.359 5.559 1 93.38 33 ALA B C 1
ATOM 2949 O O . ALA B 1 33 ? 36.719 -21.328 4.355 1 93.38 33 ALA B O 1
ATOM 2950 N N . CYS B 1 34 ? 36.531 -20.516 6.414 1 94.81 34 CYS B N 1
ATOM 2951 C CA . CYS B 1 34 ? 35.656 -19.438 5.961 1 94.81 34 CYS B CA 1
ATOM 2952 C C . CYS B 1 34 ? 36.375 -18.562 4.93 1 94.81 34 CYS B C 1
ATOM 2954 O O . CYS B 1 34 ? 37.469 -18.031 5.191 1 94.81 34 CYS B O 1
ATOM 2956 N N . PRO B 1 35 ? 35.656 -18.438 3.771 1 95.5 35 PRO B N 1
ATOM 2957 C CA . PRO B 1 35 ? 36.312 -17.578 2.77 1 95.5 35 PRO B CA 1
ATOM 2958 C C . PRO B 1 35 ? 36.438 -16.125 3.234 1 95.5 35 PRO B C 1
ATOM 2960 O O . PRO B 1 35 ? 35.594 -15.617 3.947 1 95.5 35 PRO B O 1
ATOM 2963 N N . GLN B 1 36 ? 37.469 -15.445 2.67 1 94.56 36 GLN B N 1
ATOM 2964 C CA . GLN B 1 36 ? 37.781 -14.086 3.094 1 94.56 36 GLN B CA 1
ATOM 2965 C C . GLN B 1 36 ? 36.688 -13.109 2.664 1 94.56 36 GLN B C 1
ATOM 2967 O O . GLN B 1 36 ? 36.406 -12.133 3.363 1 94.56 36 GLN B O 1
ATOM 2972 N N . GLU B 1 37 ? 36.031 -13.469 1.58 1 95.62 37 GLU B N 1
ATOM 2973 C CA . GLU B 1 37 ? 35 -12.578 1.025 1 95.62 37 GLU B CA 1
ATOM 2974 C C . GLU B 1 37 ? 33.688 -12.703 1.778 1 95.62 37 GLU B C 1
ATOM 2976 O O . GLU B 1 37 ? 32.812 -11.844 1.655 1 95.62 37 GLU B O 1
ATOM 2981 N N . CYS B 1 38 ? 33.594 -13.711 2.527 1 97.06 38 CYS B N 1
ATOM 2982 C CA . CYS B 1 38 ? 32.312 -14.039 3.145 1 97.06 38 CYS B CA 1
ATOM 2983 C C . CYS B 1 38 ? 32.375 -13.82 4.652 1 97.06 38 CYS B C 1
ATOM 2985 O O . CYS B 1 38 ? 33.406 -13.484 5.203 1 97.06 38 CYS B O 1
ATOM 2987 N N . ARG B 1 39 ? 31.188 -13.914 5.305 1 96.25 39 ARG B N 1
ATOM 2988 C CA . ARG B 1 39 ? 31.047 -13.844 6.758 1 96.25 39 ARG B CA 1
ATOM 2989 C C . ARG B 1 39 ? 30.547 -15.172 7.32 1 96.25 39 ARG B C 1
ATOM 2991 O O . ARG B 1 39 ? 29.578 -15.742 6.809 1 96.25 39 ARG B O 1
ATOM 2998 N N . CYS B 1 40 ? 31.297 -15.656 8.297 1 94.12 40 CYS B N 1
ATOM 2999 C CA . CYS B 1 40 ? 30.906 -16.859 9.023 1 94.12 40 CYS B CA 1
ATOM 3000 C C . CYS B 1 40 ? 30.719 -16.562 10.508 1 94.12 40 CYS B C 1
ATOM 3002 O O . CYS B 1 40 ? 31.656 -16.078 11.164 1 94.12 40 CYS B O 1
ATOM 3004 N N . LEU B 1 41 ? 29.562 -16.766 10.938 1 92.19 41 LEU B N 1
ATOM 3005 C CA . LEU B 1 41 ? 29.266 -16.453 12.328 1 92.19 41 LEU B CA 1
ATOM 3006 C C . LEU B 1 41 ? 29.516 -17.672 13.227 1 92.19 41 LEU B C 1
ATOM 3008 O O . LEU B 1 41 ? 29 -18.766 12.961 1 92.19 41 LEU B O 1
ATOM 3012 N N . PRO B 1 42 ? 30.328 -17.453 14.32 1 90.5 42 PRO B N 1
ATOM 3013 C CA . PRO B 1 42 ? 30.641 -18.562 15.227 1 90.5 42 PRO B CA 1
ATOM 3014 C C . PRO B 1 42 ? 29.406 -19.219 15.828 1 90.5 42 PRO B C 1
ATOM 3016 O O . PRO B 1 42 ? 29.391 -20.422 16.078 1 90.5 42 PRO B O 1
ATOM 3019 N N . ASN B 1 43 ? 28.375 -18.359 15.969 1 91.88 43 ASN B N 1
ATOM 3020 C CA . ASN B 1 43 ? 27.156 -18.875 16.594 1 91.88 43 ASN B CA 1
ATOM 3021 C C . ASN B 1 43 ? 26.281 -19.609 15.594 1 91.88 43 ASN B C 1
ATOM 3023 O O . ASN B 1 43 ? 25.328 -20.297 15.977 1 91.88 43 ASN B O 1
ATOM 3027 N N . PHE B 1 44 ? 26.531 -19.5 14.383 1 92.5 44 PHE B N 1
ATOM 3028 C CA . PHE B 1 44 ? 25.828 -20.188 13.305 1 92.5 44 PHE B CA 1
ATOM 3029 C C . PHE B 1 44 ? 26.828 -20.781 12.305 1 92.5 44 PHE B C 1
ATOM 3031 O O . PHE B 1 44 ? 26.859 -20.375 11.141 1 92.5 44 PHE B O 1
ATOM 3038 N N . PRO B 1 45 ? 27.562 -21.781 12.797 1 93.44 45 PRO B N 1
ATOM 3039 C CA . PRO B 1 45 ? 28.719 -22.25 12.016 1 93.44 45 PRO B CA 1
ATOM 3040 C C . PRO B 1 45 ? 28.312 -22.922 10.719 1 93.44 45 PRO B C 1
ATOM 3042 O O . PRO B 1 45 ? 29.125 -23.062 9.805 1 93.44 45 PRO B O 1
ATOM 3045 N N . HIS B 1 46 ? 27.031 -23.312 10.57 1 95.75 46 HIS B N 1
ATOM 3046 C CA . HIS B 1 46 ? 26.578 -24 9.359 1 95.75 46 HIS B CA 1
ATOM 3047 C C . HIS B 1 46 ? 26.219 -23 8.273 1 95.75 46 HIS B C 1
ATOM 3049 O O . HIS B 1 46 ? 25.938 -23.391 7.133 1 95.75 46 HIS B O 1
ATOM 3055 N N . ALA B 1 47 ? 26.219 -21.766 8.586 1 96.44 47 ALA B N 1
ATOM 3056 C CA . ALA B 1 47 ? 25.812 -20.734 7.633 1 96.44 47 ALA B CA 1
ATOM 3057 C C . ALA B 1 47 ? 27.016 -19.969 7.113 1 96.44 47 ALA B C 1
ATOM 3059 O O . ALA B 1 47 ? 27.922 -19.625 7.879 1 96.44 47 ALA B O 1
ATOM 3060 N N . VAL B 1 48 ? 27.109 -19.781 5.82 1 96.94 48 VAL B N 1
ATOM 3061 C CA . VAL B 1 48 ? 28.125 -18.953 5.176 1 96.94 48 VAL B CA 1
ATOM 3062 C C . VAL B 1 48 ? 27.453 -17.797 4.422 1 96.94 48 VAL B C 1
ATOM 3064 O O . VAL B 1 48 ? 26.656 -18.031 3.52 1 96.94 48 VAL B O 1
ATOM 3067 N N . TYR B 1 49 ? 27.75 -16.578 4.805 1 97.56 49 TYR B N 1
ATOM 3068 C CA . TYR B 1 49 ? 27.156 -15.375 4.238 1 97.56 49 TYR B CA 1
ATOM 3069 C C . TYR B 1 49 ? 28.094 -14.703 3.25 1 97.56 49 TYR B C 1
ATOM 3071 O O . TYR B 1 49 ? 29.078 -14.07 3.65 1 97.56 49 TYR B O 1
ATOM 3079 N N . CYS B 1 50 ? 27.797 -14.797 2.012 1 97.81 50 CYS B N 1
ATOM 3080 C CA . CYS B 1 50 ? 28.594 -14.188 0.957 1 97.81 50 CYS B CA 1
ATOM 3081 C C . CYS B 1 50 ? 27.766 -13.18 0.162 1 97.81 50 CYS B C 1
ATOM 3083 O O . CYS B 1 50 ? 28.078 -12.906 -1.001 1 97.81 50 CYS B O 1
ATOM 3085 N N . ASP B 1 51 ? 26.719 -12.672 0.71 1 97.94 51 ASP B N 1
ATOM 3086 C CA . ASP B 1 51 ? 25.781 -11.812 -0.013 1 97.94 51 ASP B CA 1
ATOM 3087 C C . ASP B 1 51 ? 26.312 -10.383 -0.106 1 97.94 51 ASP B C 1
ATOM 3089 O O . ASP B 1 51 ? 27.016 -9.914 0.8 1 97.94 51 ASP B O 1
ATOM 3093 N N . ASN B 1 52 ? 26.031 -9.711 -1.215 1 96.19 52 ASN B N 1
ATOM 3094 C CA . ASN B 1 52 ? 26.297 -8.289 -1.416 1 96.19 52 ASN B CA 1
ATOM 3095 C C . ASN B 1 52 ? 27.797 -7.984 -1.351 1 96.19 52 ASN B C 1
ATOM 3097 O O . ASN B 1 52 ? 28.203 -7.043 -0.671 1 96.19 52 ASN B O 1
ATOM 3101 N N . LYS B 1 53 ? 28.609 -8.766 -2.061 1 95.94 53 LYS B N 1
ATOM 3102 C CA . LYS B 1 53 ? 30.062 -8.602 -2.02 1 95.94 53 LYS B CA 1
ATOM 3103 C C . LYS B 1 53 ? 30.625 -8.289 -3.404 1 95.94 53 LYS B C 1
ATOM 3105 O O . LYS B 1 53 ? 31.828 -8.109 -3.566 1 95.94 53 LYS B O 1
ATOM 3110 N N . GLY B 1 54 ? 29.688 -8.227 -4.34 1 96 54 GLY B N 1
ATOM 3111 C CA . GLY B 1 54 ? 30.141 -7.988 -5.703 1 96 54 GLY B CA 1
ATOM 3112 C C . GLY B 1 54 ? 30.938 -9.141 -6.285 1 96 54 GLY B C 1
ATOM 3113 O O . GLY B 1 54 ? 31.766 -8.945 -7.172 1 96 54 GLY B O 1
ATOM 3114 N N . LEU B 1 55 ? 30.703 -10.344 -5.844 1 97.25 55 LEU B N 1
ATOM 3115 C CA . LEU B 1 55 ? 31.453 -11.531 -6.258 1 97.25 55 LEU B CA 1
ATOM 3116 C C . LEU B 1 55 ? 31.172 -11.867 -7.719 1 97.25 55 LEU B C 1
ATOM 3118 O O . LEU B 1 55 ? 30.031 -11.773 -8.172 1 97.25 55 LEU B O 1
ATOM 3122 N N . LYS B 1 56 ? 32.188 -12.219 -8.406 1 96.62 56 LYS B N 1
ATOM 3123 C CA . LYS B 1 56 ? 32.031 -12.664 -9.789 1 96.62 56 LYS B CA 1
ATOM 3124 C C . LYS B 1 56 ? 32.062 -14.188 -9.875 1 96.62 56 LYS B C 1
ATOM 3126 O O . LYS B 1 56 ? 31.609 -14.758 -10.875 1 96.62 56 LYS B O 1
ATOM 3131 N N . SER B 1 57 ? 32.656 -14.734 -8.844 1 96 57 SER B N 1
ATOM 3132 C CA . SER B 1 57 ? 32.719 -16.188 -8.734 1 96 57 SER B CA 1
ATOM 3133 C C . SER B 1 57 ? 32.469 -16.656 -7.309 1 96 57 SER B C 1
ATOM 3135 O O . SER B 1 57 ? 32.594 -15.875 -6.363 1 96 57 SER B O 1
ATOM 3137 N N . ILE B 1 58 ? 32 -17.859 -7.246 1 96.75 58 ILE B N 1
ATOM 3138 C CA . ILE B 1 58 ? 31.75 -18.438 -5.93 1 96.75 58 ILE B CA 1
ATOM 3139 C C . ILE B 1 58 ? 33.062 -18.812 -5.262 1 96.75 58 ILE B C 1
ATOM 3141 O O . ILE B 1 58 ? 33.906 -19.5 -5.859 1 96.75 58 ILE B O 1
ATOM 3145 N N . PRO B 1 59 ? 33.281 -18.359 -4.074 1 96.12 59 PRO B N 1
ATOM 3146 C CA . PRO B 1 59 ? 34.5 -18.766 -3.359 1 96.12 59 PRO B CA 1
ATOM 3147 C C . PRO B 1 59 ? 34.438 -20.219 -2.875 1 96.12 59 PRO B C 1
ATOM 3149 O O . PRO B 1 59 ? 33.375 -20.859 -3.002 1 96.12 59 PRO B O 1
ATOM 3152 N N . LYS B 1 60 ? 35.594 -20.75 -2.367 1 95 60 LYS B N 1
ATOM 3153 C CA . LYS B 1 60 ? 35.625 -22.109 -1.839 1 95 60 LYS B CA 1
ATOM 3154 C C . LYS B 1 60 ? 34.781 -22.219 -0.563 1 95 60 LYS B C 1
ATOM 3156 O O . LYS B 1 60 ? 35.125 -21.594 0.453 1 95 60 LYS B O 1
ATOM 3161 N N . ILE B 1 61 ? 33.75 -22.953 -0.69 1 95.44 61 ILE B N 1
ATOM 3162 C CA . ILE B 1 61 ? 32.781 -23.016 0.41 1 95.44 61 ILE B CA 1
ATOM 3163 C C . ILE B 1 61 ? 33.219 -24.125 1.388 1 95.44 61 ILE B C 1
ATOM 3165 O O . ILE B 1 61 ? 33.594 -25.219 0.974 1 95.44 61 ILE B O 1
ATOM 3169 N N . PRO B 1 62 ? 33.125 -23.875 2.645 1 94.06 62 PRO B N 1
ATOM 3170 C CA . PRO B 1 62 ? 33.531 -24.859 3.658 1 94.06 62 PRO B CA 1
ATOM 3171 C C . PRO B 1 62 ? 32.656 -26.109 3.645 1 94.06 62 PRO B C 1
ATOM 3173 O O . PRO B 1 62 ? 31.5 -26.062 3.217 1 94.06 62 PRO B O 1
ATOM 3176 N N . PRO B 1 63 ? 33.156 -27.266 4.125 1 91.94 63 PRO B N 1
ATOM 3177 C CA . PRO B 1 63 ? 32.531 -28.562 3.934 1 91.94 63 PRO B CA 1
ATOM 3178 C C . PRO B 1 63 ? 31.281 -28.734 4.789 1 91.94 63 PRO B C 1
ATOM 3180 O O . PRO B 1 63 ? 30.375 -29.5 4.43 1 91.94 63 PRO B O 1
ATOM 3183 N N . TYR B 1 64 ? 31.141 -28.047 5.887 1 94.19 64 TYR B N 1
ATOM 3184 C CA . TYR B 1 64 ? 30.031 -28.328 6.785 1 94.19 64 TYR B CA 1
ATOM 3185 C C . TYR B 1 64 ? 28.969 -27.234 6.68 1 94.19 64 TYR B C 1
ATOM 3187 O O . TYR B 1 64 ? 28.25 -26.969 7.645 1 94.19 64 TYR B O 1
ATOM 3195 N N . THR B 1 65 ? 28.906 -26.672 5.465 1 95.62 65 THR B N 1
ATOM 3196 C CA . THR B 1 65 ? 27.938 -25.609 5.203 1 95.62 65 THR B CA 1
ATOM 3197 C C . THR B 1 65 ? 26.578 -26.203 4.867 1 95.62 65 THR B C 1
ATOM 3199 O O . THR B 1 65 ? 26.453 -27.062 4 1 95.62 65 THR B O 1
ATOM 3202 N N . TRP B 1 66 ? 25.547 -25.688 5.586 1 96.94 66 TRP B N 1
ATOM 3203 C CA . TRP B 1 66 ? 24.156 -26.047 5.305 1 96.94 66 TRP B CA 1
ATOM 3204 C C . TRP B 1 66 ? 23.453 -24.906 4.566 1 96.94 66 TRP B C 1
ATOM 3206 O O . TRP B 1 66 ? 22.656 -25.156 3.66 1 96.94 66 TRP B O 1
ATOM 3216 N N . TYR B 1 67 ? 23.703 -23.719 4.996 1 97.56 67 TYR B N 1
ATOM 3217 C CA . TYR B 1 67 ? 23.062 -22.516 4.477 1 97.56 67 TYR B CA 1
ATOM 3218 C C . TYR B 1 67 ? 24.078 -21.625 3.768 1 97.56 67 TYR B C 1
ATOM 3220 O O . TYR B 1 67 ? 25.016 -21.109 4.395 1 97.56 67 TYR B O 1
ATOM 3228 N N . LEU B 1 68 ? 23.938 -21.469 2.502 1 97.56 68 LEU B N 1
ATOM 3229 C CA . LEU B 1 68 ? 24.844 -20.656 1.706 1 97.56 68 LEU B CA 1
ATOM 3230 C C . LEU B 1 68 ? 24.125 -19.453 1.106 1 97.56 68 LEU B C 1
ATOM 3232 O O . LEU B 1 68 ? 23.188 -19.609 0.324 1 97.56 68 LEU B O 1
ATOM 3236 N N . TYR B 1 69 ? 24.516 -18.266 1.457 1 98.31 69 TYR B N 1
ATOM 3237 C CA . TYR B 1 69 ? 23.906 -17.031 0.995 1 98.31 69 TYR B CA 1
ATOM 3238 C C . TYR B 1 69 ? 24.812 -16.328 -0.021 1 98.31 69 TYR B C 1
ATOM 3240 O O . TYR B 1 69 ? 25.875 -15.828 0.329 1 98.31 69 TYR B O 1
ATOM 3248 N N . LEU B 1 70 ? 24.359 -16.312 -1.267 1 98.25 70 LEU B N 1
ATOM 3249 C CA . LEU B 1 70 ? 25.156 -15.766 -2.35 1 98.25 70 LEU B CA 1
ATOM 3250 C C . LEU B 1 70 ? 24.391 -14.672 -3.092 1 98.25 70 LEU B C 1
ATOM 3252 O O . LEU B 1 70 ? 24.781 -14.273 -4.191 1 98.25 70 LEU B O 1
ATOM 3256 N N . GLN B 1 71 ? 23.297 -14.195 -2.531 1 98.5 71 GLN B N 1
ATOM 3257 C CA . GLN B 1 71 ? 22.422 -13.289 -3.268 1 98.5 71 GLN B CA 1
ATOM 3258 C C . GLN B 1 71 ? 23.094 -11.922 -3.467 1 98.5 71 GLN B C 1
ATOM 3260 O O . GLN B 1 71 ? 23.984 -11.547 -2.703 1 98.5 71 GLN B O 1
ATOM 3265 N N . ASN B 1 72 ? 22.672 -11.211 -4.477 1 97.88 72 ASN B N 1
ATOM 3266 C CA . ASN B 1 72 ? 23.078 -9.844 -4.785 1 97.88 72 ASN B CA 1
ATOM 3267 C C . ASN B 1 72 ? 24.562 -9.758 -5.074 1 97.88 72 ASN B C 1
ATOM 3269 O O . ASN B 1 72 ? 25.266 -8.93 -4.492 1 97.88 72 ASN B O 1
ATOM 3273 N N . ASN B 1 73 ? 25.062 -10.539 -6.055 1 98.31 73 ASN B N 1
ATOM 3274 C CA . ASN B 1 73 ? 26.438 -10.516 -6.582 1 98.31 73 ASN B CA 1
ATOM 3275 C C . ASN B 1 73 ? 26.438 -10.484 -8.109 1 98.31 73 ASN B C 1
ATOM 3277 O O . ASN B 1 73 ? 25.453 -10.07 -8.727 1 98.31 73 ASN B O 1
ATOM 3281 N N . GLN B 1 74 ? 27.562 -10.766 -8.672 1 98.19 74 GLN B N 1
ATOM 3282 C CA . GLN B 1 74 ? 27.719 -10.773 -10.117 1 98.19 74 GLN B CA 1
ATOM 3283 C C . GLN B 1 74 ? 28.172 -12.148 -10.609 1 98.19 74 GLN B C 1
ATOM 3285 O O . GLN B 1 74 ? 28.922 -12.242 -11.586 1 98.19 74 GLN B O 1
ATOM 3290 N N . ILE B 1 75 ? 27.719 -13.148 -9.891 1 97.88 75 ILE B N 1
ATOM 3291 C CA . ILE B 1 75 ? 28.141 -14.516 -10.18 1 97.88 75 ILE B CA 1
ATOM 3292 C C . ILE B 1 75 ? 27.562 -14.977 -11.508 1 97.88 75 ILE B C 1
ATOM 3294 O O . ILE B 1 75 ? 26.359 -14.852 -11.734 1 97.88 75 ILE B O 1
ATOM 3298 N N . GLU B 1 76 ? 28.406 -15.547 -12.336 1 96.94 76 GLU B N 1
ATOM 3299 C CA . GLU B 1 76 ? 27.953 -15.969 -13.656 1 96.94 76 GLU B CA 1
ATOM 3300 C C . GLU B 1 76 ? 27.922 -17.484 -13.781 1 96.94 76 GLU B C 1
ATOM 3302 O O . GLU B 1 76 ? 27.172 -18.031 -14.586 1 96.94 76 GLU B O 1
ATOM 3307 N N . VAL B 1 77 ? 28.797 -18.094 -12.938 1 95.88 77 VAL B N 1
ATOM 3308 C CA . VAL B 1 77 ? 28.984 -19.531 -13.117 1 95.88 77 VAL B CA 1
ATOM 3309 C C . VAL B 1 77 ? 28.828 -20.25 -11.773 1 95.88 77 VAL B C 1
ATOM 3311 O O . VAL B 1 77 ? 29.375 -19.797 -10.758 1 95.88 77 VAL B O 1
ATOM 3314 N N . LEU B 1 78 ? 27.938 -21.203 -11.828 1 94.19 78 LEU B N 1
ATOM 3315 C CA . LEU B 1 78 ? 27.906 -22.156 -10.719 1 94.19 78 LEU B CA 1
ATOM 3316 C C . LEU B 1 78 ? 28.953 -23.25 -10.906 1 94.19 78 LEU B C 1
ATOM 3318 O O . LEU B 1 78 ? 28.688 -24.266 -11.531 1 94.19 78 LEU B O 1
ATOM 3322 N N . SER B 1 79 ? 30.094 -23.047 -10.289 1 89.5 79 SER B N 1
ATOM 3323 C CA . SER B 1 79 ? 31.266 -23.875 -10.531 1 89.5 79 SER B CA 1
ATOM 3324 C C . SER B 1 79 ? 31.297 -25.094 -9.594 1 89.5 79 SER B C 1
ATOM 3326 O O . SER B 1 79 ? 31.078 -24.953 -8.391 1 89.5 79 SER B O 1
ATOM 3328 N N . ALA B 1 80 ? 31.625 -26.266 -10.172 1 88.69 80 ALA B N 1
ATOM 3329 C CA . ALA B 1 80 ? 31.75 -27.484 -9.391 1 88.69 80 ALA B CA 1
ATOM 3330 C C . ALA B 1 80 ? 32.938 -27.391 -8.422 1 88.69 80 ALA B C 1
ATOM 3332 O O . ALA B 1 80 ? 32.875 -27.891 -7.297 1 88.69 80 ALA B O 1
ATOM 3333 N N . ASP B 1 81 ? 33.906 -26.703 -8.891 1 89.12 81 ASP B N 1
ATOM 3334 C CA . ASP B 1 81 ? 35.125 -26.594 -8.086 1 89.12 81 ASP B CA 1
ATOM 3335 C C . ASP B 1 81 ? 34.844 -25.828 -6.789 1 89.12 81 ASP B C 1
ATOM 3337 O O . ASP B 1 81 ? 35.281 -26.266 -5.711 1 89.12 81 ASP B O 1
ATOM 3341 N N . ALA B 1 82 ? 34.156 -24.828 -6.879 1 88.06 82 ALA B N 1
ATOM 3342 C CA . ALA B 1 82 ? 33.875 -23.984 -5.727 1 88.06 82 ALA B CA 1
ATOM 3343 C C . ALA B 1 82 ? 32.969 -24.672 -4.73 1 88.06 82 ALA B C 1
ATOM 3345 O O . ALA B 1 82 ? 33.031 -24.422 -3.525 1 88.06 82 ALA B O 1
ATOM 3346 N N . LEU B 1 83 ? 32.094 -25.562 -5.246 1 90 83 LEU B N 1
ATOM 3347 C CA . LEU B 1 83 ? 31.094 -26.188 -4.395 1 90 83 LEU B CA 1
ATOM 3348 C C . LEU B 1 83 ? 31.453 -27.625 -4.094 1 90 83 LEU B C 1
ATOM 3350 O O . LEU B 1 83 ? 30.656 -28.375 -3.521 1 90 83 LEU B O 1
ATOM 3354 N N . ARG B 1 84 ? 32.656 -28.016 -4.355 1 88.38 84 ARG B N 1
ATOM 3355 C CA . ARG B 1 84 ? 33.062 -29.406 -4.254 1 88.38 84 ARG B CA 1
ATOM 3356 C C . ARG B 1 84 ? 33 -29.891 -2.812 1 88.38 84 ARG B C 1
ATOM 3358 O O . ARG B 1 84 ? 32.594 -31.031 -2.553 1 88.38 84 ARG B O 1
ATOM 3365 N N . ASN B 1 85 ? 33.344 -29.047 -1.895 1 86.69 85 ASN B N 1
ATOM 3366 C CA . ASN B 1 85 ? 33.406 -29.438 -0.489 1 86.69 85 ASN B CA 1
ATOM 3367 C C . ASN B 1 85 ? 32.031 -29.297 0.191 1 86.69 85 ASN B C 1
ATOM 3369 O O . ASN B 1 85 ? 31.812 -29.844 1.273 1 86.69 85 ASN B O 1
ATOM 3373 N N . ALA B 1 86 ? 31.203 -28.578 -0.449 1 88.25 86 ALA B N 1
ATOM 3374 C CA . ALA B 1 86 ? 29.938 -28.25 0.192 1 88.25 86 ALA B CA 1
ATOM 3375 C C . ALA B 1 86 ? 28.891 -29.344 -0.046 1 88.25 86 ALA B C 1
ATOM 3377 O O . ALA B 1 86 ? 27.828 -29.078 -0.601 1 88.25 86 ALA B O 1
ATOM 3378 N N . THR B 1 87 ? 29.109 -30.453 0.501 1 89.19 87 THR B N 1
ATOM 3379 C CA . THR B 1 87 ? 28.297 -31.625 0.205 1 89.19 87 THR B CA 1
ATOM 3380 C C . THR B 1 87 ? 27.094 -31.688 1.131 1 89.19 87 THR B C 1
ATOM 3382 O O . THR B 1 87 ? 26.188 -32.5 0.922 1 89.19 87 THR B O 1
ATOM 3385 N N . GLN B 1 88 ? 27.031 -30.828 2.057 1 93.56 88 GLN B N 1
ATOM 3386 C CA . GLN B 1 88 ? 25.953 -30.891 3.039 1 93.56 88 GLN B CA 1
ATOM 3387 C C . GLN B 1 88 ? 24.969 -29.734 2.852 1 93.56 88 GLN B C 1
ATOM 3389 O O . GLN B 1 88 ? 24.125 -29.469 3.715 1 93.56 88 GLN B O 1
ATOM 3394 N N . LEU B 1 89 ? 25.031 -29.125 1.729 1 96 89 LEU B N 1
ATOM 3395 C CA . LEU B 1 89 ? 24.219 -27.938 1.468 1 96 89 LEU B CA 1
ATOM 3396 C C . LEU B 1 89 ? 22.734 -28.281 1.492 1 96 89 LEU B C 1
ATOM 3398 O O . LEU B 1 89 ? 22.312 -29.266 0.878 1 96 89 LEU B O 1
ATOM 3402 N N . ARG B 1 90 ? 21.984 -27.5 2.203 1 97.94 90 ARG B N 1
ATOM 3403 C CA . ARG B 1 90 ? 20.531 -27.688 2.305 1 97.94 90 ARG B CA 1
ATOM 3404 C C . ARG B 1 90 ? 19.797 -26.516 1.688 1 97.94 90 ARG B C 1
ATOM 3406 O O . ARG B 1 90 ? 18.688 -26.672 1.164 1 97.94 90 ARG B O 1
ATOM 3413 N N . TRP B 1 91 ? 20.359 -25.406 1.853 1 98.06 91 TRP B N 1
ATOM 3414 C CA . TRP B 1 91 ? 19.781 -24.156 1.378 1 98.06 91 TRP B CA 1
ATOM 3415 C C . TRP B 1 91 ? 20.797 -23.328 0.595 1 98.06 91 TRP B C 1
ATOM 3417 O O . TRP B 1 91 ? 21.906 -23.078 1.08 1 98.06 91 TRP B O 1
ATOM 3427 N N . MET B 1 92 ? 20.453 -22.953 -0.621 1 97.75 92 MET B N 1
ATOM 3428 C CA . MET B 1 92 ? 21.328 -22.125 -1.441 1 97.75 92 MET B CA 1
ATOM 3429 C C . MET B 1 92 ? 20.562 -20.969 -2.064 1 97.75 92 MET B C 1
ATOM 3431 O O . MET B 1 92 ? 19.562 -21.172 -2.754 1 97.75 92 MET B O 1
ATOM 3435 N N . ASN B 1 93 ? 20.938 -19.75 -1.774 1 98.56 93 ASN B N 1
ATOM 3436 C CA . ASN B 1 93 ? 20.297 -18.547 -2.295 1 98.56 93 ASN B CA 1
ATOM 3437 C C . ASN B 1 93 ? 21.203 -17.812 -3.283 1 98.56 93 ASN B C 1
ATOM 3439 O O . ASN B 1 93 ? 22.203 -17.219 -2.885 1 98.56 93 ASN B O 1
ATOM 3443 N N . LEU B 1 94 ? 20.906 -17.859 -4.562 1 98.25 94 LEU B N 1
ATOM 3444 C CA . LEU B 1 94 ? 21.672 -17.234 -5.629 1 98.25 94 LEU B CA 1
ATOM 3445 C C . LEU B 1 94 ? 20.875 -16.094 -6.277 1 98.25 94 LEU B C 1
ATOM 3447 O O . LEU B 1 94 ? 21.125 -15.742 -7.43 1 98.25 94 LEU B O 1
ATOM 3451 N N . ASN B 1 95 ? 19.922 -15.539 -5.547 1 98.69 95 ASN B N 1
ATOM 3452 C CA . ASN B 1 95 ? 19.078 -14.484 -6.105 1 98.69 95 ASN B CA 1
ATOM 3453 C C . ASN B 1 95 ? 19.906 -13.289 -6.559 1 98.69 95 ASN B C 1
ATOM 3455 O O . ASN B 1 95 ? 20.922 -12.953 -5.938 1 98.69 95 ASN B O 1
ATOM 3459 N N . HIS B 1 96 ? 19.453 -12.633 -7.629 1 98.38 96 HIS B N 1
ATOM 3460 C CA . HIS B 1 96 ? 20.047 -11.391 -8.117 1 98.38 96 HIS B CA 1
ATOM 3461 C C . HIS B 1 96 ? 21.516 -11.562 -8.445 1 98.38 96 HIS B C 1
ATOM 3463 O O . HIS B 1 96 ? 22.375 -10.836 -7.914 1 98.38 96 HIS B O 1
ATOM 3469 N N . ASN B 1 97 ? 21.812 -12.508 -9.297 1 98.5 97 ASN B N 1
ATOM 3470 C CA . ASN B 1 97 ? 23.125 -12.711 -9.906 1 98.5 97 ASN B CA 1
ATOM 3471 C C . ASN B 1 97 ? 23.047 -12.688 -11.43 1 98.5 97 ASN B C 1
ATOM 3473 O O . ASN B 1 97 ? 22.125 -12.094 -12 1 98.5 97 ASN B O 1
ATOM 3477 N N . LYS B 1 98 ? 24.078 -13.203 -12.07 1 98.44 98 LYS B N 1
ATOM 3478 C CA . LYS B 1 98 ? 24.109 -13.219 -13.523 1 98.44 98 LYS B CA 1
ATOM 3479 C C . LYS B 1 98 ? 24.297 -14.641 -14.055 1 98.44 98 LYS B C 1
ATOM 3481 O O . LYS B 1 98 ? 24.969 -14.852 -15.062 1 98.44 98 LYS B O 1
ATOM 3486 N N . VAL B 1 99 ? 23.734 -15.555 -13.32 1 98 99 VAL B N 1
ATOM 3487 C CA . VAL B 1 99 ? 23.922 -16.953 -13.672 1 98 99 VAL B CA 1
ATOM 3488 C C . VAL B 1 99 ? 23.156 -17.281 -14.961 1 98 99 VAL B C 1
ATOM 3490 O O . VAL B 1 99 ? 21.953 -16.984 -15.062 1 98 99 VAL B O 1
ATOM 3493 N N . THR B 1 100 ? 23.828 -17.812 -15.93 1 97.12 100 THR B N 1
ATOM 3494 C CA . THR B 1 100 ? 23.219 -18.281 -17.172 1 97.12 100 THR B CA 1
ATOM 3495 C C . THR B 1 100 ? 23.047 -19.797 -17.172 1 97.12 100 THR B C 1
ATOM 3497 O O . THR B 1 100 ? 23.609 -20.484 -16.312 1 97.12 100 THR B O 1
ATOM 3500 N N . SER B 1 101 ? 22.203 -20.312 -18.094 1 96.25 101 SER B N 1
ATOM 3501 C CA . SER B 1 101 ? 22.031 -21.766 -18.203 1 96.25 101 SER B CA 1
ATOM 3502 C C . SER B 1 101 ? 23.359 -22.453 -18.516 1 96.25 101 SER B C 1
ATOM 3504 O O . SER B 1 101 ? 23.641 -23.547 -18.016 1 96.25 101 SER B O 1
ATOM 3506 N N . GLU B 1 102 ? 24.203 -21.719 -19.297 1 95 102 GLU B N 1
ATOM 3507 C CA . GLU B 1 102 ? 25.531 -22.234 -19.641 1 95 102 GLU B CA 1
ATOM 3508 C C . GLU B 1 102 ? 26.469 -22.188 -18.422 1 95 102 GLU B C 1
ATOM 3510 O O . GLU B 1 102 ? 27.422 -22.953 -18.344 1 95 102 GLU B O 1
ATOM 3515 N N . GLY B 1 103 ? 26.047 -21.312 -17.562 1 95 103 GLY B N 1
ATOM 3516 C CA . GLY B 1 103 ? 26.891 -21.125 -16.391 1 95 103 GLY B CA 1
ATOM 3517 C C . GLY B 1 103 ? 26.641 -22.156 -15.305 1 95 103 GLY B C 1
ATOM 3518 O O . GLY B 1 103 ? 27.453 -22.297 -14.375 1 95 103 GLY B O 1
ATOM 3519 N N . VAL B 1 104 ? 25.609 -22.859 -15.43 1 95 104 VAL B N 1
ATOM 3520 C CA . VAL B 1 104 ? 25.375 -23.984 -14.516 1 95 104 VAL B CA 1
ATOM 3521 C C . VAL B 1 104 ? 26.094 -25.234 -15.023 1 95 104 VAL B C 1
ATOM 3523 O O . VAL B 1 104 ? 25.641 -25.859 -15.984 1 95 104 VAL B O 1
ATOM 3526 N N . GLU B 1 105 ? 27.109 -25.516 -14.344 1 92.44 105 GLU B N 1
ATOM 3527 C CA . GLU B 1 105 ? 27.891 -26.656 -14.781 1 92.44 105 GLU B CA 1
ATOM 3528 C C . GLU B 1 105 ? 27.062 -27.938 -14.75 1 92.44 105 GLU B C 1
ATOM 3530 O O . GLU B 1 105 ? 26.281 -28.156 -13.828 1 92.44 105 GLU B O 1
ATOM 3535 N N . GLU B 1 106 ? 27.312 -28.797 -15.727 1 87.81 106 GLU B N 1
ATOM 3536 C CA . GLU B 1 106 ? 26.5 -30 -15.914 1 87.81 106 GLU B CA 1
ATOM 3537 C C . GLU B 1 106 ? 26.578 -30.906 -14.688 1 87.81 106 GLU B C 1
ATOM 3539 O O . GLU B 1 106 ? 27.656 -31.266 -14.234 1 87.81 106 GLU B O 1
ATOM 3544 N N . GLY B 1 107 ? 25.453 -31.125 -14.164 1 88.75 107 GLY B N 1
ATOM 3545 C CA . GLY B 1 107 ? 25.344 -32.125 -13.117 1 88.75 107 GLY B CA 1
ATOM 3546 C C . GLY B 1 107 ? 25.656 -31.578 -11.734 1 88.75 107 GLY B C 1
ATOM 3547 O O . GLY B 1 107 ? 25.516 -32.312 -10.742 1 88.75 107 GLY B O 1
ATOM 3548 N N . ILE B 1 108 ? 26.047 -30.406 -11.656 1 90.56 108 ILE B N 1
ATOM 3549 C CA . ILE B 1 108 ? 26.5 -29.859 -10.383 1 90.56 108 ILE B CA 1
ATOM 3550 C C . ILE B 1 108 ? 25.359 -29.906 -9.359 1 90.56 108 ILE B C 1
ATOM 3552 O O . ILE B 1 108 ? 25.578 -30.281 -8.203 1 90.56 108 ILE B O 1
ATOM 3556 N N . LEU B 1 109 ? 24.188 -29.578 -9.75 1 92.81 109 LEU B N 1
ATOM 3557 C CA . LEU B 1 109 ? 23.047 -29.531 -8.836 1 92.81 109 LEU B CA 1
ATOM 3558 C C . LEU B 1 109 ? 22.656 -30.938 -8.367 1 92.81 109 LEU B C 1
ATOM 3560 O O . LEU B 1 109 ? 22.297 -31.125 -7.207 1 92.81 109 LEU B O 1
ATOM 3564 N N . ASN B 1 110 ? 22.844 -31.844 -9.258 1 88.5 110 ASN B N 1
ATOM 3565 C CA . ASN B 1 110 ? 22.484 -33.219 -8.945 1 88.5 110 ASN B CA 1
ATOM 3566 C C . ASN B 1 110 ? 23.375 -33.812 -7.863 1 88.5 110 ASN B C 1
ATOM 3568 O O . ASN B 1 110 ? 22.984 -34.719 -7.152 1 88.5 110 ASN B O 1
ATOM 3572 N N . THR B 1 111 ? 24.578 -33.25 -7.766 1 89.19 111 THR B N 1
ATOM 3573 C CA . THR B 1 111 ? 25.531 -33.75 -6.777 1 89.19 111 THR B CA 1
ATOM 3574 C C . THR B 1 111 ? 25.172 -33.25 -5.383 1 89.19 111 THR B C 1
ATOM 3576 O O . THR B 1 111 ? 25.672 -33.781 -4.383 1 89.19 111 THR B O 1
ATOM 3579 N N . MET B 1 112 ? 24.312 -32.344 -5.344 1 92.94 112 MET B N 1
ATOM 3580 C CA . MET B 1 112 ? 23.906 -31.766 -4.059 1 92.94 112 MET B CA 1
ATOM 3581 C C . MET B 1 112 ? 22.734 -32.531 -3.467 1 92.94 112 MET B C 1
ATOM 3583 O O . MET B 1 112 ? 21.609 -32.031 -3.424 1 92.94 112 MET B O 1
ATOM 3587 N N . SER B 1 113 ? 23.031 -33.625 -2.883 1 93.81 113 SER B N 1
ATOM 3588 C CA . SER B 1 113 ? 22.031 -34.625 -2.551 1 93.81 113 SER B CA 1
ATOM 3589 C C . SER B 1 113 ? 21.203 -34.188 -1.354 1 93.81 113 SER B C 1
ATOM 3591 O O . SER B 1 113 ? 20.156 -34.781 -1.08 1 93.81 113 SER B O 1
ATOM 3593 N N . HIS B 1 114 ? 21.562 -33.156 -0.683 1 96.44 114 HIS B N 1
ATOM 3594 C CA . HIS B 1 114 ? 20.812 -32.719 0.491 1 96.44 114 HIS B CA 1
ATOM 3595 C C . HIS B 1 114 ? 20.141 -31.375 0.25 1 96.44 114 HIS B C 1
ATOM 3597 O O . HIS B 1 114 ? 19.438 -30.859 1.126 1 96.44 114 HIS B O 1
ATOM 3603 N N . LEU B 1 115 ? 20.266 -30.906 -0.942 1 97.31 115 LEU B N 1
ATOM 3604 C CA . LEU B 1 115 ? 19.75 -29.562 -1.231 1 97.31 115 LEU B CA 1
ATOM 3605 C C . LEU B 1 115 ? 18.234 -29.562 -1.246 1 97.31 115 LEU B C 1
ATOM 3607 O O . LEU B 1 115 ? 17.609 -30.234 -2.07 1 97.31 115 LEU B O 1
ATOM 3611 N N . ALA B 1 116 ? 17.672 -28.797 -0.312 1 98.31 116 ALA B N 1
ATOM 3612 C CA . ALA B 1 116 ? 16.219 -28.75 -0.162 1 98.31 116 ALA B CA 1
ATOM 3613 C C . ALA B 1 116 ? 15.641 -27.469 -0.768 1 98.31 116 ALA B C 1
ATOM 3615 O O . ALA B 1 116 ? 14.547 -27.484 -1.331 1 98.31 116 ALA B O 1
ATOM 3616 N N . HIS B 1 117 ? 16.328 -26.391 -0.643 1 98.62 117 HIS B N 1
ATOM 3617 C CA . HIS B 1 117 ? 15.859 -25.094 -1.13 1 98.62 117 HIS B CA 1
ATOM 3618 C C . HIS B 1 117 ? 16.875 -24.453 -2.07 1 98.62 117 HIS B C 1
ATOM 3620 O O . HIS B 1 117 ? 18.031 -24.234 -1.688 1 98.62 117 HIS B O 1
ATOM 3626 N N . LEU B 1 118 ? 16.469 -24.234 -3.279 1 98.44 118 LEU B N 1
ATOM 3627 C CA . LEU B 1 118 ? 17.297 -23.562 -4.273 1 98.44 118 LEU B CA 1
ATOM 3628 C C . LEU B 1 118 ? 16.609 -22.312 -4.801 1 98.44 118 LEU B C 1
ATOM 3630 O O . LEU B 1 118 ? 15.555 -22.391 -5.438 1 98.44 118 LEU B O 1
ATOM 3634 N N . TYR B 1 119 ? 17.156 -21.109 -4.547 1 98.75 119 TYR B N 1
ATOM 3635 C CA . TYR B 1 119 ? 16.609 -19.828 -4.973 1 98.75 119 TYR B CA 1
ATOM 3636 C C . TYR B 1 119 ? 17.516 -19.156 -6.004 1 98.75 119 TYR B C 1
ATOM 3638 O O . TYR B 1 119 ? 18.656 -18.844 -5.707 1 98.75 119 TYR B O 1
ATOM 3646 N N . MET B 1 120 ? 17.062 -19.016 -7.172 1 98.5 120 MET B N 1
ATOM 3647 C CA . MET B 1 120 ? 17.828 -18.406 -8.258 1 98.5 120 MET B CA 1
ATOM 3648 C C . MET B 1 120 ? 17 -17.344 -8.977 1 98.5 120 MET B C 1
ATOM 3650 O O . MET B 1 120 ? 17.062 -17.219 -10.195 1 98.5 120 MET B O 1
ATOM 3654 N N . ASP B 1 121 ? 16.203 -16.609 -8.258 1 98.69 121 ASP B N 1
ATOM 3655 C CA . ASP B 1 121 ? 15.414 -15.516 -8.844 1 98.69 121 ASP B CA 1
ATOM 3656 C C . ASP B 1 121 ? 16.328 -14.43 -9.414 1 98.69 121 ASP B C 1
ATOM 3658 O O . ASP B 1 121 ? 17.438 -14.219 -8.914 1 98.69 121 ASP B O 1
ATOM 3662 N N . ASP B 1 122 ? 15.867 -13.75 -10.398 1 98.62 122 ASP B N 1
ATOM 3663 C CA . ASP B 1 122 ? 16.547 -12.586 -10.961 1 98.62 122 ASP B CA 1
ATOM 3664 C C . ASP B 1 122 ? 17.953 -12.953 -11.445 1 98.62 122 ASP B C 1
ATOM 3666 O O . ASP B 1 122 ? 18.938 -12.328 -11.039 1 98.62 122 ASP B O 1
ATOM 3670 N N . ASN B 1 123 ? 18.047 -13.93 -12.297 1 98.69 123 ASN B N 1
ATOM 3671 C CA . ASN B 1 123 ? 19.25 -14.32 -13.016 1 98.69 123 ASN B CA 1
ATOM 3672 C C . ASN B 1 123 ? 19.031 -14.305 -14.523 1 98.69 123 ASN B C 1
ATOM 3674 O O . ASN B 1 123 ? 18.203 -13.547 -15.031 1 98.69 123 ASN B O 1
ATOM 3678 N N . LEU B 1 124 ? 19.938 -15.055 -15.234 1 98.44 124 LEU B N 1
ATOM 3679 C CA . LEU B 1 124 ? 19.859 -15.023 -16.688 1 98.44 124 LEU B CA 1
ATOM 3680 C C . LEU B 1 124 ? 19.656 -16.422 -17.25 1 98.44 124 LEU B C 1
ATOM 3682 O O . LEU B 1 124 ? 20.188 -16.75 -18.312 1 98.44 124 LEU B O 1
ATOM 3686 N N . LEU B 1 125 ? 18.922 -17.203 -16.516 1 98.25 125 LEU B N 1
ATOM 3687 C CA . LEU B 1 125 ? 18.656 -18.562 -16.969 1 98.25 125 LEU B CA 1
ATOM 3688 C C . LEU B 1 125 ? 17.719 -18.562 -18.172 1 98.25 125 LEU B C 1
ATOM 3690 O O . LEU B 1 125 ? 16.766 -17.797 -18.203 1 98.25 125 LEU B O 1
ATOM 3694 N N . SER B 1 126 ? 17.984 -19.422 -19.156 1 97.81 126 SER B N 1
ATOM 3695 C CA . SER B 1 126 ? 17.125 -19.547 -20.344 1 97.81 126 SER B CA 1
ATOM 3696 C C . SER B 1 126 ? 16.312 -20.828 -20.281 1 97.81 126 SER B C 1
ATOM 3698 O O . SER B 1 126 ? 15.375 -21.016 -21.062 1 97.81 126 SER B O 1
ATOM 3700 N N . SER B 1 127 ? 16.672 -21.703 -19.375 1 96.88 127 SER B N 1
ATOM 3701 C CA . SER B 1 127 ? 15.969 -22.969 -19.172 1 96.88 127 SER B CA 1
ATOM 3702 C C . SER B 1 127 ? 16.047 -23.406 -17.703 1 96.88 127 SER B C 1
ATOM 3704 O O . SER B 1 127 ? 16.906 -22.938 -16.953 1 96.88 127 SER B O 1
ATOM 3706 N N . VAL B 1 128 ? 15.055 -24.219 -17.297 1 97.44 128 VAL B N 1
ATOM 3707 C CA . VAL B 1 128 ? 15.148 -24.828 -15.977 1 97.44 128 VAL B CA 1
ATOM 3708 C C . VAL B 1 128 ? 16.406 -25.688 -15.891 1 97.44 128 VAL B C 1
ATOM 3710 O O . VAL B 1 128 ? 16.672 -26.5 -16.781 1 97.44 128 VAL B O 1
ATOM 3713 N N . PRO B 1 129 ? 17.188 -25.453 -14.82 1 95.81 129 PRO B N 1
ATOM 3714 C CA . PRO B 1 129 ? 18.391 -26.266 -14.688 1 95.81 129 PRO B CA 1
ATOM 3715 C C . PRO B 1 129 ? 18.109 -27.766 -14.586 1 95.81 129 PRO B C 1
ATOM 3717 O O . PRO B 1 129 ? 17.094 -28.156 -13.992 1 95.81 129 PRO B O 1
ATOM 3720 N N . SER B 1 130 ? 18.953 -28.578 -15.211 1 93 130 SER B N 1
ATOM 3721 C CA . SER B 1 130 ? 18.828 -30.031 -15.25 1 93 130 SER B CA 1
ATOM 3722 C C . SER B 1 130 ? 20.188 -30.703 -15.242 1 93 130 SER B C 1
ATOM 3724 O O . SER B 1 130 ? 21.125 -30.234 -15.891 1 93 130 SER B O 1
ATOM 3726 N N . PRO B 1 131 ? 20.344 -31.812 -14.453 1 94.12 131 PRO B N 1
ATOM 3727 C CA . PRO B 1 131 ? 19.406 -32.438 -13.531 1 94.12 131 PRO B CA 1
ATOM 3728 C C . PRO B 1 131 ? 19.344 -31.734 -12.172 1 94.12 131 PRO B C 1
ATOM 3730 O O . PRO B 1 131 ? 20.281 -31.031 -11.797 1 94.12 131 PRO B O 1
ATOM 3733 N N . LEU B 1 132 ? 18.234 -31.844 -11.516 1 95.56 132 LEU B N 1
ATOM 3734 C CA . LEU B 1 132 ? 18.016 -31.297 -10.18 1 95.56 132 LEU B CA 1
ATOM 3735 C C . LEU B 1 132 ? 18.109 -32.375 -9.117 1 95.56 132 LEU B C 1
ATOM 3737 O O . LEU B 1 132 ? 17.891 -33.562 -9.406 1 95.56 132 LEU B O 1
ATOM 3741 N N . PRO B 1 133 ? 18.531 -32.031 -7.945 1 95.19 133 PRO B N 1
ATOM 3742 C CA . PRO B 1 133 ? 18.641 -33.031 -6.895 1 95.19 133 PRO B CA 1
ATOM 3743 C C . PRO B 1 133 ? 17.281 -33.5 -6.375 1 95.19 133 PRO B C 1
ATOM 3745 O O . PRO B 1 133 ? 16.359 -32.688 -6.262 1 95.19 133 PRO B O 1
ATOM 3748 N N . ALA B 1 134 ? 17.156 -34.781 -6.004 1 95.25 134 ALA B N 1
ATOM 3749 C CA . ALA B 1 134 ? 15.906 -35.406 -5.574 1 95.25 134 ALA B CA 1
ATOM 3750 C C . ALA B 1 134 ? 15.453 -34.844 -4.23 1 95.25 134 ALA B C 1
ATOM 3752 O O . ALA B 1 134 ? 14.281 -34.969 -3.859 1 95.25 134 ALA B O 1
ATOM 3753 N N . SER B 1 135 ? 16.344 -34.219 -3.543 1 97.19 135 SER B N 1
ATOM 3754 C CA . SER B 1 135 ? 16.047 -33.719 -2.203 1 97.19 135 SER B CA 1
ATOM 3755 C C . SER B 1 135 ? 15.32 -32.375 -2.26 1 97.19 135 SER B C 1
ATOM 3757 O O . SER B 1 135 ? 14.812 -31.891 -1.244 1 97.19 135 SER B O 1
ATOM 3759 N N . LEU B 1 136 ? 15.156 -31.859 -3.408 1 97.56 136 LEU B N 1
ATOM 3760 C CA . LEU B 1 136 ? 14.664 -30.5 -3.58 1 97.56 136 LEU B CA 1
ATOM 3761 C C . LEU B 1 136 ? 13.211 -30.391 -3.129 1 97.56 136 LEU B C 1
ATOM 3763 O O . LEU B 1 136 ? 12.375 -31.219 -3.498 1 97.56 136 LEU B O 1
ATOM 3767 N N . GLU B 1 137 ? 12.93 -29.375 -2.314 1 98.56 137 GLU B N 1
ATOM 3768 C CA . GLU B 1 137 ? 11.586 -29.094 -1.819 1 98.56 137 GLU B CA 1
ATOM 3769 C C . GLU B 1 137 ? 11.047 -27.797 -2.398 1 98.56 137 GLU B C 1
ATOM 3771 O O . GLU B 1 137 ? 9.859 -27.688 -2.703 1 98.56 137 GLU B O 1
ATOM 3776 N N . HIS B 1 138 ? 11.891 -26.828 -2.508 1 98.69 138 HIS B N 1
ATOM 3777 C CA . HIS B 1 138 ? 11.539 -25.531 -3.057 1 98.69 138 HIS B CA 1
ATOM 3778 C C . HIS B 1 138 ? 12.484 -25.125 -4.188 1 98.69 138 HIS B C 1
ATOM 3780 O O . HIS B 1 138 ? 13.703 -25.156 -4.016 1 98.69 138 HIS B O 1
ATOM 3786 N N . LEU B 1 139 ? 11.922 -24.812 -5.285 1 98.62 139 LEU B N 1
ATOM 3787 C CA . LEU B 1 139 ? 12.68 -24.312 -6.43 1 98.62 139 LEU B CA 1
ATOM 3788 C C . LEU B 1 139 ? 12.125 -22.969 -6.906 1 98.62 139 LEU B C 1
ATOM 3790 O O . LEU B 1 139 ? 11 -22.906 -7.391 1 98.62 139 LEU B O 1
ATOM 3794 N N . ARG B 1 140 ? 12.859 -21.891 -6.746 1 98.81 140 ARG B N 1
ATOM 3795 C CA . ARG B 1 140 ? 12.438 -20.562 -7.16 1 98.81 140 ARG B CA 1
ATOM 3796 C C . ARG B 1 140 ? 13.312 -20.031 -8.297 1 98.81 140 ARG B C 1
ATOM 3798 O O . ARG B 1 140 ? 14.523 -19.859 -8.125 1 98.81 140 ARG B O 1
ATOM 3805 N N . LEU B 1 141 ? 12.719 -19.844 -9.414 1 98.75 141 LEU B N 1
ATOM 3806 C CA . LEU B 1 141 ? 13.414 -19.422 -10.625 1 98.75 141 LEU B CA 1
ATOM 3807 C C . LEU B 1 141 ? 12.727 -18.219 -11.25 1 98.75 141 LEU B C 1
ATOM 3809 O O . LEU B 1 141 ? 12.719 -18.062 -12.469 1 98.75 141 LEU B O 1
ATOM 3813 N N . SER B 1 142 ? 12.148 -17.375 -10.445 1 98.75 142 SER B N 1
ATOM 3814 C CA . SER B 1 142 ? 11.391 -16.234 -10.961 1 98.75 142 SER B CA 1
ATOM 3815 C C . SER B 1 142 ? 12.305 -15.195 -11.594 1 98.75 142 SER B C 1
ATOM 3817 O O . SER B 1 142 ? 13.484 -15.102 -11.242 1 98.75 142 SER B O 1
ATOM 3819 N N . ARG B 1 143 ? 11.797 -14.422 -12.555 1 98.69 143 ARG B N 1
ATOM 3820 C CA . ARG B 1 143 ? 12.438 -13.289 -13.211 1 98.69 143 ARG B CA 1
ATOM 3821 C C . ARG B 1 143 ? 13.773 -13.695 -13.828 1 98.69 143 ARG B C 1
ATOM 3823 O O . ARG B 1 143 ? 14.812 -13.125 -13.5 1 98.69 143 ARG B O 1
ATOM 3830 N N . ASN B 1 144 ? 13.703 -14.68 -14.609 1 98.62 144 ASN B N 1
ATOM 3831 C CA . ASN B 1 144 ? 14.75 -15.109 -15.531 1 98.62 144 ASN B CA 1
ATOM 3832 C C . ASN B 1 144 ? 14.297 -14.977 -16.984 1 98.62 144 ASN B C 1
ATOM 3834 O O . ASN B 1 144 ? 13.469 -14.125 -17.312 1 98.62 144 ASN B O 1
ATOM 3838 N N . ARG B 1 145 ? 14.945 -15.727 -17.859 1 98.44 145 ARG B N 1
ATOM 3839 C CA . ARG B 1 145 ? 14.57 -15.75 -19.281 1 98.44 145 ARG B CA 1
ATOM 3840 C C . ARG B 1 145 ? 14.211 -17.156 -19.719 1 98.44 145 ARG B C 1
ATOM 3842 O O . ARG B 1 145 ? 14.562 -17.578 -20.828 1 98.44 145 ARG B O 1
ATOM 3849 N N . ILE B 1 146 ? 13.578 -17.812 -18.844 1 98.5 146 ILE B N 1
ATOM 3850 C CA . ILE B 1 146 ? 13.312 -19.234 -19.094 1 98.5 146 ILE B CA 1
ATOM 3851 C C . ILE B 1 146 ? 12.203 -19.375 -20.125 1 98.5 146 ILE B C 1
ATOM 3853 O O . ILE B 1 146 ? 11.102 -18.844 -19.938 1 98.5 146 ILE B O 1
ATOM 3857 N N . SER B 1 147 ? 12.492 -20.031 -21.188 1 97.31 147 SER B N 1
ATOM 3858 C CA . SER B 1 147 ? 11.516 -20.234 -22.266 1 97.31 147 SER B CA 1
ATOM 3859 C C . SER B 1 147 ? 11.172 -21.719 -22.422 1 97.31 147 SER B C 1
ATOM 3861 O O . SER B 1 147 ? 10.234 -22.062 -23.141 1 97.31 147 SER B O 1
ATOM 3863 N N . LYS B 1 148 ? 11.953 -22.547 -21.656 1 92.25 148 LYS B N 1
ATOM 3864 C CA . LYS B 1 148 ? 11.758 -23.969 -21.844 1 92.25 148 LYS B CA 1
ATOM 3865 C C . LYS B 1 148 ? 11.914 -24.734 -20.531 1 92.25 148 LYS B C 1
ATOM 3867 O O . LYS B 1 148 ? 12.797 -24.406 -19.734 1 92.25 148 LYS B O 1
ATOM 3872 N N . ILE B 1 149 ? 11.039 -25.734 -20.391 1 96.12 149 ILE B N 1
ATOM 3873 C CA . ILE B 1 149 ? 11.195 -26.734 -19.344 1 96.12 149 ILE B CA 1
ATOM 3874 C C . ILE B 1 149 ? 11.531 -28.078 -19.969 1 96.12 149 ILE B C 1
ATOM 3876 O O . ILE B 1 149 ? 10.664 -28.734 -20.562 1 96.12 149 ILE B O 1
ATOM 3880 N N . PRO B 1 150 ? 12.766 -28.469 -19.734 1 94.06 150 PRO B N 1
ATOM 3881 C CA . PRO B 1 150 ? 13.141 -29.734 -20.359 1 94.06 150 PRO B CA 1
ATOM 3882 C C . PRO B 1 150 ? 12.266 -30.906 -19.906 1 94.06 150 PRO B C 1
ATOM 3884 O O . PRO B 1 150 ? 11.867 -30.969 -18.734 1 94.06 150 PRO B O 1
ATOM 3887 N N . ALA B 1 151 ? 12.047 -31.859 -20.828 1 92.25 151 ALA B N 1
ATOM 3888 C CA . ALA B 1 151 ? 11.227 -33.031 -20.531 1 92.25 151 ALA B CA 1
ATOM 3889 C C . ALA B 1 151 ? 11.859 -33.875 -19.422 1 92.25 151 ALA B C 1
ATOM 3891 O O . ALA B 1 151 ? 13.055 -34.156 -19.469 1 92.25 151 ALA B O 1
ATOM 3892 N N . GLY B 1 152 ? 11.156 -34.094 -18.438 1 91.56 152 GLY B N 1
ATOM 3893 C CA . GLY B 1 152 ? 11.586 -35.031 -17.406 1 91.56 152 GLY B CA 1
ATOM 3894 C C . GLY B 1 152 ? 12.438 -34.375 -16.344 1 91.56 152 GLY B C 1
ATOM 3895 O O . GLY B 1 152 ? 12.969 -35.062 -15.461 1 91.56 152 GLY B O 1
ATOM 3896 N N . VAL B 1 153 ? 12.586 -33.125 -16.375 1 94.44 153 VAL B N 1
ATOM 3897 C CA . VAL B 1 153 ? 13.484 -32.438 -15.453 1 94.44 153 VAL B CA 1
ATOM 3898 C C . VAL B 1 153 ? 13.016 -32.625 -14.016 1 94.44 153 VAL B C 1
ATOM 3900 O O . VAL B 1 153 ? 13.828 -32.625 -13.086 1 94.44 153 VAL B O 1
ATOM 3903 N N . PHE B 1 154 ? 11.734 -32.938 -13.875 1 95.81 154 PHE B N 1
ATOM 3904 C CA . PHE B 1 154 ? 11.195 -33.031 -12.523 1 95.81 154 PHE B CA 1
ATOM 3905 C C . PHE B 1 154 ? 11 -34.5 -12.125 1 95.81 154 PHE B C 1
ATOM 3907 O O . PHE B 1 154 ? 10.469 -34.781 -11.047 1 95.81 154 PHE B O 1
ATOM 3914 N N . LYS B 1 155 ? 11.438 -35.375 -12.984 1 92.62 155 LYS B N 1
ATOM 3915 C CA . LYS B 1 155 ? 11.336 -36.812 -12.641 1 92.62 155 LYS B CA 1
ATOM 3916 C C . LYS B 1 155 ? 12.148 -37.125 -11.391 1 92.62 155 LYS B C 1
ATOM 3918 O O . LYS B 1 155 ? 13.312 -36.75 -11.281 1 92.62 155 LYS B O 1
ATOM 3923 N N . GLY B 1 156 ? 11.5 -37.75 -10.461 1 92.25 156 GLY B N 1
ATOM 3924 C CA . GLY B 1 156 ? 12.188 -38.188 -9.25 1 92.25 156 GLY B CA 1
ATOM 3925 C C . GLY B 1 156 ? 12.164 -37.125 -8.156 1 92.25 156 GLY B C 1
ATOM 3926 O O . GLY B 1 156 ? 12.625 -37.375 -7.043 1 92.25 156 GLY B O 1
ATOM 3927 N N . LEU B 1 157 ? 11.656 -35.969 -8.43 1 94.94 157 LEU B N 1
ATOM 3928 C CA . LEU B 1 157 ? 11.594 -34.906 -7.426 1 94.94 157 LEU B CA 1
ATOM 3929 C C . LEU B 1 157 ? 10.352 -35.062 -6.559 1 94.94 157 LEU B C 1
ATOM 3931 O O . LEU B 1 157 ? 9.469 -34.188 -6.57 1 94.94 157 LEU B O 1
ATOM 3935 N N . ASN B 1 158 ? 10.359 -36 -5.711 1 94.38 158 ASN B N 1
ATOM 3936 C CA . ASN B 1 158 ? 9.18 -36.406 -4.945 1 94.38 158 ASN B CA 1
ATOM 3937 C C . ASN B 1 158 ? 8.961 -35.469 -3.744 1 94.38 158 ASN B C 1
ATOM 3939 O O . ASN B 1 158 ? 7.914 -35.531 -3.098 1 94.38 158 ASN B O 1
ATOM 3943 N N . LYS B 1 159 ? 9.859 -34.625 -3.564 1 96.81 159 LYS B N 1
ATOM 3944 C CA . LYS B 1 159 ? 9.719 -33.75 -2.398 1 96.81 159 LYS B CA 1
ATOM 3945 C C . LYS B 1 159 ? 9.398 -32.312 -2.816 1 96.81 159 LYS B C 1
ATOM 3947 O O . LYS B 1 159 ? 9.102 -31.469 -1.971 1 96.81 159 LYS B O 1
ATOM 3952 N N . LEU B 1 160 ? 9.391 -32.094 -4.066 1 97.94 160 LEU B N 1
ATOM 3953 C CA . LEU B 1 160 ? 9.203 -30.734 -4.539 1 97.94 160 LEU B CA 1
ATOM 3954 C C . LEU B 1 160 ? 7.773 -30.25 -4.281 1 97.94 160 LEU B C 1
ATOM 3956 O O . LEU B 1 160 ? 6.824 -30.812 -4.832 1 97.94 160 LEU B O 1
ATOM 3960 N N . SER B 1 161 ? 7.652 -29.25 -3.449 1 98.5 161 SER B N 1
ATOM 3961 C CA . SER B 1 161 ? 6.332 -28.766 -3.062 1 98.5 161 SER B CA 1
ATOM 3962 C C . SER B 1 161 ? 6.07 -27.375 -3.623 1 98.5 161 SER B C 1
ATOM 3964 O O . SER B 1 161 ? 4.918 -26.953 -3.768 1 98.5 161 SER B O 1
ATOM 3966 N N . LEU B 1 162 ? 7.086 -26.672 -3.924 1 98.69 162 LEU B N 1
ATOM 3967 C CA . LEU B 1 162 ? 6.941 -25.312 -4.418 1 98.69 162 LEU B CA 1
ATOM 3968 C C . LEU B 1 162 ? 7.805 -25.094 -5.652 1 98.69 162 LEU B C 1
ATOM 3970 O O . LEU B 1 162 ? 9.016 -25.312 -5.617 1 98.69 162 LEU B O 1
ATOM 3974 N N . LEU B 1 163 ? 7.203 -24.672 -6.719 1 98.56 163 LEU B N 1
ATOM 3975 C CA . LEU B 1 163 ? 7.871 -24.328 -7.969 1 98.56 163 LEU B CA 1
ATOM 3976 C C . LEU B 1 163 ? 7.48 -22.922 -8.43 1 98.56 163 LEU B C 1
ATOM 3978 O O . LEU B 1 163 ? 6.316 -22.672 -8.75 1 98.56 163 LEU B O 1
ATOM 3982 N N . ASP B 1 164 ? 8.391 -22.016 -8.461 1 98.81 164 ASP B N 1
ATOM 3983 C CA . ASP B 1 164 ? 8.125 -20.625 -8.844 1 98.81 164 ASP B CA 1
ATOM 3984 C C . ASP B 1 164 ? 8.836 -20.266 -10.148 1 98.81 164 ASP B C 1
ATOM 3986 O O . ASP B 1 164 ? 10.062 -20.219 -10.195 1 98.81 164 ASP B O 1
ATOM 3990 N N . LEU B 1 165 ? 8.109 -20.031 -11.164 1 98.69 165 LEU B N 1
ATOM 3991 C CA . LEU B 1 165 ? 8.625 -19.688 -12.484 1 98.69 165 LEU B CA 1
ATOM 3992 C C . LEU B 1 165 ? 8.047 -18.359 -12.969 1 98.69 165 LEU B C 1
ATOM 3994 O O . LEU B 1 165 ? 7.938 -18.125 -14.18 1 98.69 165 LEU B O 1
ATOM 3998 N N . GLN B 1 166 ? 7.664 -17.5 -12.078 1 98.69 166 GLN B N 1
ATOM 3999 C CA . GLN B 1 166 ? 7.039 -16.219 -12.406 1 98.69 166 GLN B CA 1
ATOM 4000 C C . GLN B 1 166 ? 8.008 -15.32 -13.164 1 98.69 166 GLN B C 1
ATOM 4002 O O . GLN B 1 166 ? 9.203 -15.281 -12.859 1 98.69 166 GLN B O 1
ATOM 4007 N N . GLY B 1 167 ? 7.473 -14.539 -14.023 1 98.69 167 GLY B N 1
ATOM 4008 C CA . GLY B 1 167 ? 8.266 -13.516 -14.695 1 98.69 167 GLY B CA 1
ATOM 4009 C C . GLY B 1 167 ? 9.305 -14.094 -15.641 1 98.69 167 GLY B C 1
ATOM 4010 O O . GLY B 1 167 ? 10.445 -13.641 -15.664 1 98.69 167 GLY B O 1
ATOM 4011 N N . ASN B 1 168 ? 8.977 -15.109 -16.375 1 98.75 168 ASN B N 1
ATOM 4012 C CA . ASN B 1 168 ? 9.836 -15.719 -17.391 1 98.75 168 ASN B CA 1
ATOM 4013 C C . ASN B 1 168 ? 9.25 -15.57 -18.781 1 98.75 168 ASN B C 1
ATOM 4015 O O . ASN B 1 168 ? 8.492 -14.633 -19.047 1 98.75 168 ASN B O 1
ATOM 4019 N N . LYS B 1 169 ? 9.781 -16.406 -19.734 1 98.56 169 LYS B N 1
ATOM 4020 C CA . LYS B 1 169 ? 9.344 -16.297 -21.125 1 98.56 169 LYS B CA 1
ATOM 4021 C C . LYS B 1 169 ? 8.648 -17.578 -21.578 1 98.56 169 LYS B C 1
ATOM 4023 O O . LYS B 1 169 ? 8.805 -18 -22.734 1 98.56 169 LYS B O 1
ATOM 4028 N N . LEU B 1 170 ? 7.941 -18.141 -20.672 1 98.38 170 LEU B N 1
ATOM 4029 C CA . LEU B 1 170 ? 7.301 -19.422 -20.969 1 98.38 170 LEU B CA 1
ATOM 4030 C C . LEU B 1 170 ? 6.066 -19.219 -21.844 1 98.38 170 LEU B C 1
ATOM 4032 O O . LEU B 1 170 ? 5.262 -18.312 -21.594 1 98.38 170 LEU B O 1
ATOM 4036 N N . MET B 1 171 ? 5.961 -19.984 -22.891 1 97.94 171 MET B N 1
ATOM 4037 C CA . MET B 1 171 ? 4.777 -20.094 -23.75 1 97.94 171 MET B CA 1
ATOM 4038 C C . MET B 1 171 ? 4.113 -21.453 -23.578 1 97.94 171 MET B C 1
ATOM 4040 O O . MET B 1 171 ? 4.562 -22.281 -22.781 1 97.94 171 MET B O 1
ATOM 4044 N N . ASP B 1 172 ? 3.072 -21.719 -24.297 1 97.12 172 ASP B N 1
ATOM 4045 C CA . ASP B 1 172 ? 2.297 -22.938 -24.141 1 97.12 172 ASP B CA 1
ATOM 4046 C C . ASP B 1 172 ? 3.154 -24.172 -24.422 1 97.12 172 ASP B C 1
ATOM 4048 O O . ASP B 1 172 ? 2.979 -25.219 -23.797 1 97.12 172 ASP B O 1
ATOM 4052 N N . ASP B 1 173 ? 4.094 -24.016 -25.328 1 94.75 173 ASP B N 1
ATOM 4053 C CA . ASP B 1 173 ? 4.93 -25.141 -25.703 1 94.75 173 ASP B CA 1
ATOM 4054 C C . ASP B 1 173 ? 6.02 -25.391 -24.672 1 94.75 173 ASP B C 1
ATOM 4056 O O . ASP B 1 173 ? 6.656 -26.453 -24.672 1 94.75 173 ASP B O 1
ATOM 4060 N N . GLY B 1 174 ? 6.188 -24.406 -23.812 1 93.12 174 GLY B N 1
ATOM 4061 C CA . GLY B 1 174 ? 7.176 -24.547 -22.75 1 93.12 174 GLY B CA 1
ATOM 4062 C C . GLY B 1 174 ? 6.613 -25.188 -21.5 1 93.12 174 GLY B C 1
ATOM 4063 O O . GLY B 1 174 ? 7.367 -25.656 -20.641 1 93.12 174 GLY B O 1
ATOM 4064 N N . VAL B 1 175 ? 5.344 -25.156 -21.344 1 94.06 175 VAL B N 1
ATOM 4065 C CA . VAL B 1 175 ? 4.664 -25.766 -20.203 1 94.06 175 VAL B CA 1
ATOM 4066 C C . VAL B 1 175 ? 3.68 -26.828 -20.688 1 94.06 175 VAL B C 1
ATOM 4068 O O . VAL B 1 175 ? 2.543 -26.516 -21.047 1 94.06 175 VAL B O 1
ATOM 4071 N N . THR B 1 176 ? 4.109 -28.094 -20.688 1 93.44 176 THR B N 1
ATOM 4072 C CA . THR B 1 176 ? 3.318 -29.203 -21.219 1 93.44 176 THR B CA 1
ATOM 4073 C C . THR B 1 176 ? 3.158 -30.297 -20.172 1 93.44 176 THR B C 1
ATOM 4075 O O . THR B 1 176 ? 3.783 -30.25 -19.109 1 93.44 176 THR B O 1
ATOM 4078 N N . GLU B 1 177 ? 2.303 -31.25 -20.516 1 92.81 177 GLU B N 1
ATOM 4079 C CA . GLU B 1 177 ? 2.115 -32.406 -19.641 1 92.81 177 GLU B CA 1
ATOM 4080 C C . GLU B 1 177 ? 3.428 -33.156 -19.422 1 92.81 177 GLU B C 1
ATOM 4082 O O . GLU B 1 177 ? 3.705 -33.625 -18.328 1 92.81 177 GLU B O 1
ATOM 4087 N N . VAL B 1 178 ? 4.199 -33.156 -20.453 1 92.19 178 VAL B N 1
ATOM 4088 C CA . VAL B 1 178 ? 5.469 -33.875 -20.422 1 92.19 178 VAL B CA 1
ATOM 4089 C C . VAL B 1 178 ? 6.469 -33.125 -19.547 1 92.19 178 VAL B C 1
ATOM 4091 O O . VAL B 1 178 ? 7.211 -33.719 -18.766 1 92.19 178 VAL B O 1
ATOM 4094 N N . SER B 1 179 ? 6.434 -31.812 -19.609 1 91.31 179 SER B N 1
ATOM 4095 C CA . SER B 1 179 ? 7.395 -31 -18.875 1 91.31 179 SER B CA 1
ATOM 4096 C C . SER B 1 179 ? 7.098 -31 -17.391 1 91.31 179 SER B C 1
ATOM 4098 O O . SER B 1 179 ? 8 -30.844 -16.562 1 91.31 179 SER B O 1
ATOM 4100 N N . LEU B 1 180 ? 5.848 -31.25 -17.016 1 92.31 180 LEU B N 1
ATOM 4101 C CA . LEU B 1 180 ? 5.473 -31.172 -15.609 1 92.31 180 LEU B CA 1
ATOM 4102 C C . LEU B 1 180 ? 5.383 -32.562 -15 1 92.31 180 LEU B C 1
ATOM 4104 O O . LEU B 1 180 ? 5.066 -32.719 -13.812 1 92.31 180 LEU B O 1
ATOM 4108 N N . LYS B 1 181 ? 5.766 -33.531 -15.773 1 91.25 181 LYS B N 1
ATOM 4109 C CA . LYS B 1 181 ? 5.707 -34.906 -15.289 1 91.25 181 LYS B CA 1
ATOM 4110 C C . LYS B 1 181 ? 6.68 -35.125 -14.141 1 91.25 181 LYS B C 1
ATOM 4112 O O . LYS B 1 181 ? 7.812 -34.656 -14.172 1 91.25 181 LYS B O 1
ATOM 4117 N N . GLY B 1 182 ? 6.223 -35.812 -13.078 1 90.62 182 GLY B N 1
ATOM 4118 C CA . GLY B 1 182 ? 7.098 -36.156 -11.969 1 90.62 182 GLY B CA 1
ATOM 4119 C C . GLY B 1 182 ? 6.832 -35.312 -10.727 1 90.62 182 GLY B C 1
ATOM 4120 O O . GLY B 1 182 ? 7.297 -35.656 -9.641 1 90.62 182 GLY B O 1
ATOM 4121 N N . LEU B 1 183 ? 6.102 -34.281 -10.812 1 92.44 183 LEU B N 1
ATOM 4122 C CA . LEU B 1 183 ? 5.777 -33.406 -9.688 1 92.44 183 LEU B CA 1
ATOM 4123 C C . LEU B 1 183 ? 4.633 -34 -8.867 1 92.44 183 LEU B C 1
ATOM 4125 O O . LEU B 1 183 ? 3.549 -33.406 -8.805 1 92.44 183 LEU B O 1
ATOM 4129 N N . ASN B 1 184 ? 4.891 -34.938 -8.062 1 92 184 ASN B N 1
ATOM 4130 C CA . ASN B 1 184 ? 3.834 -35.688 -7.406 1 92 184 ASN B CA 1
ATOM 4131 C C . ASN B 1 184 ? 3.426 -35.062 -6.082 1 92 184 ASN B C 1
ATOM 4133 O O . ASN B 1 184 ? 2.365 -35.375 -5.539 1 92 184 ASN B O 1
ATOM 4137 N N . ASN B 1 185 ? 4.203 -34.156 -5.602 1 95.69 185 ASN B N 1
ATOM 4138 C CA . ASN B 1 185 ? 3.904 -33.594 -4.297 1 95.69 185 ASN B CA 1
ATOM 4139 C C . ASN B 1 185 ? 3.834 -32.062 -4.363 1 95.69 185 ASN B C 1
ATOM 4141 O O . ASN B 1 185 ? 3.924 -31.391 -3.338 1 95.69 185 ASN B O 1
ATOM 4145 N N . LEU B 1 186 ? 3.641 -31.641 -5.531 1 97.25 186 LEU B N 1
ATOM 4146 C CA . LEU B 1 186 ? 3.629 -30.203 -5.738 1 97.25 186 LEU B CA 1
ATOM 4147 C C . LEU B 1 186 ? 2.414 -29.562 -5.07 1 97.25 186 LEU B C 1
ATOM 4149 O O . LEU B 1 186 ? 1.29 -30.047 -5.23 1 97.25 186 LEU B O 1
ATOM 4153 N N . VAL B 1 187 ? 2.68 -28.531 -4.301 1 98.5 187 VAL B N 1
ATOM 4154 C CA . VAL B 1 187 ? 1.624 -27.828 -3.582 1 98.5 187 VAL B CA 1
ATOM 4155 C C . VAL B 1 187 ? 1.357 -26.469 -4.246 1 98.5 187 VAL B C 1
ATOM 4157 O O . VAL B 1 187 ? 0.203 -26.094 -4.438 1 98.5 187 VAL B O 1
ATOM 4160 N N . GLN B 1 188 ? 2.361 -25.812 -4.621 1 98.75 188 GLN B N 1
ATOM 4161 C CA . GLN B 1 188 ? 2.238 -24.5 -5.215 1 98.75 188 GLN B CA 1
ATOM 4162 C C . GLN B 1 188 ? 3.029 -24.391 -6.516 1 98.75 188 GLN B C 1
ATOM 4164 O O . GLN B 1 188 ? 4.188 -24.812 -6.574 1 98.75 188 GLN B O 1
ATOM 4169 N N . ILE B 1 189 ? 2.443 -23.844 -7.512 1 98.56 189 ILE B N 1
ATOM 4170 C CA . ILE B 1 189 ? 3.119 -23.516 -8.766 1 98.56 189 ILE B CA 1
ATOM 4171 C C . ILE B 1 189 ? 2.781 -22.094 -9.18 1 98.56 189 ILE B C 1
ATOM 4173 O O . ILE B 1 189 ? 1.615 -21.688 -9.156 1 98.56 189 ILE B O 1
ATOM 4177 N N . ASN B 1 190 ? 3.736 -21.312 -9.453 1 98.88 190 ASN B N 1
ATOM 4178 C CA . ASN B 1 190 ? 3.588 -19.922 -9.891 1 98.88 190 ASN B CA 1
ATOM 4179 C C . ASN B 1 190 ? 4.098 -19.719 -11.312 1 98.88 190 ASN B C 1
ATOM 4181 O O . ASN B 1 190 ? 5.301 -19.797 -11.562 1 98.88 190 ASN B O 1
ATOM 4185 N N . LEU B 1 191 ? 3.246 -19.531 -12.203 1 98.69 191 LEU B N 1
ATOM 4186 C CA . LEU B 1 191 ? 3.562 -19.312 -13.609 1 98.69 191 LEU B CA 1
ATOM 4187 C C . LEU B 1 191 ? 3.131 -17.906 -14.055 1 98.69 191 LEU B C 1
ATOM 4189 O O . LEU B 1 191 ? 2.873 -17.688 -15.234 1 98.69 191 LEU B O 1
ATOM 4193 N N . ALA B 1 192 ? 3.008 -17.047 -13.125 1 98.88 192 ALA B N 1
ATOM 4194 C CA . ALA B 1 192 ? 2.549 -15.688 -13.414 1 98.88 192 ALA B CA 1
ATOM 4195 C C . ALA B 1 192 ? 3.549 -14.945 -14.289 1 98.88 192 ALA B C 1
ATOM 4197 O O . ALA B 1 192 ? 4.734 -15.281 -14.312 1 98.88 192 ALA B O 1
ATOM 4198 N N . LYS B 1 193 ? 3.076 -13.922 -15.008 1 98.75 193 LYS B N 1
ATOM 4199 C CA . LYS B 1 193 ? 3.869 -13.016 -15.82 1 98.75 193 LYS B CA 1
ATOM 4200 C C . LYS B 1 193 ? 4.727 -13.773 -16.828 1 98.75 193 LYS B C 1
ATOM 4202 O O . LYS B 1 193 ? 5.934 -13.539 -16.922 1 98.75 193 LYS B O 1
ATOM 4207 N N . ASN B 1 194 ? 4.18 -14.719 -17.453 1 98.75 194 ASN B N 1
ATOM 4208 C CA . ASN B 1 194 ? 4.711 -15.391 -18.641 1 98.75 194 ASN B CA 1
ATOM 4209 C C . ASN B 1 194 ? 3.881 -15.07 -19.891 1 98.75 194 ASN B C 1
ATOM 4211 O O . ASN B 1 194 ? 3.266 -14.008 -19.969 1 98.75 194 ASN B O 1
ATOM 4215 N N . GLN B 1 195 ? 4 -15.938 -20.906 1 98.5 195 GLN B N 1
ATOM 4216 C CA . GLN B 1 195 ? 3.289 -15.664 -22.156 1 98.5 195 GLN B CA 1
ATOM 4217 C C . GLN B 1 195 ? 2.33 -16.797 -22.5 1 98.5 195 GLN B C 1
ATOM 4219 O O . GLN B 1 195 ? 2.172 -17.156 -23.672 1 98.5 195 GLN B O 1
ATOM 4224 N N . LEU B 1 196 ? 1.733 -17.328 -21.5 1 98.5 196 LEU B N 1
ATOM 4225 C CA . LEU B 1 196 ? 0.79 -18.422 -21.719 1 98.5 196 LEU B CA 1
ATOM 4226 C C . LEU B 1 196 ? -0.503 -17.906 -22.344 1 98.5 196 LEU B C 1
ATOM 4228 O O . LEU B 1 196 ? -0.999 -16.844 -21.953 1 98.5 196 LEU B O 1
ATOM 4232 N N . THR B 1 197 ? -1.003 -18.625 -23.297 1 98.31 197 THR B N 1
ATOM 4233 C CA . THR B 1 197 ? -2.273 -18.281 -23.922 1 98.31 197 THR B CA 1
ATOM 4234 C C . THR B 1 197 ? -3.354 -19.297 -23.562 1 98.31 197 THR B C 1
ATOM 4236 O O . THR B 1 197 ? -4.539 -19.062 -23.797 1 98.31 197 THR B O 1
ATOM 4239 N N . SER B 1 198 ? -2.867 -20.406 -23 1 97.62 198 SER B N 1
ATOM 4240 C CA . SER B 1 198 ? -3.773 -21.469 -22.562 1 97.62 198 SER B CA 1
ATOM 4241 C C . SER B 1 198 ? -3.455 -21.922 -21.156 1 97.62 198 SER B C 1
ATOM 4243 O O . SER B 1 198 ? -2.355 -21.688 -20.641 1 97.62 198 SER B O 1
ATOM 4245 N N . MET B 1 199 ? -4.484 -22.5 -20.531 1 97.62 199 MET B N 1
ATOM 4246 C CA . MET B 1 199 ? -4.262 -23.094 -19.219 1 97.62 199 MET B CA 1
ATOM 4247 C C . MET B 1 199 ? -3.24 -24.234 -19.297 1 97.62 199 MET B C 1
ATOM 4249 O O . MET B 1 199 ? -3.264 -25.031 -20.234 1 97.62 199 MET B O 1
ATOM 4253 N N . PRO B 1 200 ? -2.289 -24.234 -18.344 1 95.94 200 PRO B N 1
ATOM 4254 C CA . PRO B 1 200 ? -1.312 -25.328 -18.359 1 95.94 200 PRO B CA 1
ATOM 4255 C C . PRO B 1 200 ? -1.953 -26.703 -18.109 1 95.94 200 PRO B C 1
ATOM 4257 O O . PRO B 1 200 ? -2.855 -26.828 -17.281 1 95.94 200 PRO B O 1
ATOM 4260 N N . LEU B 1 201 ? -1.455 -27.703 -18.859 1 92.19 201 LEU B N 1
ATOM 4261 C CA . LEU B 1 201 ? -1.966 -29.062 -18.719 1 92.19 201 LEU B CA 1
ATOM 4262 C C . LEU B 1 201 ? -1.006 -29.922 -17.906 1 92.19 201 LEU B C 1
ATOM 4264 O O . LEU B 1 201 ? 0.19 -29.625 -17.844 1 92.19 201 LEU B O 1
ATOM 4268 N N . GLY B 1 202 ? -1.528 -30.891 -17.25 1 91.06 202 GLY B N 1
ATOM 4269 C CA . GLY B 1 202 ? -0.691 -31.875 -16.578 1 91.06 202 GLY B CA 1
ATOM 4270 C C . GLY B 1 202 ? -0.271 -31.453 -15.18 1 91.06 202 GLY B C 1
ATOM 4271 O O . GLY B 1 202 ? 0.705 -31.984 -14.641 1 91.06 202 GLY B O 1
ATOM 4272 N N . LEU B 1 203 ? -0.948 -30.484 -14.609 1 94.75 203 LEU B N 1
ATOM 4273 C CA . LEU B 1 203 ? -0.669 -30.109 -13.227 1 94.75 203 LEU B CA 1
ATOM 4274 C C . LEU B 1 203 ? -0.989 -31.266 -12.273 1 94.75 203 LEU B C 1
ATOM 4276 O O . LEU B 1 203 ? -1.979 -31.969 -12.461 1 94.75 203 LEU B O 1
ATOM 4280 N N . PRO B 1 204 ? -0.165 -31.453 -11.273 1 94.75 204 PRO B N 1
ATOM 4281 C CA . PRO B 1 204 ? -0.406 -32.562 -10.336 1 94.75 204 PRO B CA 1
ATOM 4282 C C . PRO B 1 204 ? -1.648 -32.312 -9.477 1 94.75 204 PRO B C 1
ATOM 4284 O O . PRO B 1 204 ? -1.956 -31.188 -9.117 1 94.75 204 PRO B O 1
ATOM 4287 N N . PRO B 1 205 ? -2.391 -33.438 -9.109 1 95.88 205 PRO B N 1
ATOM 4288 C CA . PRO B 1 205 ? -3.613 -33.312 -8.312 1 95.88 205 PRO B CA 1
ATOM 4289 C C . PRO B 1 205 ? -3.361 -32.75 -6.926 1 95.88 205 PRO B C 1
ATOM 4291 O O . PRO B 1 205 ? -4.309 -32.344 -6.238 1 95.88 205 PRO B O 1
ATOM 4294 N N . THR B 1 206 ? -2.104 -32.656 -6.531 1 97.38 206 THR B N 1
ATOM 4295 C CA . THR B 1 206 ? -1.768 -32.156 -5.203 1 97.38 206 THR B CA 1
ATOM 4296 C C . THR B 1 206 ? -1.697 -30.641 -5.211 1 97.38 206 THR B C 1
ATOM 4298 O O . THR B 1 206 ? -1.59 -30.016 -4.152 1 97.38 206 THR B O 1
ATOM 4301 N N . THR B 1 207 ? -1.842 -30.031 -6.359 1 97.88 207 THR B N 1
ATOM 4302 C CA . THR B 1 207 ? -1.716 -28.578 -6.484 1 97.88 207 THR B CA 1
ATOM 4303 C C . THR B 1 207 ? -2.787 -27.875 -5.664 1 97.88 207 THR B C 1
ATOM 4305 O O . THR B 1 207 ? -3.982 -28.078 -5.879 1 97.88 207 THR B O 1
ATOM 4308 N N . THR B 1 208 ? -2.33 -27.078 -4.746 1 98.62 208 THR B N 1
ATOM 4309 C CA . THR B 1 208 ? -3.234 -26.344 -3.867 1 98.62 208 THR B CA 1
ATOM 4310 C C . THR B 1 208 ? -3.27 -24.859 -4.242 1 98.62 208 THR B C 1
ATOM 4312 O O . THR B 1 208 ? -4.309 -24.219 -4.113 1 98.62 208 THR B O 1
ATOM 4315 N N . GLN B 1 209 ? -2.184 -24.406 -4.68 1 98.81 209 GLN B N 1
ATOM 4316 C CA . GLN B 1 209 ? -2.055 -23 -5.078 1 98.81 209 GLN B CA 1
ATOM 4317 C C . GLN B 1 209 ? -1.578 -22.891 -6.523 1 98.81 209 GLN B C 1
ATOM 4319 O O . GLN B 1 209 ? -0.512 -23.391 -6.875 1 98.81 209 GLN B O 1
ATOM 4324 N N . LEU B 1 210 ? -2.348 -22.219 -7.32 1 98.69 210 LEU B N 1
ATOM 4325 C CA . LEU B 1 210 ? -2.053 -22.031 -8.734 1 98.69 210 LEU B CA 1
ATOM 4326 C C . LEU B 1 210 ? -2.082 -20.562 -9.117 1 98.69 210 LEU B C 1
ATOM 4328 O O . LEU B 1 210 ? -3.137 -19.922 -9.062 1 98.69 210 LEU B O 1
ATOM 4332 N N . TYR B 1 211 ? -0.981 -19.969 -9.516 1 98.88 211 TYR B N 1
ATOM 4333 C CA . TYR B 1 211 ? -0.877 -18.547 -9.859 1 98.88 211 TYR B CA 1
ATOM 4334 C C . TYR B 1 211 ? -0.554 -18.375 -11.336 1 98.88 211 TYR B C 1
ATOM 4336 O O . TYR B 1 211 ? 0.505 -18.797 -11.805 1 98.88 211 TYR B O 1
ATOM 4344 N N . LEU B 1 212 ? -1.432 -17.75 -12.008 1 98.81 212 LEU B N 1
ATOM 4345 C CA . LEU B 1 212 ? -1.314 -17.562 -13.453 1 98.81 212 LEU B CA 1
ATOM 4346 C C . LEU B 1 212 ? -1.53 -16.109 -13.836 1 98.81 212 LEU B C 1
ATOM 4348 O O . LEU B 1 212 ? -1.875 -15.805 -14.984 1 98.81 212 LEU B O 1
ATOM 4352 N N . ASP B 1 213 ? -1.269 -15.219 -12.922 1 98.81 213 ASP B N 1
ATOM 4353 C CA . ASP B 1 213 ? -1.48 -13.797 -13.172 1 98.81 213 ASP B CA 1
ATOM 4354 C C . ASP B 1 213 ? -0.632 -13.312 -14.352 1 98.81 213 ASP B C 1
ATOM 4356 O O . ASP B 1 213 ? 0.491 -13.781 -14.547 1 98.81 213 ASP B O 1
ATOM 4360 N N . GLY B 1 214 ? -1.118 -12.32 -14.969 1 98.75 214 GLY B N 1
ATOM 4361 C CA . GLY B 1 214 ? -0.312 -11.594 -15.938 1 98.75 214 GLY B CA 1
ATOM 4362 C C . GLY B 1 214 ? 0.1 -12.438 -17.125 1 98.75 214 GLY B C 1
ATOM 4363 O O . GLY B 1 214 ? 1.256 -12.398 -17.547 1 98.75 214 GLY B O 1
ATOM 4364 N N . ASN B 1 215 ? -0.711 -13.289 -17.625 1 98.75 215 ASN B N 1
ATOM 4365 C CA . ASN B 1 215 ? -0.557 -14.016 -18.891 1 98.75 215 ASN B CA 1
ATOM 4366 C C . ASN B 1 215 ? -1.562 -13.547 -19.938 1 98.75 215 ASN B C 1
ATOM 4368 O O . ASN B 1 215 ? -2.041 -12.414 -19.875 1 98.75 215 ASN B O 1
ATOM 4372 N N . ASN B 1 216 ? -1.751 -14.391 -21.016 1 98.69 216 ASN B N 1
ATOM 4373 C CA . ASN B 1 216 ? -2.686 -14.047 -22.078 1 98.69 216 ASN B CA 1
ATOM 4374 C C . ASN B 1 216 ? -3.764 -15.117 -22.25 1 98.69 216 ASN B C 1
ATOM 4376 O O . ASN B 1 216 ? -4.168 -15.43 -23.375 1 98.69 216 ASN B O 1
ATOM 4380 N N . ILE B 1 217 ? -4.129 -15.641 -21.156 1 98.69 217 ILE B N 1
ATOM 4381 C CA . ILE B 1 217 ? -5.102 -16.719 -21.188 1 98.69 217 ILE B CA 1
ATOM 4382 C C . ILE B 1 217 ? -6.488 -16.156 -21.484 1 98.69 217 ILE B C 1
ATOM 4384 O O . ILE B 1 217 ? -6.934 -15.211 -20.844 1 98.69 217 ILE B O 1
ATOM 4388 N N . ASP B 1 218 ? -7.172 -16.734 -22.453 1 98.06 218 ASP B N 1
ATOM 4389 C CA . ASP B 1 218 ? -8.453 -16.156 -22.859 1 98.06 218 ASP B CA 1
ATOM 4390 C C . ASP B 1 218 ? -9.594 -17.141 -22.656 1 98.06 218 ASP B C 1
ATOM 4392 O O . ASP B 1 218 ? -10.766 -16.781 -22.734 1 98.06 218 ASP B O 1
ATOM 4396 N N . LYS B 1 219 ? -9.203 -18.469 -22.422 1 97.38 219 LYS B N 1
ATOM 4397 C CA . LYS B 1 219 ? -10.227 -19.484 -22.234 1 97.38 219 LYS B CA 1
ATOM 4398 C C . LYS B 1 219 ? -9.789 -20.531 -21.203 1 97.38 219 LYS B C 1
ATOM 4400 O O . LYS B 1 219 ? -8.594 -20.781 -21.047 1 97.38 219 LYS B O 1
ATOM 4405 N N . ILE B 1 220 ? -10.766 -21.109 -20.531 1 97.81 220 ILE B N 1
ATOM 4406 C CA . ILE B 1 220 ? -10.555 -22.219 -19.609 1 97.81 220 ILE B CA 1
ATOM 4407 C C . ILE B 1 220 ? -11.367 -23.422 -20.078 1 97.81 220 ILE B C 1
ATOM 4409 O O . ILE B 1 220 ? -12.586 -23.328 -20.25 1 97.81 220 ILE B O 1
ATOM 4413 N N . PRO B 1 221 ? -10.695 -24.547 -20.297 1 95.5 221 PRO B N 1
ATOM 4414 C CA . PRO B 1 221 ? -11.438 -25.734 -20.734 1 95.5 221 PRO B CA 1
ATOM 4415 C C . PRO B 1 221 ? -12.453 -26.203 -19.688 1 95.5 221 PRO B C 1
ATOM 4417 O O . PRO B 1 221 ? -12.219 -26.078 -18.484 1 95.5 221 PRO B O 1
ATOM 4420 N N . ALA B 1 222 ? -13.5 -26.812 -20.234 1 94.25 222 ALA B N 1
ATOM 4421 C CA . ALA B 1 222 ? -14.5 -27.406 -19.344 1 94.25 222 ALA B CA 1
ATOM 4422 C C . ALA B 1 222 ? -13.883 -28.5 -18.484 1 94.25 222 ALA B C 1
ATOM 4424 O O . ALA B 1 222 ? -13.117 -29.344 -18.984 1 94.25 222 ALA B O 1
ATOM 4425 N N . GLY B 1 223 ? -14.125 -28.484 -17.297 1 93.19 223 GLY B N 1
ATOM 4426 C CA . GLY B 1 223 ? -13.68 -29.531 -16.391 1 93.19 223 GLY B CA 1
ATOM 4427 C C . GLY B 1 223 ? -12.211 -29.422 -16.047 1 93.19 223 GLY B C 1
ATOM 4428 O O . GLY B 1 223 ? -11.625 -30.359 -15.508 1 93.19 223 GLY B O 1
ATOM 4429 N N . TYR B 1 224 ? -11.625 -28.359 -16.344 1 95.88 224 TYR B N 1
ATOM 4430 C CA . TYR B 1 224 ? -10.195 -28.188 -16.125 1 95.88 224 TYR B CA 1
ATOM 4431 C C . TYR B 1 224 ? -9.805 -28.531 -14.695 1 95.88 224 TYR B C 1
ATOM 4433 O O . TYR B 1 224 ? -8.805 -29.203 -14.461 1 95.88 224 TYR B O 1
ATOM 4441 N N . PHE B 1 225 ? -10.625 -28.156 -13.758 1 96.25 225 PHE B N 1
ATOM 4442 C CA . PHE B 1 225 ? -10.234 -28.266 -12.352 1 96.25 225 PHE B CA 1
ATOM 4443 C C . PHE B 1 225 ? -10.711 -29.594 -11.766 1 96.25 225 PHE B C 1
ATOM 4445 O O . PHE B 1 225 ? -10.516 -29.844 -10.578 1 96.25 225 PHE B O 1
ATOM 4452 N N . LYS B 1 226 ? -11.336 -30.422 -12.547 1 91.44 226 LYS B N 1
ATOM 4453 C CA . LYS B 1 226 ? -11.727 -31.75 -12.078 1 91.44 226 LYS B CA 1
ATOM 4454 C C . LYS B 1 226 ? -10.508 -32.594 -11.688 1 91.44 226 LYS B C 1
ATOM 4456 O O . LYS B 1 226 ? -10.562 -33.375 -10.742 1 91.44 226 LYS B O 1
ATOM 4461 N N . GLY B 1 227 ? -9.445 -32.344 -12.414 1 91.94 227 GLY B N 1
ATOM 4462 C CA . GLY B 1 227 ? -8.203 -33.062 -12.133 1 91.94 227 GLY B CA 1
ATOM 4463 C C . GLY B 1 227 ? -7.387 -32.406 -11.031 1 91.94 227 GLY B C 1
ATOM 4464 O O . GLY B 1 227 ? -6.32 -32.906 -10.664 1 91.94 227 GLY B O 1
ATOM 4465 N N . LEU B 1 228 ? -7.852 -31.312 -10.469 1 96.06 228 LEU B N 1
ATOM 4466 C CA . LEU B 1 228 ? -7.168 -30.562 -9.422 1 96.06 228 LEU B CA 1
ATOM 4467 C C . LEU B 1 228 ? -8.07 -30.406 -8.195 1 96.06 228 LEU B C 1
ATOM 4469 O O . LEU B 1 228 ? -8.43 -29.281 -7.84 1 96.06 228 LEU B O 1
ATOM 4473 N N . PRO B 1 229 ? -8.305 -31.484 -7.52 1 95.38 229 PRO B N 1
ATOM 4474 C CA . PRO B 1 229 ? -9.305 -31.484 -6.453 1 95.38 229 PRO B CA 1
ATOM 4475 C C . PRO B 1 229 ? -8.867 -30.688 -5.223 1 95.38 229 PRO B C 1
ATOM 4477 O O . PRO B 1 229 ? -9.688 -30.359 -4.371 1 95.38 229 PRO B O 1
ATOM 4480 N N . LYS B 1 230 ? -7.59 -30.328 -5.164 1 97.44 230 LYS B N 1
ATOM 4481 C CA . LYS B 1 230 ? -7.098 -29.703 -3.943 1 97.44 230 LYS B CA 1
ATOM 4482 C C . LYS B 1 230 ? -6.852 -28.203 -4.164 1 97.44 230 LYS B C 1
ATOM 4484 O O . LYS B 1 230 ? -6.441 -27.5 -3.242 1 97.44 230 LYS B O 1
ATOM 4489 N N . VAL B 1 231 ? -7.176 -27.703 -5.289 1 98.19 231 VAL B N 1
ATOM 4490 C CA . VAL B 1 231 ? -6.883 -26.312 -5.602 1 98.19 231 VAL B CA 1
ATOM 4491 C C . VAL B 1 231 ? -7.727 -25.391 -4.719 1 98.19 231 VAL B C 1
ATOM 4493 O O . VAL B 1 231 ? -8.953 -25.453 -4.742 1 98.19 231 VAL B O 1
ATOM 4496 N N . ALA B 1 232 ? -7.027 -24.609 -3.941 1 98.56 232 ALA B N 1
ATOM 4497 C CA . ALA B 1 232 ? -7.711 -23.75 -2.977 1 98.56 232 ALA B CA 1
ATOM 4498 C C . ALA B 1 232 ? -7.508 -22.281 -3.311 1 98.56 232 ALA B C 1
ATOM 4500 O O . ALA B 1 232 ? -8.398 -21.453 -3.084 1 98.56 232 ALA B O 1
ATOM 4501 N N . PHE B 1 233 ? -6.371 -21.984 -3.775 1 98.75 233 PHE B N 1
ATOM 4502 C CA . PHE B 1 233 ? -6.02 -20.625 -4.129 1 98.75 233 PHE B CA 1
ATOM 4503 C C . PHE B 1 233 ? -5.727 -20.5 -5.621 1 98.75 233 PHE B C 1
ATOM 4505 O O . PHE B 1 233 ? -4.75 -21.062 -6.113 1 98.75 233 PHE B O 1
ATOM 4512 N N . LEU B 1 234 ? -6.543 -19.766 -6.285 1 98.62 234 LEU B N 1
ATOM 4513 C CA . LEU B 1 234 ? -6.441 -19.625 -7.734 1 98.62 234 LEU B CA 1
ATOM 4514 C C . LEU B 1 234 ? -6.355 -18.172 -8.148 1 98.62 234 LEU B C 1
ATOM 4516 O O . LEU B 1 234 ? -7.25 -17.375 -7.84 1 98.62 234 LEU B O 1
ATOM 4520 N N . ARG B 1 235 ? -5.297 -17.766 -8.828 1 98.81 235 ARG B N 1
ATOM 4521 C CA . ARG B 1 235 ? -5.129 -16.391 -9.305 1 98.81 235 ARG B CA 1
ATOM 4522 C C . ARG B 1 235 ? -5.008 -16.359 -10.828 1 98.81 235 ARG B C 1
ATOM 4524 O O . ARG B 1 235 ? -4.125 -17 -11.398 1 98.81 235 ARG B O 1
ATOM 4531 N N . LEU B 1 236 ? -5.848 -15.68 -11.438 1 98.75 236 LEU B N 1
ATOM 4532 C CA . LEU B 1 236 ? -5.871 -15.516 -12.891 1 98.75 236 LEU B CA 1
ATOM 4533 C C . LEU B 1 236 ? -6.023 -14.039 -13.266 1 98.75 236 LEU B C 1
ATOM 4535 O O . LEU B 1 236 ? -6.598 -13.719 -14.305 1 98.7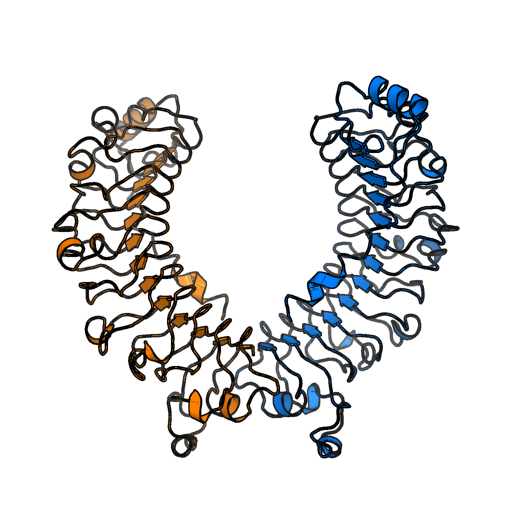5 236 LEU B O 1
ATOM 4539 N N . ASN B 1 237 ? -5.527 -13.188 -12.422 1 98.81 237 ASN B N 1
ATOM 4540 C CA . ASN B 1 237 ? -5.629 -11.758 -12.695 1 98.81 237 ASN B CA 1
ATOM 4541 C C . ASN B 1 237 ? -4.855 -11.375 -13.961 1 98.81 237 ASN B C 1
ATOM 4543 O O . ASN B 1 237 ? -3.873 -12.031 -14.312 1 98.81 237 ASN B O 1
ATOM 4547 N N . HIS B 1 238 ? -5.254 -10.258 -14.562 1 98.69 238 HIS B N 1
ATOM 4548 C CA . HIS B 1 238 ? -4.555 -9.68 -15.703 1 98.69 238 HIS B CA 1
ATOM 4549 C C . HIS B 1 238 ? -4.363 -10.703 -16.812 1 98.69 238 HIS B C 1
ATOM 4551 O O . HIS B 1 238 ? -3.248 -10.891 -17.312 1 98.69 238 HIS B O 1
ATOM 4557 N N . ASN B 1 239 ? -5.398 -11.328 -17.172 1 98.75 239 ASN B N 1
ATOM 4558 C CA . ASN B 1 239 ? -5.469 -12.172 -18.359 1 98.75 239 ASN B CA 1
ATOM 4559 C C . ASN B 1 239 ? -6.488 -11.656 -19.359 1 98.75 239 ASN B C 1
ATOM 4561 O O . ASN B 1 239 ? -6.777 -10.453 -19.391 1 98.75 239 ASN B O 1
ATOM 4565 N N . LYS B 1 240 ? -6.918 -12.492 -20.297 1 98.56 240 LYS B N 1
ATOM 4566 C CA . LYS B 1 240 ? -7.871 -12.086 -21.328 1 98.56 240 LYS B CA 1
ATOM 4567 C C . LYS B 1 240 ? -9.156 -12.906 -21.25 1 98.56 240 LYS B C 1
ATOM 4569 O O . LYS B 1 240 ? -9.773 -13.211 -22.266 1 98.56 240 LYS B O 1
ATOM 4574 N N . LEU B 1 241 ? -9.469 -13.242 -20.031 1 98.25 241 LEU B N 1
ATOM 4575 C CA . LEU B 1 241 ? -10.625 -14.102 -19.828 1 98.25 241 LEU B CA 1
ATOM 4576 C C . LEU B 1 241 ? -11.922 -13.328 -20.031 1 98.25 241 LEU B C 1
ATOM 4578 O O . LEU B 1 241 ? -12.125 -12.273 -19.438 1 98.25 241 LEU B O 1
ATOM 4582 N N . GLY B 1 242 ? -12.742 -13.812 -20.906 1 97 242 GLY B N 1
ATOM 4583 C CA . GLY B 1 242 ? -14.109 -13.344 -21.062 1 97 242 GLY B CA 1
ATOM 4584 C C . GLY B 1 242 ? -15.141 -14.359 -20.609 1 97 242 GLY B C 1
ATOM 4585 O O . GLY B 1 242 ? -14.836 -15.539 -20.438 1 97 242 GLY B O 1
ATOM 4586 N N . SER B 1 243 ? -16.422 -13.914 -20.469 1 95.25 243 SER B N 1
ATOM 4587 C CA . SER B 1 243 ? -17.469 -14.797 -19.984 1 95.25 243 SER B CA 1
ATOM 4588 C C . SER B 1 243 ? -17.766 -15.914 -20.984 1 95.25 243 SER B C 1
ATOM 4590 O O . SER B 1 243 ? -18.141 -17.016 -20.578 1 95.25 243 SER B O 1
ATOM 4592 N N . SER B 1 244 ? -17.469 -15.68 -22.219 1 94.44 244 SER B N 1
ATOM 4593 C CA . SER B 1 244 ? -17.672 -16.688 -23.234 1 94.44 244 SER B CA 1
ATOM 4594 C C . SER B 1 244 ? -16.594 -17.766 -23.188 1 94.44 244 SER B C 1
ATOM 4596 O O . SER B 1 244 ? -16.797 -18.875 -23.688 1 94.44 244 SER B O 1
ATOM 4598 N N . GLY B 1 245 ? -15.438 -17.391 -22.609 1 93.88 245 GLY B N 1
ATOM 4599 C CA . GLY B 1 245 ? -14.32 -18.312 -22.562 1 93.88 245 GLY B CA 1
ATOM 4600 C C . GLY B 1 245 ? -14.266 -19.125 -21.281 1 93.88 245 GLY B C 1
ATOM 4601 O O . GLY B 1 245 ? -13.383 -19.969 -21.109 1 93.88 245 GLY B O 1
ATOM 4602 N N . ILE B 1 246 ? -15.227 -18.891 -20.391 1 94.12 246 ILE B N 1
ATOM 4603 C CA . ILE B 1 246 ? -15.242 -19.562 -19.094 1 94.12 246 ILE B CA 1
ATOM 4604 C C . ILE B 1 246 ? -16.516 -20.391 -18.953 1 94.12 246 ILE B C 1
ATOM 4606 O O . ILE B 1 246 ? -17.625 -19.828 -18.906 1 94.12 246 ILE B O 1
ATOM 4610 N N . PRO B 1 247 ? -16.375 -21.672 -18.969 1 94.44 247 PRO B N 1
ATOM 4611 C CA . PRO B 1 247 ? -17.562 -22.469 -18.672 1 94.44 247 PRO B CA 1
ATOM 4612 C C . PRO B 1 247 ? -18.234 -22.062 -17.359 1 94.44 247 PRO B C 1
ATOM 4614 O O . PRO B 1 247 ? -17.547 -21.734 -16.391 1 94.44 247 PRO B O 1
ATOM 4617 N N . LYS B 1 248 ? -19.484 -22.078 -17.234 1 85.44 248 LYS B N 1
ATOM 4618 C CA . LYS B 1 248 ? -20.297 -21.516 -16.156 1 85.44 248 LYS B CA 1
ATOM 4619 C C . LYS B 1 248 ? -19.906 -22.094 -14.805 1 85.44 248 LYS B C 1
ATOM 4621 O O . LYS B 1 248 ? -19.828 -21.375 -13.812 1 85.44 248 LYS B O 1
ATOM 4626 N N . ASN B 1 249 ? -19.531 -23.406 -14.805 1 91.62 249 ASN B N 1
ATOM 4627 C CA . ASN B 1 249 ? -19.312 -24.062 -13.531 1 91.62 249 ASN B CA 1
ATOM 4628 C C . ASN B 1 249 ? -17.844 -24.375 -13.305 1 91.62 249 ASN B C 1
ATOM 4630 O O . ASN B 1 249 ? -17.484 -25.141 -12.406 1 91.62 249 ASN B O 1
ATOM 4634 N N . VAL B 1 250 ? -16.984 -23.812 -14.039 1 95.12 250 VAL B N 1
ATOM 4635 C CA . VAL B 1 250 ? -15.594 -24.219 -14.047 1 95.12 250 VAL B CA 1
ATOM 4636 C C . VAL B 1 250 ? -14.969 -23.938 -12.68 1 95.12 250 VAL B C 1
ATOM 4638 O O . VAL B 1 250 ? -14.078 -24.672 -12.234 1 95.12 250 VAL B O 1
ATOM 4641 N N . PHE B 1 251 ? -15.484 -22.875 -11.969 1 95.31 251 PHE B N 1
ATOM 4642 C CA . PHE B 1 251 ? -14.906 -22.484 -10.688 1 95.31 251 PHE B CA 1
ATOM 4643 C C . PHE B 1 251 ? -15.734 -23.047 -9.531 1 95.31 251 PHE B C 1
ATOM 4645 O O . PHE B 1 251 ? -15.398 -22.844 -8.367 1 95.31 251 PHE B O 1
ATOM 4652 N N . ASN B 1 252 ? -16.844 -23.688 -9.836 1 92 252 ASN B N 1
ATOM 4653 C CA . ASN B 1 252 ? -17.719 -24.219 -8.797 1 92 252 ASN B CA 1
ATOM 4654 C C . ASN B 1 252 ? -17.172 -25.516 -8.211 1 92 252 ASN B C 1
ATOM 4656 O O . ASN B 1 252 ? -17.797 -26.578 -8.336 1 92 252 ASN B O 1
ATOM 4660 N N . ILE B 1 253 ? -16.016 -25.391 -7.625 1 93.06 253 ILE B N 1
ATOM 4661 C CA . ILE B 1 253 ? -15.297 -26.484 -6.977 1 93.06 253 ILE B CA 1
ATOM 4662 C C . ILE B 1 253 ? -15.148 -26.188 -5.484 1 93.06 253 ILE B C 1
ATOM 4664 O O . ILE B 1 253 ? -14.711 -25.109 -5.098 1 93.06 253 ILE B O 1
ATOM 4668 N N . SER B 1 254 ? -15.5 -27.156 -4.645 1 93.44 254 SER B N 1
ATOM 4669 C CA . SER B 1 254 ? -15.641 -26.938 -3.207 1 93.44 254 SER B CA 1
ATOM 4670 C C . SER B 1 254 ? -14.297 -26.609 -2.564 1 93.44 254 SER B C 1
ATOM 4672 O O . SER B 1 254 ? -14.25 -25.984 -1.501 1 93.44 254 SER B O 1
ATOM 4674 N N . SER B 1 255 ? -13.195 -27.016 -3.26 1 96.75 255 SER B N 1
ATOM 4675 C CA . SER B 1 255 ? -11.891 -26.812 -2.645 1 96.75 255 SER B CA 1
ATOM 4676 C C . SER B 1 255 ? -11.438 -25.359 -2.773 1 96.75 255 SER B C 1
ATOM 4678 O O . SER B 1 255 ? -10.57 -24.906 -2.027 1 96.75 255 SER B O 1
ATOM 4680 N N . ILE B 1 256 ? -12.016 -24.562 -3.639 1 97.5 256 ILE B N 1
ATOM 4681 C CA . ILE B 1 256 ? -11.562 -23.203 -3.916 1 97.5 256 ILE B CA 1
ATOM 4682 C C . ILE B 1 256 ? -12.031 -22.266 -2.807 1 97.5 256 ILE B C 1
ATOM 4684 O O . ILE B 1 256 ? -13.234 -22.141 -2.561 1 97.5 256 ILE B O 1
ATOM 4688 N N . LEU B 1 257 ? -11.055 -21.672 -2.186 1 98.19 257 LEU B N 1
ATOM 4689 C CA . LEU B 1 257 ? -11.336 -20.766 -1.077 1 98.19 257 LEU B CA 1
ATOM 4690 C C . LEU B 1 257 ? -11.078 -19.312 -1.484 1 98.19 257 LEU B C 1
ATOM 4692 O O . LEU B 1 257 ? -11.688 -18.391 -0.936 1 98.19 257 LEU B O 1
ATOM 4696 N N . ASP B 1 258 ? -10.227 -19.188 -2.338 1 98.5 258 ASP B N 1
ATOM 4697 C CA . ASP B 1 258 ? -9.82 -17.875 -2.822 1 98.5 258 ASP B CA 1
ATOM 4698 C C . ASP B 1 258 ? -9.703 -17.859 -4.344 1 98.5 258 ASP B C 1
ATOM 4700 O O . ASP B 1 258 ? -8.938 -18.641 -4.926 1 98.5 258 ASP B O 1
ATOM 4704 N N . LEU B 1 259 ? -10.5 -16.953 -4.969 1 98.56 259 LEU B N 1
ATOM 4705 C CA . LEU B 1 259 ? -10.547 -16.859 -6.426 1 98.56 259 LEU B CA 1
ATOM 4706 C C . LEU B 1 259 ? -10.305 -15.43 -6.887 1 98.56 259 LEU B C 1
ATOM 4708 O O . LEU B 1 259 ? -11.078 -14.531 -6.562 1 98.56 259 LEU B O 1
ATOM 4712 N N . GLN B 1 260 ? -9.242 -15.164 -7.645 1 98.81 260 GLN B N 1
ATOM 4713 C CA . GLN B 1 260 ? -8.898 -13.828 -8.117 1 98.81 260 GLN B CA 1
ATOM 4714 C C . GLN B 1 260 ? -8.961 -13.758 -9.641 1 98.81 260 GLN B C 1
ATOM 4716 O O . GLN B 1 260 ? -8.18 -14.414 -10.336 1 98.81 260 GLN B O 1
ATOM 4721 N N . LEU B 1 261 ? -9.844 -13 -10.133 1 98.56 261 LEU B N 1
ATOM 4722 C CA . LEU B 1 261 ? -10.078 -12.836 -11.562 1 98.56 261 LEU B CA 1
ATOM 4723 C C . LEU B 1 261 ? -10.07 -11.359 -11.953 1 98.56 261 LEU B C 1
ATOM 4725 O O . LEU B 1 261 ? -10.773 -10.953 -12.883 1 98.56 261 LEU B O 1
ATOM 4729 N N . SER B 1 262 ? -9.312 -10.609 -11.281 1 98.69 262 SER B N 1
ATOM 4730 C CA . SER B 1 262 ? -9.242 -9.172 -11.531 1 98.69 262 SER B CA 1
ATOM 4731 C C . SER B 1 262 ? -8.617 -8.883 -12.891 1 98.69 262 SER B C 1
ATOM 4733 O O . SER B 1 262 ? -7.77 -9.641 -13.367 1 98.69 262 SER B O 1
ATOM 4735 N N . HIS B 1 263 ? -8.961 -7.734 -13.492 1 98.56 263 HIS B N 1
ATOM 4736 C CA . HIS B 1 263 ? -8.383 -7.23 -14.734 1 98.56 263 HIS B CA 1
ATOM 4737 C C . HIS B 1 263 ? -8.492 -8.266 -15.852 1 98.56 263 HIS B C 1
ATOM 4739 O O . HIS B 1 263 ? -7.48 -8.625 -16.469 1 98.56 263 HIS B O 1
ATOM 4745 N N . ASN B 1 264 ? -9.656 -8.703 -16.078 1 98.62 264 ASN B N 1
ATOM 4746 C CA . ASN B 1 264 ? -10.047 -9.531 -17.219 1 98.62 264 ASN B CA 1
ATOM 4747 C C . ASN B 1 264 ? -11.18 -8.891 -18 1 98.62 264 ASN B C 1
ATOM 4749 O O . ASN B 1 264 ? -11.297 -7.664 -18.047 1 98.62 264 ASN B O 1
ATOM 4753 N N . GLN B 1 265 ? -11.93 -9.695 -18.812 1 98.19 265 GLN B N 1
ATOM 4754 C CA . GLN B 1 265 ? -13 -9.164 -19.641 1 98.19 265 GLN B CA 1
ATOM 4755 C C . GLN B 1 265 ? -14.328 -9.836 -19.328 1 98.19 265 GLN B C 1
ATOM 4757 O O . GLN B 1 265 ? -15.133 -10.094 -20.234 1 98.19 265 GLN B O 1
ATOM 4762 N N . LEU B 1 266 ? -14.5 -10.117 -18.078 1 97.12 266 LEU B N 1
ATOM 4763 C CA . LEU B 1 266 ? -15.719 -10.805 -17.672 1 97.12 266 LEU B CA 1
ATOM 4764 C C . LEU B 1 266 ? -16.922 -9.859 -17.688 1 97.12 266 LEU B C 1
ATOM 4766 O O . LEU B 1 266 ? -16.828 -8.742 -17.172 1 97.12 266 LEU B O 1
ATOM 4770 N N . SER B 1 267 ? -17.984 -10.273 -18.312 1 95.94 267 SER B N 1
ATOM 4771 C CA . SER B 1 267 ? -19.203 -9.484 -18.344 1 95.94 267 SER B CA 1
ATOM 4772 C C . SER B 1 267 ? -20.219 -10 -17.328 1 95.94 267 SER B C 1
ATOM 4774 O O . SER B 1 267 ? -21.188 -9.32 -17.016 1 95.94 267 SER B O 1
ATOM 4776 N N . GLU B 1 268 ? -19.984 -11.234 -16.859 1 93.12 268 GLU B N 1
ATOM 4777 C CA . GLU B 1 268 ? -20.844 -11.875 -15.875 1 93.12 268 GLU B CA 1
ATOM 4778 C C . GLU B 1 268 ? -20.031 -12.516 -14.75 1 93.12 268 GLU B C 1
ATOM 4780 O O . GLU B 1 268 ? -18.859 -12.82 -14.93 1 93.12 268 GLU B O 1
ATOM 4785 N N . ILE B 1 269 ? -20.672 -12.641 -13.602 1 93.38 269 ILE B N 1
ATOM 4786 C CA . ILE B 1 269 ? -20.047 -13.32 -12.477 1 93.38 269 ILE B CA 1
ATOM 4787 C C . ILE B 1 269 ? -20.172 -14.836 -12.656 1 93.38 269 ILE B C 1
ATOM 4789 O O . ILE B 1 269 ? -21.266 -15.352 -12.867 1 93.38 269 ILE B O 1
ATOM 4793 N N . PRO B 1 270 ? -19.031 -15.523 -12.688 1 92.94 270 PRO B N 1
ATOM 4794 C CA . PRO B 1 270 ? -19.125 -16.984 -12.781 1 92.94 270 PRO B CA 1
ATOM 4795 C C . PRO B 1 270 ? -19.75 -17.625 -11.547 1 92.94 270 PRO B C 1
ATOM 4797 O O . PRO B 1 270 ? -19.812 -17 -10.484 1 92.94 270 PRO B O 1
ATOM 4800 N N . LEU B 1 271 ? -20.281 -18.844 -11.727 1 93.31 271 LEU B N 1
ATOM 4801 C CA . LEU B 1 271 ? -20.797 -19.578 -10.578 1 93.31 271 LEU B CA 1
ATOM 4802 C C . LEU B 1 271 ? -19.672 -19.938 -9.609 1 93.31 271 LEU B C 1
ATOM 4804 O O . LEU B 1 271 ? -18.609 -20.391 -10.023 1 93.31 271 LEU B O 1
ATOM 4808 N N . ILE B 1 272 ? -19.906 -19.688 -8.312 1 93.88 272 ILE B N 1
ATOM 4809 C CA . ILE B 1 272 ? -18.875 -19.906 -7.297 1 93.88 272 ILE B CA 1
ATOM 4810 C C . ILE B 1 272 ? -19.359 -20.938 -6.289 1 93.88 272 ILE B C 1
ATOM 4812 O O . ILE B 1 272 ? -20.578 -21.141 -6.129 1 93.88 272 ILE B O 1
ATOM 4816 N N . PRO B 1 273 ? -18.453 -21.609 -5.695 1 93.69 273 PRO B N 1
ATOM 4817 C CA . PRO B 1 273 ? -18.859 -22.562 -4.656 1 93.69 273 PRO B CA 1
ATOM 4818 C C . PRO B 1 273 ? -19.281 -21.875 -3.359 1 93.69 273 PRO B C 1
ATOM 4820 O O . PRO B 1 273 ? -18.859 -20.75 -3.086 1 93.69 273 PRO B O 1
ATOM 4823 N N . SER B 1 274 ? -20.125 -22.516 -2.549 1 92.75 274 SER B N 1
ATOM 4824 C CA . SER B 1 274 ? -20.641 -21.969 -1.301 1 92.75 274 SER B CA 1
ATOM 4825 C C . SER B 1 274 ? -19.531 -21.75 -0.29 1 92.75 274 SER B C 1
ATOM 4827 O O . SER B 1 274 ? -19.625 -20.891 0.588 1 92.75 274 SER B O 1
ATOM 4829 N N . GLY B 1 275 ? -18.484 -22.516 -0.489 1 94.44 275 GLY B N 1
ATOM 4830 C CA . GLY B 1 275 ? -17.391 -22.453 0.472 1 94.44 275 GLY B CA 1
ATOM 4831 C C . GLY B 1 275 ? -16.375 -21.359 0.155 1 94.44 275 GLY B C 1
ATOM 4832 O O . GLY B 1 275 ? -15.461 -21.109 0.94 1 94.44 275 GLY B O 1
ATOM 4833 N N . LEU B 1 276 ? -16.516 -20.625 -0.952 1 96.75 276 LEU B N 1
ATOM 4834 C CA . LEU B 1 276 ? -15.586 -19.562 -1.341 1 96.75 276 LEU B CA 1
ATOM 4835 C C . LEU B 1 276 ? -15.555 -18.453 -0.296 1 96.75 276 LEU B C 1
ATOM 4837 O O . LEU B 1 276 ? -16.594 -18.047 0.201 1 96.75 276 LEU B O 1
ATOM 4841 N N . GLU B 1 277 ? -14.375 -17.984 -0.032 1 97.81 277 GLU B N 1
ATOM 4842 C CA . GLU B 1 277 ? -14.242 -16.969 1.013 1 97.81 277 GLU B CA 1
ATOM 4843 C C . GLU B 1 277 ? -13.883 -15.617 0.421 1 97.81 277 GLU B C 1
ATOM 4845 O O . GLU B 1 277 ? -14.352 -14.578 0.899 1 97.81 277 GLU B O 1
ATOM 4850 N N . HIS B 1 278 ? -13.078 -15.625 -0.578 1 98.44 278 HIS B N 1
ATOM 4851 C CA . HIS B 1 278 ? -12.625 -14.383 -1.199 1 98.44 278 HIS B CA 1
ATOM 4852 C C . HIS B 1 278 ? -12.828 -14.414 -2.709 1 98.44 278 HIS B C 1
ATOM 4854 O O . HIS B 1 278 ? -12.43 -15.375 -3.373 1 98.44 278 HIS B O 1
ATOM 4860 N N . LEU B 1 279 ? -13.445 -13.359 -3.184 1 98.06 279 LEU B N 1
ATOM 4861 C CA . LEU B 1 279 ? -13.688 -13.25 -4.617 1 98.06 279 LEU B CA 1
ATOM 4862 C C . LEU B 1 279 ? -13.273 -11.875 -5.137 1 98.06 279 LEU B C 1
ATOM 4864 O O . LEU B 1 279 ? -13.773 -10.852 -4.676 1 98.06 279 LEU B O 1
ATOM 4868 N N . HIS B 1 280 ? -12.32 -11.812 -6.035 1 98.62 280 HIS B N 1
ATOM 4869 C CA . HIS B 1 280 ? -11.875 -10.586 -6.684 1 98.62 280 HIS B CA 1
ATOM 4870 C C . HIS B 1 280 ? -12.328 -10.539 -8.141 1 98.62 280 HIS B C 1
ATOM 4872 O O . HIS B 1 280 ? -11.93 -11.383 -8.945 1 98.62 280 HIS B O 1
ATOM 4878 N N . LEU B 1 281 ? -13.125 -9.648 -8.438 1 97.94 281 LEU B N 1
ATOM 4879 C CA . LEU B 1 281 ? -13.648 -9.492 -9.789 1 97.94 281 LEU B CA 1
ATOM 4880 C C . LEU B 1 281 ? -13.5 -8.055 -10.281 1 97.94 281 LEU B C 1
ATOM 4882 O O . LEU B 1 281 ? -14.164 -7.648 -11.234 1 97.94 281 LEU B O 1
ATOM 4886 N N . ASP B 1 282 ? -12.68 -7.344 -9.617 1 98.12 282 ASP B N 1
ATOM 4887 C CA . ASP B 1 282 ? -12.531 -5.93 -9.953 1 98.12 282 ASP B CA 1
ATOM 4888 C C . ASP B 1 282 ? -11.922 -5.754 -11.344 1 98.12 282 ASP B C 1
ATOM 4890 O O . ASP B 1 282 ? -11.219 -6.637 -11.828 1 98.12 282 ASP B O 1
ATOM 4894 N N . HIS B 1 283 ? -12.203 -4.594 -12 1 98.38 283 HIS B N 1
ATOM 4895 C CA . HIS B 1 283 ? -11.672 -4.191 -13.297 1 98.38 283 HIS B CA 1
ATOM 4896 C C . HIS B 1 283 ? -11.977 -5.23 -14.367 1 98.38 283 HIS B C 1
ATOM 4898 O O . HIS B 1 283 ? -11.078 -5.688 -15.078 1 98.38 283 HIS B O 1
ATOM 4904 N N . ASN B 1 284 ? -13.203 -5.574 -14.438 1 98.25 284 ASN B N 1
ATOM 4905 C CA . ASN B 1 284 ? -13.805 -6.344 -15.516 1 98.25 284 ASN B CA 1
ATOM 4906 C C . ASN B 1 284 ? -14.867 -5.531 -16.25 1 98.25 284 ASN B C 1
ATOM 4908 O O . ASN B 1 284 ? -14.773 -4.309 -16.344 1 98.25 284 ASN B O 1
ATOM 4912 N N . LYS B 1 285 ? -15.828 -6.23 -16.953 1 97.69 285 LYS B N 1
ATOM 4913 C CA . LYS B 1 285 ? -16.875 -5.551 -17.703 1 97.69 285 LYS B CA 1
ATOM 4914 C C . LYS B 1 285 ? -18.266 -5.941 -17.172 1 97.69 285 LYS B C 1
ATOM 4916 O O . LYS B 1 285 ? -19.203 -6.094 -17.953 1 97.69 285 LYS B O 1
ATOM 4921 N N . ILE B 1 286 ? -18.297 -6.113 -15.867 1 96.44 286 ILE B N 1
ATOM 4922 C CA . ILE B 1 286 ? -19.547 -6.547 -15.25 1 96.44 286 ILE B CA 1
ATOM 4923 C C . ILE B 1 286 ? -20.484 -5.352 -15.094 1 96.44 286 ILE B C 1
ATOM 4925 O O . ILE B 1 286 ? -20.094 -4.316 -14.539 1 96.44 286 ILE B O 1
ATOM 4929 N N . LYS B 1 287 ? -21.672 -5.465 -15.539 1 92.81 287 LYS B N 1
ATOM 4930 C CA . LYS B 1 287 ? -22.578 -4.332 -15.555 1 92.81 287 LYS B CA 1
ATOM 4931 C C . LYS B 1 287 ? -23.516 -4.355 -14.344 1 92.81 287 LYS B C 1
ATOM 4933 O O . LYS B 1 287 ? -23.875 -3.301 -13.82 1 92.81 287 LYS B O 1
ATOM 4938 N N . ASN B 1 288 ? -23.922 -5.582 -13.984 1 89.88 288 ASN B N 1
ATOM 4939 C CA . ASN B 1 288 ? -24.875 -5.695 -12.891 1 89.88 288 ASN B CA 1
ATOM 4940 C C . ASN B 1 288 ? -24.516 -6.859 -11.961 1 89.88 288 ASN B C 1
ATOM 4942 O O . ASN B 1 288 ? -23.891 -7.832 -12.391 1 89.88 288 ASN B O 1
ATOM 4946 N N . VAL B 1 289 ? -24.859 -6.598 -10.727 1 90.19 289 VAL B N 1
ATOM 4947 C CA . VAL B 1 289 ? -24.688 -7.648 -9.719 1 90.19 289 VAL B CA 1
ATOM 4948 C C . VAL B 1 289 ? -25.969 -7.777 -8.898 1 90.19 289 VAL B C 1
ATOM 4950 O O . VAL B 1 289 ? -26.578 -6.773 -8.531 1 90.19 289 VAL B O 1
ATOM 4953 N N . SER B 1 290 ? -26.484 -8.977 -8.82 1 87.88 290 SER B N 1
ATOM 4954 C CA . SER B 1 290 ? -27.656 -9.281 -7.992 1 87.88 290 SER B CA 1
ATOM 4955 C C . SER B 1 290 ? -27.453 -10.57 -7.207 1 87.88 290 SER B C 1
ATOM 4957 O O . SER B 1 290 ? -26.531 -11.336 -7.496 1 87.88 290 SER B O 1
ATOM 4959 N N . GLY B 1 291 ? -28.25 -10.758 -6.148 1 84.06 291 GLY B N 1
ATOM 4960 C CA . GLY B 1 291 ? -28.203 -12.016 -5.418 1 84.06 291 GLY B CA 1
ATOM 4961 C C . GLY B 1 291 ? -28.422 -13.227 -6.305 1 84.06 291 GLY B C 1
ATOM 4962 O O . GLY B 1 291 ? -27.734 -14.242 -6.148 1 84.06 291 GLY B O 1
ATOM 4963 N N . SER B 1 292 ? -29.203 -13.086 -7.27 1 81.06 292 SER B N 1
ATOM 4964 C CA . SER B 1 292 ? -29.5 -14.188 -8.18 1 81.06 292 SER B CA 1
ATOM 4965 C C . SER B 1 292 ? -28.297 -14.531 -9.039 1 81.06 292 SER B C 1
ATOM 4967 O O . SER B 1 292 ? -28.109 -15.688 -9.422 1 81.06 292 SER B O 1
ATOM 4969 N N . SER B 1 293 ? -27.5 -13.516 -9.258 1 81.69 293 SER B N 1
ATOM 4970 C CA . SER B 1 293 ? -26.359 -13.727 -10.141 1 81.69 293 SER B CA 1
ATOM 4971 C C . SER B 1 293 ? -25.156 -14.258 -9.383 1 81.69 293 SER B C 1
ATOM 4973 O O . SER B 1 293 ? -24.297 -14.945 -9.961 1 81.69 293 SER B O 1
ATOM 4975 N N . VAL B 1 294 ? -25.094 -13.984 -8.078 1 85.81 294 VAL B N 1
ATOM 4976 C CA . VAL B 1 294 ? -23.828 -14.266 -7.41 1 85.81 294 VAL B CA 1
ATOM 4977 C C . VAL B 1 294 ? -24.047 -15.312 -6.316 1 85.81 294 VAL B C 1
ATOM 4979 O O . VAL B 1 294 ? -23.141 -16.047 -5.969 1 85.81 294 VAL B O 1
ATOM 4982 N N . CYS B 1 295 ? -25.234 -15.492 -5.855 1 89.75 295 CYS B N 1
ATOM 4983 C CA . CYS B 1 295 ? -25.484 -16.359 -4.715 1 89.75 295 CYS B CA 1
ATOM 4984 C C . CYS B 1 295 ? -25.453 -17.828 -5.133 1 89.75 295 CYS B C 1
ATOM 4986 O O . CYS B 1 295 ? -26.219 -18.234 -6.016 1 89.75 295 CYS B O 1
ATOM 4988 N N . PRO B 1 296 ? -24.641 -18.625 -4.559 1 87.44 296 PRO B N 1
ATOM 4989 C CA . PRO B 1 296 ? -24.516 -20.031 -4.969 1 87.44 296 PRO B CA 1
ATOM 4990 C C . PRO B 1 296 ? -25.672 -20.891 -4.449 1 87.44 296 PRO B C 1
ATOM 4992 O O . PRO B 1 296 ? -25.781 -22.062 -4.809 1 87.44 296 PRO B O 1
ATOM 4995 N N . VAL B 1 297 ? -26.578 -20.453 -3.518 1 79.75 297 VAL B N 1
ATOM 4996 C CA . VAL B 1 297 ? -27.688 -21.25 -2.994 1 79.75 297 VAL B CA 1
ATOM 4997 C C . VAL B 1 297 ? -29.016 -20.641 -3.455 1 79.75 297 VAL B C 1
ATOM 4999 O O . VAL B 1 297 ? -29.094 -19.453 -3.762 1 79.75 297 VAL B O 1
ATOM 5002 N N . SER B 1 298 ? -30.094 -21.375 -3.846 1 62.94 298 SER B N 1
ATOM 5003 C CA . SER B 1 298 ? -31.406 -20.891 -4.238 1 62.94 298 SER B CA 1
ATOM 5004 C C . SER B 1 298 ? -32.062 -20.125 -3.096 1 62.94 298 SER B C 1
ATOM 5006 O O . SER B 1 298 ? -31.828 -20.422 -1.924 1 62.94 298 SER B O 1
ATOM 5008 N N . ALA B 1 299 ? -32.531 -18.922 -3.318 1 54 299 ALA B N 1
ATOM 5009 C CA . ALA B 1 299 ? -33.188 -18 -2.412 1 54 299 ALA B CA 1
ATOM 5010 C C . ALA B 1 299 ? -34.125 -18.734 -1.443 1 54 299 ALA B C 1
ATOM 5012 O O . ALA B 1 299 ? -34.25 -18.312 -0.29 1 54 299 ALA B O 1
ATOM 5013 N N . ASP B 1 300 ? -34.906 -19.672 -1.895 1 52.56 300 ASP B N 1
ATOM 5014 C CA . ASP B 1 300 ? -35.906 -20.375 -1.102 1 52.56 300 ASP B CA 1
ATOM 5015 C C . ASP B 1 300 ? -35.25 -21.125 0.067 1 52.56 300 ASP B C 1
ATOM 5017 O O . ASP B 1 300 ? -35.938 -21.469 1.034 1 52.56 300 ASP B O 1
ATOM 5021 N N . GLY B 1 301 ? -34.094 -21.516 -0.194 1 49.56 301 GLY B N 1
ATOM 5022 C CA . GLY B 1 301 ? -33.469 -22.312 0.847 1 49.56 301 GLY B CA 1
ATOM 5023 C C . GLY B 1 301 ? -32.875 -21.484 1.959 1 49.56 301 GLY B C 1
ATOM 5024 O O . GLY B 1 301 ? -32.125 -22 2.797 1 49.56 301 GLY B O 1
ATOM 5025 N N . VAL B 1 302 ? -32.969 -20.219 1.774 1 50.25 302 VAL B N 1
ATOM 5026 C CA . VAL B 1 302 ? -32.375 -19.281 2.721 1 50.25 302 VAL B CA 1
ATOM 5027 C C . VAL B 1 302 ? -33.094 -19.344 4.051 1 50.25 302 VAL B C 1
ATOM 5029 O O . VAL B 1 302 ? -32.781 -18.625 4.992 1 50.25 302 VAL B O 1
ATOM 5032 N N . ASP B 1 303 ? -34.281 -19.922 4.023 1 47.81 303 ASP B N 1
ATOM 5033 C CA . ASP B 1 303 ? -35 -19.844 5.293 1 47.81 303 ASP B CA 1
ATOM 5034 C C . ASP B 1 303 ? -34.094 -20.25 6.457 1 47.81 303 ASP B C 1
ATOM 5036 O O . ASP B 1 303 ? -34.469 -20.062 7.621 1 47.81 303 ASP B O 1
ATOM 5040 N N . ASP B 1 304 ? -33.25 -21.312 6.227 1 47.56 304 ASP B N 1
ATOM 5041 C CA . ASP B 1 304 ? -32.625 -21.672 7.492 1 47.56 304 ASP B CA 1
ATOM 5042 C C . ASP B 1 304 ? -31.484 -20.703 7.82 1 47.56 304 ASP B C 1
ATOM 5044 O O . ASP B 1 304 ? -30.375 -20.844 7.281 1 47.56 304 ASP B O 1
ATOM 5048 N N . TYR B 1 305 ? -31.828 -19.469 8.148 1 46.22 305 TYR B N 1
ATOM 5049 C CA . TYR B 1 305 ? -31.141 -18.219 8.516 1 46.22 305 TYR B CA 1
ATOM 5050 C C . TYR B 1 305 ? -29.734 -18.5 9.023 1 46.22 305 TYR B C 1
ATOM 5052 O O . TYR B 1 305 ? -28.797 -17.781 8.68 1 46.22 305 TYR B O 1
ATOM 5060 N N . PHE B 1 306 ? -29.719 -19.156 10.25 1 47.88 306 PHE B N 1
ATOM 5061 C CA . PHE B 1 306 ? -28.609 -19.297 11.172 1 47.88 306 PHE B CA 1
ATOM 5062 C C . PHE B 1 306 ? -27.719 -20.469 10.773 1 47.88 306 PHE B C 1
ATOM 5064 O O . PHE B 1 306 ? -26.875 -20.906 11.555 1 47.88 306 PHE B O 1
ATOM 5071 N N . ASP B 1 307 ? -28.016 -21.062 9.594 1 53.16 307 ASP B N 1
ATOM 5072 C CA . ASP B 1 307 ? -27.297 -22.328 9.492 1 53.16 307 ASP B CA 1
ATOM 5073 C C . ASP B 1 307 ? -25.859 -22.109 9.023 1 53.16 307 ASP B C 1
ATOM 5075 O O . ASP B 1 307 ? -25.594 -21.25 8.18 1 53.16 307 ASP B O 1
ATOM 5079 N N . GLU B 1 308 ? -24.906 -22.391 9.867 1 62.41 308 GLU B N 1
ATOM 5080 C CA . GLU B 1 308 ? -23.484 -22.562 9.648 1 62.41 308 GLU B CA 1
ATOM 5081 C C . GLU B 1 308 ? -23.188 -23.062 8.234 1 62.41 308 GLU B C 1
ATOM 5083 O O . GLU B 1 308 ? -22.047 -23.031 7.785 1 62.41 308 GLU B O 1
ATOM 5088 N N . SER B 1 309 ? -24.281 -23.266 7.457 1 69.56 309 SER B N 1
ATOM 5089 C CA . SER B 1 309 ? -24.031 -23.938 6.191 1 69.56 309 SER B CA 1
ATOM 5090 C C . SER B 1 309 ? -24.188 -22.984 5.008 1 69.56 309 SER B C 1
ATOM 5092 O O . SER B 1 309 ? -24.078 -23.406 3.854 1 69.56 309 SER B O 1
ATOM 5094 N N . GLY B 1 310 ? -24.391 -21.688 5.234 1 82 310 GLY B N 1
ATOM 5095 C CA . GLY B 1 310 ? -24.578 -20.75 4.133 1 82 310 GLY B CA 1
ATOM 5096 C C . GLY B 1 310 ? -23.281 -20.375 3.441 1 82 310 GLY B C 1
ATOM 5097 O O . GLY B 1 310 ? -22.203 -20.859 3.824 1 82 310 GLY B O 1
ATOM 5098 N N . PRO B 1 311 ? -23.453 -19.562 2.287 1 92.06 311 PRO B N 1
ATOM 5099 C CA . PRO B 1 311 ? -22.266 -19.109 1.566 1 92.06 311 PRO B CA 1
ATOM 5100 C C . PRO B 1 311 ? -21.266 -18.391 2.469 1 92.06 311 PRO B C 1
ATOM 5102 O O . PRO B 1 311 ? -21.672 -17.594 3.328 1 92.06 311 PRO B O 1
ATOM 5105 N N . ARG B 1 312 ? -20.016 -18.703 2.262 1 94.19 312 ARG B N 1
ATOM 5106 C CA . ARG B 1 312 ? -19 -18.297 3.229 1 94.19 312 ARG B CA 1
ATOM 5107 C C . ARG B 1 312 ? -18.234 -17.078 2.744 1 94.19 312 ARG B C 1
ATOM 5109 O O . ARG B 1 312 ? -17.281 -16.641 3.389 1 94.19 312 ARG B O 1
ATOM 5116 N N . LEU B 1 313 ? -18.672 -16.5 1.695 1 95.56 313 LEU B N 1
ATOM 5117 C CA . LEU B 1 313 ? -17.969 -15.367 1.123 1 95.56 313 LEU B CA 1
ATOM 5118 C C . LEU B 1 313 ? -17.812 -14.25 2.15 1 95.56 313 LEU B C 1
ATOM 5120 O O . LEU B 1 313 ? -18.797 -13.805 2.744 1 95.56 313 LEU B O 1
ATOM 5124 N N . SER B 1 314 ? -16.578 -13.867 2.385 1 96.81 314 SER B N 1
ATOM 5125 C CA . SER B 1 314 ? -16.297 -12.82 3.359 1 96.81 314 SER B CA 1
ATOM 5126 C C . SER B 1 314 ? -15.797 -11.547 2.68 1 96.81 314 SER B C 1
ATOM 5128 O O . SER B 1 314 ? -15.844 -10.469 3.262 1 96.81 314 SER B O 1
ATOM 5130 N N . TYR B 1 315 ? -15.312 -11.719 1.555 1 97.5 315 TYR B N 1
ATOM 5131 C CA . TYR B 1 315 ? -14.742 -10.602 0.809 1 97.5 315 TYR B CA 1
ATOM 5132 C C . TYR B 1 315 ? -15.172 -10.648 -0.654 1 97.5 315 TYR B C 1
ATOM 5134 O O . TYR B 1 315 ? -14.953 -11.648 -1.337 1 97.5 315 TYR B O 1
ATOM 5142 N N . LEU B 1 316 ? -15.75 -9.523 -1.134 1 97.19 316 LEU B N 1
ATOM 5143 C CA . LEU B 1 316 ? -16.188 -9.414 -2.518 1 97.19 316 LEU B CA 1
ATOM 5144 C C . LEU B 1 316 ? -15.75 -8.086 -3.127 1 97.19 316 LEU B C 1
ATOM 5146 O O . LEU B 1 316 ? -16.219 -7.023 -2.719 1 97.19 316 LEU B O 1
ATOM 5150 N N . ARG B 1 317 ? -14.891 -8.117 -4.066 1 98 317 ARG B N 1
ATOM 5151 C CA . ARG B 1 317 ? -14.383 -6.914 -4.715 1 98 317 ARG B CA 1
ATOM 5152 C C . ARG B 1 317 ? -14.883 -6.812 -6.152 1 98 317 ARG B C 1
ATOM 5154 O O . ARG B 1 317 ? -14.625 -7.699 -6.969 1 98 317 ARG B O 1
ATOM 5161 N N . LEU B 1 318 ? -15.539 -5.703 -6.492 1 97.31 318 LEU B N 1
ATOM 5162 C CA . LEU B 1 318 ? -16.172 -5.551 -7.801 1 97.31 318 LEU B CA 1
ATOM 5163 C C . LEU B 1 318 ? -15.867 -4.176 -8.391 1 97.31 318 LEU B C 1
ATOM 5165 O O . LEU B 1 318 ? -16.359 -3.836 -9.469 1 97.31 318 LEU B O 1
ATOM 5169 N N . ASP B 1 319 ? -15.078 -3.447 -7.727 1 96.69 319 ASP B N 1
ATOM 5170 C CA . ASP B 1 319 ? -14.82 -2.084 -8.18 1 96.69 319 ASP B CA 1
ATOM 5171 C C . ASP B 1 319 ? -14.148 -2.084 -9.555 1 96.69 319 ASP B C 1
ATOM 5173 O O . ASP B 1 319 ? -13.547 -3.082 -9.961 1 96.69 319 ASP B O 1
ATOM 5177 N N . GLY B 1 320 ? -14.234 -0.979 -10.281 1 96.44 320 GLY B N 1
ATOM 5178 C CA . GLY B 1 320 ? -13.656 -0.889 -11.609 1 96.44 320 GLY B CA 1
ATOM 5179 C C . GLY B 1 320 ? -14.531 -1.516 -12.68 1 96.44 320 GLY B C 1
ATOM 5180 O O . GLY B 1 320 ? -14.117 -1.651 -13.828 1 96.44 320 GLY B O 1
ATOM 5181 N N . ASN B 1 321 ? -15.648 -1.992 -12.32 1 96.81 321 ASN B N 1
ATOM 5182 C CA . ASN B 1 321 ? -16.672 -2.465 -13.242 1 96.81 321 ASN B CA 1
ATOM 5183 C C . ASN B 1 321 ? -17.703 -1.375 -13.555 1 96.81 321 ASN B C 1
ATOM 5185 O O . ASN B 1 321 ? -17.438 -0.19 -13.344 1 96.81 321 ASN B O 1
ATOM 5189 N N . GLU B 1 322 ? -18.781 -1.705 -14.164 1 94.38 322 GLU B N 1
ATOM 5190 C CA . GLU B 1 322 ? -19.812 -0.737 -14.516 1 94.38 322 GLU B CA 1
ATOM 5191 C C . GLU B 1 322 ? -21 -0.826 -13.555 1 94.38 322 GLU B C 1
ATOM 5193 O O . GLU B 1 322 ? -22.141 -0.567 -13.945 1 94.38 322 GLU B O 1
ATOM 5198 N N . ILE B 1 323 ? -20.703 -1.214 -12.398 1 93.44 323 ILE B N 1
ATOM 5199 C CA . ILE B 1 323 ? -21.734 -1.399 -11.383 1 93.44 323 ILE B CA 1
ATOM 5200 C C . ILE B 1 323 ? -21.984 -0.084 -10.648 1 93.44 323 ILE B C 1
ATOM 5202 O O . ILE B 1 323 ? -21.047 0.516 -10.109 1 93.44 323 ILE B O 1
ATOM 5206 N N . GLN B 1 324 ? -23.141 0.384 -10.672 1 91.56 324 GLN B N 1
ATOM 5207 C CA . GLN B 1 324 ? -23.484 1.624 -9.984 1 91.56 324 GLN B CA 1
ATOM 5208 C C . GLN B 1 324 ? -24.109 1.342 -8.625 1 91.56 324 GLN B C 1
ATOM 5210 O O . GLN B 1 324 ? -24.75 0.308 -8.43 1 91.56 324 GLN B O 1
ATOM 5215 N N . PRO B 1 325 ? -23.969 2.227 -7.742 1 89.94 325 PRO B N 1
ATOM 5216 C CA . PRO B 1 325 ? -24.703 2.088 -6.48 1 89.94 325 PRO B CA 1
ATOM 5217 C C . PRO B 1 325 ? -26.219 2.094 -6.672 1 89.94 325 PRO B C 1
ATOM 5219 O O . PRO B 1 325 ? -26.703 2.574 -7.695 1 89.94 325 PRO B O 1
ATOM 5222 N N . PRO B 1 326 ? -26.938 1.553 -5.742 1 90.94 326 PRO B N 1
ATOM 5223 C CA . PRO B 1 326 ? -26.562 1.048 -4.422 1 90.94 326 PRO B CA 1
ATOM 5224 C C . PRO B 1 326 ? -26.062 -0.395 -4.465 1 90.94 326 PRO B C 1
ATOM 5226 O O . PRO B 1 326 ? -26.266 -1.094 -5.461 1 90.94 326 PRO B O 1
ATOM 5229 N N . ILE B 1 327 ? -25.375 -0.765 -3.398 1 91 327 ILE B N 1
ATOM 5230 C CA . ILE B 1 327 ? -25.078 -2.172 -3.176 1 91 327 ILE B CA 1
ATOM 5231 C C . ILE B 1 327 ? -26.359 -2.979 -3.09 1 91 327 ILE B C 1
ATOM 5233 O O . ILE B 1 327 ? -27.266 -2.65 -2.307 1 91 327 ILE B O 1
ATOM 5237 N N . PRO B 1 328 ? -26.438 -4.004 -3.92 1 90.62 328 PRO B N 1
ATOM 5238 C CA . PRO B 1 328 ? -27.688 -4.75 -3.93 1 90.62 328 PRO B CA 1
ATOM 5239 C C . PRO B 1 328 ? -27.984 -5.438 -2.598 1 90.62 328 PRO B C 1
ATOM 5241 O O . PRO B 1 328 ? -27.141 -6.176 -2.082 1 90.62 328 PRO B O 1
ATOM 5244 N N . HIS B 1 329 ? -29.141 -5.281 -2.18 1 88.69 329 HIS B N 1
ATOM 5245 C CA . HIS B 1 329 ? -29.562 -5.828 -0.892 1 88.69 329 HIS B CA 1
ATOM 5246 C C . HIS B 1 329 ? -29.531 -7.352 -0.902 1 88.69 329 HIS B C 1
ATOM 5248 O O . HIS B 1 329 ? -29.172 -7.977 0.099 1 88.69 329 HIS B O 1
ATOM 5254 N N . ASP B 1 330 ? -29.922 -7.887 -1.99 1 90.19 330 ASP B N 1
ATOM 5255 C CA . ASP B 1 330 ? -30 -9.344 -2.092 1 90.19 330 ASP B CA 1
ATOM 5256 C C . ASP B 1 330 ? -28.625 -9.984 -1.979 1 90.19 330 ASP B C 1
ATOM 5258 O O . ASP B 1 330 ? -28.5 -11.117 -1.515 1 90.19 330 ASP B O 1
ATOM 5262 N N . VAL B 1 331 ? -27.578 -9.242 -2.408 1 91.12 331 VAL B N 1
ATOM 5263 C CA . VAL B 1 331 ? -26.219 -9.742 -2.271 1 91.12 331 VAL B CA 1
ATOM 5264 C C . VAL B 1 331 ? -25.844 -9.836 -0.794 1 91.12 331 VAL B C 1
ATOM 5266 O O . VAL B 1 331 ? -25.297 -10.844 -0.347 1 91.12 331 VAL B O 1
ATOM 5269 N N . ILE B 1 332 ? -26.281 -8.797 -0.073 1 90.25 332 ILE B N 1
ATOM 5270 C CA . ILE B 1 332 ? -25.984 -8.742 1.354 1 90.25 332 ILE B CA 1
ATOM 5271 C C . ILE B 1 332 ? -26.766 -9.828 2.09 1 90.25 332 ILE B C 1
ATOM 5273 O O . ILE B 1 332 ? -26.25 -10.445 3.027 1 90.25 332 ILE B O 1
ATOM 5277 N N . GLN B 1 333 ? -27.922 -10.078 1.634 1 88.38 333 GLN B N 1
ATOM 5278 C CA . GLN B 1 333 ? -28.766 -11.102 2.248 1 88.38 333 GLN B CA 1
ATOM 5279 C C . GLN B 1 333 ? -28.219 -12.5 1.983 1 88.38 333 GLN B C 1
ATOM 5281 O O . GLN B 1 333 ? -28.297 -13.383 2.846 1 88.38 333 GLN B O 1
ATOM 5286 N N . CYS B 1 334 ? -27.688 -12.656 0.865 1 90.81 334 CYS B N 1
ATOM 5287 C CA . CYS B 1 334 ? -27.141 -13.945 0.468 1 90.81 334 CYS B CA 1
ATOM 5288 C C . CYS B 1 334 ? -25.891 -14.281 1.263 1 90.81 334 CYS B C 1
ATOM 5290 O O . CYS B 1 334 ? -25.734 -15.398 1.756 1 90.81 334 CYS B O 1
ATOM 5292 N N . PHE B 1 335 ? -24.984 -13.289 1.314 1 92.62 335 PHE B N 1
ATOM 5293 C CA . PHE B 1 335 ? -23.688 -13.523 1.932 1 92.62 335 PHE B CA 1
ATOM 5294 C C . PHE B 1 335 ? -23.656 -12.961 3.35 1 92.62 335 PHE B C 1
ATOM 5296 O O . PHE B 1 335 ? -23.125 -11.875 3.58 1 92.62 335 PHE B O 1
ATOM 5303 N N . ARG B 1 336 ? -24.016 -13.711 4.281 1 91.19 336 ARG B N 1
ATOM 5304 C CA . ARG B 1 336 ? -24.188 -13.281 5.668 1 91.19 336 ARG B CA 1
ATOM 5305 C C . ARG B 1 336 ? -22.828 -13.148 6.367 1 91.19 336 ARG B C 1
ATOM 5307 O O . ARG B 1 336 ? -22.734 -12.539 7.434 1 91.19 336 ARG B O 1
ATOM 5314 N N . PHE B 1 337 ? -21.859 -13.789 5.758 1 93.75 337 PHE B N 1
ATOM 5315 C CA . PHE B 1 337 ? -20.531 -13.727 6.359 1 93.75 337 PHE B CA 1
ATOM 5316 C C . PHE B 1 337 ? -19.688 -12.641 5.695 1 93.75 337 PHE B C 1
ATOM 5318 O O . PHE B 1 337 ? -18.516 -12.469 6.027 1 93.75 337 PHE B O 1
ATOM 5325 N N . LEU B 1 338 ? -20.25 -11.867 4.828 1 94.5 338 LEU B N 1
ATOM 5326 C CA . LEU B 1 338 ? -19.547 -10.828 4.086 1 94.5 338 LEU B CA 1
ATOM 5327 C C . LEU B 1 338 ? -19.047 -9.742 5.027 1 94.5 338 LEU B C 1
ATOM 5329 O O . LEU B 1 338 ? -19.812 -9.195 5.824 1 94.5 338 LEU B O 1
ATOM 5333 N N . ARG B 1 339 ? -17.797 -9.438 4.945 1 95.94 339 ARG B N 1
ATOM 5334 C CA . ARG B 1 339 ? -17.172 -8.406 5.77 1 95.94 339 ARG B CA 1
ATOM 5335 C C . ARG B 1 339 ? -16.812 -7.188 4.934 1 95.94 339 ARG B C 1
ATOM 5337 O O . ARG B 1 339 ? -16.672 -6.082 5.461 1 95.94 339 ARG B O 1
ATOM 5344 N N . SER B 1 340 ? -16.578 -7.504 3.719 1 96.44 340 SER B N 1
ATOM 5345 C CA . SER B 1 340 ? -16.141 -6.418 2.844 1 96.44 340 SER B CA 1
ATOM 5346 C C . SER B 1 340 ? -16.719 -6.57 1.443 1 96.44 340 SER B C 1
ATOM 5348 O O . SER B 1 340 ? -16.672 -7.652 0.855 1 96.44 340 SER B O 1
ATOM 5350 N N . ILE B 1 341 ? -17.312 -5.512 0.99 1 95.69 341 ILE B N 1
ATOM 5351 C CA . ILE B 1 341 ? -17.781 -5.457 -0.388 1 95.69 341 ILE B CA 1
ATOM 5352 C C . ILE B 1 341 ? -17.438 -4.105 -1.003 1 95.69 341 ILE B C 1
ATOM 5354 O O . ILE B 1 341 ? -17.547 -3.066 -0.35 1 95.69 341 ILE B O 1
ATOM 5358 N N . VAL B 1 342 ? -16.922 -4.109 -2.133 1 95.81 342 VAL B N 1
ATOM 5359 C CA . VAL B 1 342 ? -16.547 -2.91 -2.875 1 95.81 342 VAL B CA 1
ATOM 5360 C C . VAL B 1 342 ? -17.125 -2.984 -4.289 1 95.81 342 VAL B C 1
ATOM 5362 O O . VAL B 1 342 ? -16.859 -3.941 -5.023 1 95.81 342 VAL B O 1
ATOM 5365 N N . ILE B 1 343 ? -17.906 -1.979 -4.684 1 94.25 343 ILE B N 1
ATOM 5366 C CA . ILE B 1 343 ? -18.469 -2.002 -6.031 1 94.25 343 ILE B CA 1
ATOM 5367 C C . ILE B 1 343 ? -17.969 -0.792 -6.816 1 94.25 343 ILE B C 1
ATOM 5369 O O . ILE B 1 343 ? -17.609 0.234 -6.23 1 94.25 343 ILE B O 1
#

Secondary structure (DSSP, 8-state):
-HHHHGGGGS-------------HHHHHHHHHT--TTSB--TTSTTEEE--SS--SS-----TT-SEEE--SS----B-TTTTTT-TT--EEE--SS--BTTTB-TTTGGG-TT--EEE--SSB-SB--SSPPTT--EEE--SS---B--TTTTTT-TT--EEE--SS---TTTS-TTTTTT-TT--EEE--SS--SSPPS---TT--EEE--SS------TTGGGG-TT--EEE--SS--BGGGS-TTTT--TT--EEE--SSB-SSPPP--TT--EEE--SS------HHHH-SS-GGGGGSTT-TTS----EEE-TTSSPPSSPPHHHHHH-TT--EEE-/-HHHHGGGGS-------------HHHHHHHHHT--TTSB--TTSTTEEE--SS--SS-----TT-SEEE--SS----B-HHHHTT-TT--EEE--SS--BTTTB-TTTGGG-TT--EEE--SSB-SB--SSPPTT--EEE--SS---B--TTTTTT-TT--EEE--SS---TTTS-TTTTTT-TT--EEE--SS---SPPS---TT--EEE--SS------TTGGGG-TT--EEE--SS--BGGGS-TTTT--TT--EEE--SSB-SSPPP--TT--EEE--SS------HHHH-SS-GGGGG-TT-TTS----EEE-TTSSPPSSPPHHHHHH-TT--EEE-

InterPro domains:
  IPR000372 Leucine-rich repeat N-terminal domain [PF01462] (33-62)
  IPR000372 Leucine-rich repeat N-terminal domain [SM00013] (33-67)
  IPR001611 Leucine-rich repeat [PF13855] (135-196)
  IPR001611 Leucine-rich repeat [PF13855] (207-266)
  IPR001611 Leucine-rich repeat [PS51450] (135-156)
  IPR001611 Leucine-rich repeat [PS51450] (275-296)
  IPR003591 Leucine-rich repeat, typical subtype [SM00369] (67-85)
  IPR003591 Leucine-rich repeat, typical subtype [SM00369] (112-135)
  IPR003591 Leucine-rich repeat, typical subtype [SM00369] (136-156)
  IPR003591 Leucine-rich repeat, typical subtype [SM00369] (183-206)
  IPR003591 Leucine-rich repeat, typical subtype [SM00369] (208-227)
  IPR003591 Leucine-rich repeat, typical subtype [SM00369] (228-253)
  IPR003591 Leucine-rich repeat, typical subtype [SM00369] (274-296)
  IPR032675 Leucine-rich repeat domain superfamily [G3DSA:3.80.10.10] (32-177)
  IPR032675 Leucine-rich repeat domain superfamily [G3DSA:3.80.10.10] (178-343)
  IPR050333 Small Leucine-Rich Proteoglycans [PTHR45712] (31-342)

Foldseek 3Di:
DVVPPVPPVVPPVPPPPPPLPDPPVLLVQLVVPQDPQWDADSVRSQEIGNDPSQDQDQAQHAQNHAHYHHDHHAHAADDCRSCVNPQNYAEYAHEQYAHELVRYPPCSQQSNQNHAYDHHENYAYQADHPQHHLNYAEDAHEQYAHAAQDFCNQANNARHAYAEHHNYAYEQVRAALRSQPHDARHAEYAHAQYAYQDDGPNDHLNHAYYHHHNYAHAAYDPCNCVRNLQHAHYAHENYAHEPVRYDQCRAQHLNHAEYAHHQYAYQADGAHHLNHAEYHHAQYAHQDDALVRHQNDPPVVCVVPPDPRARNHAYEEYHNYNYDDDDYPSNCSRHVNHNYYYD/DVVPPVPPVVPPVVDPPPPLPDPPVLLVQLVVPQDPQWDADSVNSQAIGNDPRQDQDQAQHAQNHAHYHHDHHAHAADDCRSCVNPQNYAEDAHEQYAHELVRYPPCSQQSNQNHAYDHHENYAYQADHPQHHLNYAEDAHEQYAHAAQDFCNQANNARHAYEHHANYAYEQVRAALRSQPRDARHAEYAHAQYAYQDDGPNDHLNHAYYHHHNYAHAAYDPCNCVRNLQHAHYAHENYAYEPVRYDQCRAQHLNHAEYAHHQYAYQADGAHHLNHAEYHHAQYAHADDALVRHQNDPPVVCVVPPDPRARN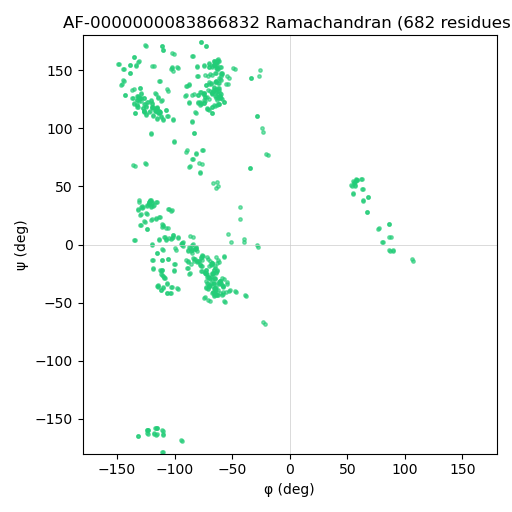HAYEEYHNYNYDDDDYPSNCSRHVNHNYYYD

Solvent-accessible surface area (backbone atoms only — not comparable to full-atom values): 32621 Å² total; per-residue (Å²): 114,76,77,47,62,75,48,56,72,69,59,76,70,74,53,77,75,63,76,77,74,59,54,66,69,58,43,53,50,36,64,69,40,50,43,87,83,37,47,67,45,86,91,42,65,36,36,40,41,39,49,67,63,66,35,55,56,65,63,59,43,37,48,65,26,30,37,41,36,43,27,48,27,47,28,31,45,52,52,56,77,27,46,60,47,30,57,49,27,29,34,39,36,42,27,41,28,45,32,29,53,84,24,46,41,84,46,48,50,40,65,28,58,47,26,26,36,44,34,41,26,38,29,46,24,44,38,61,77,62,51,56,24,50,41,24,28,35,41,35,44,25,40,28,48,26,40,38,43,53,75,47,49,34,53,68,20,62,48,25,27,36,42,33,45,25,37,26,50,30,31,56,89,23,46,32,44,58,31,44,34,43,35,70,41,25,30,33,42,31,51,19,38,27,53,26,51,51,73,76,48,53,68,42,49,49,28,26,33,43,35,41,25,41,27,49,28,34,47,48,63,78,60,61,49,69,61,31,67,44,32,23,38,42,35,46,23,40,28,48,34,27,51,91,28,41,50,60,60,52,59,48,38,73,44,30,34,32,43,34,45,25,39,30,48,26,49,56,69,64,44,45,30,45,57,22,29,36,41,34,44,21,35,28,51,29,51,74,77,45,27,85,58,61,42,67,63,66,76,82,67,50,73,64,73,82,48,90,78,55,40,40,31,27,35,42,36,36,32,69,33,60,48,64,65,45,69,48,62,49,41,51,65,52,28,42,46,28,33,31,43,32,68,114,76,80,47,59,76,49,56,72,71,59,78,70,73,53,76,75,63,78,76,73,56,54,66,69,55,43,54,50,36,64,70,40,50,43,87,83,37,47,68,44,86,90,44,63,37,37,40,40,41,50,65,61,66,36,55,56,66,63,60,43,35,48,66,26,29,36,40,36,43,26,48,28,48,28,32,44,54,53,54,77,27,46,62,47,30,57,48,27,28,34,41,34,42,27,40,26,46,33,28,53,85,23,45,41,84,45,48,51,40,66,29,59,46,27,25,35,42,35,41,27,38,30,47,23,45,38,62,76,60,51,54,24,52,41,24,29,35,42,34,45,24,39,28,48,26,40,40,42,52,73,47,48,34,52,67,20,61,48,25,27,35,42,34,44,26,38,27,50,31,33,56,89,25,46,32,46,60,31,42,35,44,36,72,41,23,31,35,43,31,51,20,37,27,54,26,48,51,74,75,47,52,68,44,49,47,27,26,32,43,35,42,27,42,27,48,30,34,48,49,63,79,59,61,50,70,62,29,66,43,32,23,36,41,34,44,23,40,29,48,34,28,50,88,29,41,50,61,58,52,59,49,38,74,45,30,35,32,45,33,45,24,41,29,48,27,49,58,72,64,44,45,30,46,57,23,28,36,42,33,44,23,36,27,52,29,51,75,78,43,28,85,57,60,42,66,64,66,75,82,67,50,72,66,73,84,47,92,76,56,39,40,31,28,34,41,37,36,31,68,34,59,48,63,66,45,67,46,63,50,40,52,67,51,27,42,46,27,34,29,43,32,67

Nearest PDB structures (foldseek):
  5mx0-assembly1_A  TM=8.820E-01  e=4.173E-23  Homo sapiens
  1xcd-assembly1_A  TM=8.818E-01  e=5.038E-15  Bos taurus
  4v2d-assembly1_A  TM=8.033E-01  e=8.205E-13  Homo sapiens
  5cmp-assembly1_A  TM=8.296E-01  e=3.230E-11  Homo sapiens
  5ftt-assembly1_B  TM=8.210E-01  e=1.885E-11  Mus musculus

Organism: Monopterus albus (NCBI:txid43700)

pLDDT: mean 90.07, std 16.3, range [21.2, 98.88]

Radius of gyration: 31.69 Å; Cα contacts (8 Å, |Δi|>4): 1799; chains: 2; bounding box: 79×78×52 Å

Sequence (686 aa):
MALLLSFLYILSLVGPVLNQDMPYEEYMAQIQACPQECRCLPNFPHAVYCDNKGLKSIPKIPPYTWYLYLQNNQIEVLSADALRNATQLRWMNLNHNKVTSEGVEEGILNTMSHLAHLYMDDNLLSSVPSPLPASLEHLRLSRNRISKIPAGVFKGLNKLSLLDLQGNKLMDDGVTEVSLKGLNNLVQINLAKNQLTSMPLGLPPTTTQLYLDGNNIDKIPAGYFKGLPKVAFLRLNHNKLGSSGIPKNVFNISSILDLQLSHNQLSEIPLIPSGLEHLHLDHNKIKNVSGSSVCPVSADGVDDYFDESGPRLSYLRLDGNEIQPPIPHDVIQCFRFLRSIVIMALLLSFLYILSLVGPVLNQDMPYEEYMAQIQACPQECRCLPNFPHAVYCDNKGLKSIPKIPPYTWYLYLQNNQIEVLSADALRNATQLRWMNLNHNKVTSEGVEEGILNTMSHLAHLYMDDNLLSSVPSPLPASLEHLRLSRNRISKIPAGVFKGLNKLSLLDLQGNKLMDDGVTEVSLKGLNNLVQINLAKNQLTSMPLGLPPTTTQLYLDGNNIDKIPAGYFKGLPKVAFLRLNHNKLGSSGIPKNVFNISSILDLQLSHNQLSEIPLIPSGLEHLHLDHNKIKNVSGSSVCPVSADGVDDYFDESGPRLSYLRLDGNEIQPPIPHDVIQCFRFLRSIVI